Protein AF-0000000077102002 (afdb_homodimer)

Foldseek 3Di:
DQDQQWKAKLDFQDGGIDRDPVVVCVGAPPGPPTDMDTHSDPVVSCVVNCVSCVVVVVVVVVLAAWEKEKWKAFDVVLQQKIKMKMWIHHNNDTDIDMDIDGGNQLSVVPGVSHRLVRVLVVVVVCVVVQHAEHEYEYADCLLVCLQVVVDDQDGPSSVVSNVSSVVCCVRHPYHYDHDDDPVVVVVVVVVVVVVVVVVVD/DQDQQWKAKLDFQDGGIDRDPVVVCVGAPPGPPTDMDTHSDPVVNCVVNCVSCVVVVVVVVVLAAWEKEKWKAFDVVLQQKIKMKMWIHHNNDTDIDMDIDGGNQLSVVPGVSHRLVRVLVVVVVCVVVQHAEHEYEYADCLLVCLQVVVDDQDGPSSVVSNVSSVVCCVRHPYHYDHDDDPVVVVVVVVVVVVVVVVVVD

Structure (mmCIF, N/CA/C/O backbone):
data_AF-0000000077102002-model_v1
#
loop_
_entity.id
_entity.type
_entity.pdbx_description
1 polymer 'Ribonuclease H'
#
loop_
_atom_site.group_PDB
_atom_site.id
_atom_site.type_symbol
_atom_site.label_atom_id
_atom_site.label_alt_id
_atom_site.label_comp_id
_atom_site.label_asym_id
_atom_site.label_entity_id
_atom_site.label_seq_id
_atom_site.pdbx_PDB_ins_code
_atom_site.Cartn_x
_atom_site.Cartn_y
_atom_site.Cartn_z
_atom_site.occupancy
_atom_site.B_iso_or_equiv
_atom_site.auth_seq_id
_atom_site.auth_comp_id
_atom_site.auth_asym_id
_atom_site.auth_atom_id
_atom_site.pdbx_PDB_model_num
ATOM 1 N N . MET A 1 1 ? -35.094 23.109 -11.414 1 37.03 1 MET A N 1
ATOM 2 C CA . MET A 1 1 ? -34.406 22.703 -10.195 1 37.03 1 MET A CA 1
ATOM 3 C C . MET A 1 1 ? -33.812 21.312 -10.352 1 37.03 1 MET A C 1
ATOM 5 O O . MET A 1 1 ? -34.531 20.359 -10.688 1 37.03 1 MET A O 1
ATOM 9 N N . LYS A 1 2 ? -32.5 21.141 -10.609 1 50.09 2 LYS A N 1
ATOM 10 C CA . LYS A 1 2 ? -31.953 19.859 -11.047 1 50.09 2 LYS A CA 1
ATOM 11 C C . LYS A 1 2 ? -32.219 18.766 -10.008 1 50.09 2 LYS A C 1
ATOM 13 O O . LYS A 1 2 ? -31.875 18.922 -8.836 1 50.09 2 LYS A O 1
ATOM 18 N N . LYS A 1 3 ? -33.125 17.906 -10.242 1 60 3 LYS A N 1
ATOM 19 C CA . LYS A 1 3 ? -33.656 16.859 -9.367 1 60 3 LYS A CA 1
ATOM 20 C C . LYS A 1 3 ? -32.625 15.727 -9.211 1 60 3 LYS A C 1
ATOM 22 O O . LYS A 1 3 ? -31.969 15.352 -10.172 1 60 3 LYS A O 1
ATOM 27 N N . LYS A 1 4 ? -32.344 15.281 -7.926 1 69.56 4 LYS A N 1
ATOM 28 C CA . LYS A 1 4 ? -31.5 14.117 -7.676 1 69.56 4 LYS A CA 1
ATOM 29 C C . LYS A 1 4 ? -32.125 12.844 -8.234 1 69.56 4 LYS A C 1
ATOM 31 O O . LYS A 1 4 ? -33.312 12.578 -7.996 1 69.56 4 LYS A O 1
ATOM 36 N N . LEU A 1 5 ? -31.312 12.133 -9.078 1 73.75 5 LEU A N 1
ATOM 37 C CA . LEU A 1 5 ? -31.891 10.992 -9.797 1 73.75 5 LEU A CA 1
ATOM 38 C C . LEU A 1 5 ? -31.359 9.68 -9.227 1 73.75 5 LEU A C 1
ATOM 40 O O . LEU A 1 5 ? -31.891 8.609 -9.539 1 73.75 5 LEU A O 1
ATOM 44 N N . TRP A 1 6 ? -30.312 9.812 -8.484 1 81.75 6 TRP A N 1
ATOM 45 C CA . TRP A 1 6 ? -29.719 8.586 -7.961 1 81.75 6 TRP A CA 1
ATOM 46 C C . TRP A 1 6 ? -29.609 8.633 -6.438 1 81.75 6 TRP A C 1
ATOM 48 O O . TRP A 1 6 ? -29.219 9.656 -5.867 1 81.75 6 TRP A O 1
ATOM 58 N N . TYR A 1 7 ? -30.125 7.594 -5.852 1 85.44 7 TYR A N 1
ATOM 59 C CA . TYR A 1 7 ? -30.062 7.496 -4.398 1 85.44 7 TYR A CA 1
ATOM 60 C C . TYR A 1 7 ? -29.281 6.266 -3.963 1 85.44 7 TYR A C 1
ATOM 62 O O . TYR A 1 7 ? -29.484 5.172 -4.492 1 85.44 7 TYR A O 1
ATOM 70 N N . ALA A 1 8 ? -28.312 6.52 -3.104 1 81.31 8 ALA A N 1
ATOM 71 C CA . ALA A 1 8 ? -27.5 5.43 -2.57 1 81.31 8 ALA A CA 1
ATOM 72 C C . ALA A 1 8 ? -27.844 5.16 -1.106 1 81.31 8 ALA A C 1
ATOM 74 O O . ALA A 1 8 ? -27.875 6.082 -0.288 1 81.31 8 ALA A O 1
ATOM 75 N N . VAL A 1 9 ? -28.25 3.92 -0.851 1 80.81 9 VAL A N 1
ATOM 76 C CA . VAL A 1 9 ? -28.531 3.5 0.518 1 80.81 9 VAL A CA 1
ATOM 77 C C . VAL A 1 9 ? -27.391 2.633 1.039 1 80.81 9 VAL A C 1
ATOM 79 O O . VAL A 1 9 ? -27.156 1.525 0.544 1 80.81 9 VAL A O 1
ATOM 82 N N . LYS A 1 10 ? -26.594 3.191 2 1 74.62 10 LYS A N 1
ATOM 83 C CA . LYS A 1 10 ? -25.484 2.486 2.611 1 74.62 10 LYS A CA 1
ATOM 84 C C . LYS A 1 10 ? -25.953 1.593 3.756 1 74.62 10 LYS A C 1
ATOM 86 O O . LYS A 1 10 ? -25.391 0.515 3.977 1 74.62 10 LYS A O 1
ATOM 91 N N . SER A 1 11 ? -26.859 1.977 4.473 1 76.69 11 SER A N 1
ATOM 92 C CA . SER A 1 11 ? -27.5 1.226 5.543 1 76.69 11 SER A CA 1
ATOM 93 C C . SER A 1 11 ? -29.016 1.4 5.5 1 76.69 11 SER A C 1
ATOM 95 O O . SER A 1 11 ? -29.516 2.527 5.508 1 76.69 11 SER A O 1
ATOM 97 N N . GLY A 1 12 ? -29.703 0.34 5.258 1 79.69 12 GLY A N 1
ATOM 98 C CA . GLY A 1 12 ? -31.156 0.3 5.18 1 79.69 12 GLY A CA 1
ATOM 99 C C . GLY A 1 12 ? -31.703 -1.104 5 1 79.69 12 GLY A C 1
ATOM 100 O O . GLY A 1 12 ? -30.984 -2.086 5.203 1 79.69 12 GLY A O 1
ATOM 101 N N . ARG A 1 13 ? -32.906 -1.238 4.766 1 81.31 13 ARG A N 1
ATOM 102 C CA . ARG A 1 13 ? -33.531 -2.545 4.523 1 81.31 13 ARG A CA 1
ATOM 103 C C . ARG A 1 13 ? -32.844 -3.254 3.357 1 81.31 13 ARG A C 1
ATOM 105 O O . ARG A 1 13 ? -32.531 -4.445 3.441 1 81.31 13 ARG A O 1
ATOM 112 N N . LYS A 1 14 ? -32.594 -2.492 2.33 1 79.88 14 LYS A N 1
ATOM 113 C CA . LYS A 1 14 ? -31.797 -2.906 1.179 1 79.88 14 LYS A CA 1
ATOM 114 C C . LYS A 1 14 ? -30.781 -1.837 0.805 1 79.88 14 LYS A C 1
ATOM 116 O O . LYS A 1 14 ? -31.125 -0.668 0.635 1 79.88 14 LYS A O 1
ATOM 121 N N . THR A 1 15 ? -29.516 -2.25 0.832 1 78.25 15 THR A N 1
ATOM 122 C CA . THR A 1 15 ? -28.469 -1.328 0.446 1 78.25 15 THR A CA 1
ATOM 123 C C . THR A 1 15 ? -28.266 -1.323 -1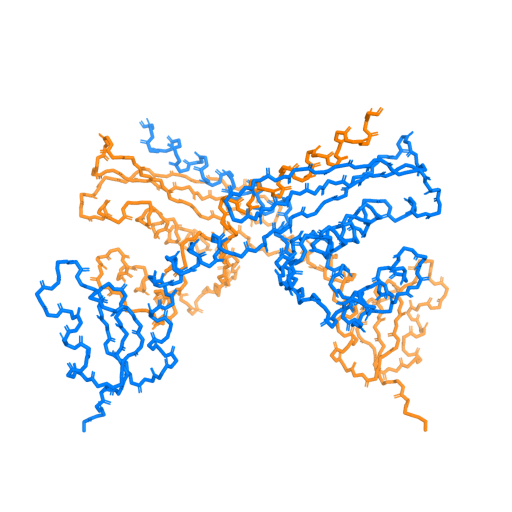.068 1 78.25 15 THR A C 1
ATOM 125 O O . THR A 1 15 ? -28.656 -2.275 -1.75 1 78.25 15 THR A O 1
ATOM 128 N N . GLY A 1 16 ? -27.812 -0.233 -1.659 1 78.69 16 GLY A N 1
ATOM 129 C CA . GLY A 1 16 ? -27.547 -0.131 -3.086 1 78.69 16 GLY A CA 1
ATOM 130 C C . GLY A 1 16 ? -27.969 1.203 -3.676 1 78.69 16 GLY A C 1
ATOM 131 O O . GLY A 1 16 ? -28.109 2.189 -2.951 1 78.69 16 GLY A O 1
ATOM 132 N N . LEU A 1 17 ? -27.938 1.097 -4.973 1 80.62 17 LEU A N 1
ATOM 133 C CA . LEU A 1 17 ? -28.281 2.281 -5.746 1 80.62 17 LEU A CA 1
ATOM 134 C C . LEU A 1 17 ? -29.766 2.266 -6.113 1 80.62 17 LEU A C 1
ATOM 136 O O . LEU A 1 17 ? -30.281 1.243 -6.566 1 80.62 17 LEU A O 1
ATOM 140 N N . PHE A 1 18 ? -30.453 3.295 -5.82 1 84.44 18 PHE A N 1
ATOM 141 C CA . PHE A 1 18 ? -31.859 3.457 -6.164 1 84.44 18 PHE A CA 1
ATOM 142 C C . PHE A 1 18 ? -32.062 4.672 -7.062 1 84.44 18 PHE A C 1
ATOM 144 O O . PHE A 1 18 ? -31.375 5.68 -6.914 1 84.44 18 PHE A O 1
ATOM 151 N N . THR A 1 19 ? -32.906 4.586 -8.039 1 80.44 19 THR A N 1
ATOM 152 C CA . THR A 1 19 ? -33.094 5.641 -9.023 1 80.44 19 THR A CA 1
ATOM 153 C C . THR A 1 19 ? -34.344 6.457 -8.703 1 80.44 19 THR A C 1
ATOM 155 O O . THR A 1 19 ? -34.781 7.297 -9.5 1 80.44 19 THR A O 1
ATOM 158 N N . SER A 1 20 ? -35.031 6.148 -7.652 1 81.81 20 SER A N 1
ATOM 159 C CA . SER A 1 20 ? -36.188 6.934 -7.23 1 81.81 20 SER A CA 1
ATOM 160 C C . SER A 1 20 ? -36.188 7.145 -5.719 1 81.81 20 SER A C 1
ATOM 162 O O . SER A 1 20 ? -35.812 6.246 -4.961 1 81.81 20 SER A O 1
ATOM 164 N N . TRP A 1 21 ? -36.531 8.336 -5.383 1 81.94 21 TRP A N 1
ATOM 165 C CA . TRP A 1 21 ? -36.625 8.656 -3.961 1 81.94 21 TRP A CA 1
ATOM 166 C C . TRP A 1 21 ? -37.625 7.719 -3.258 1 81.94 21 TRP A C 1
ATOM 168 O O . TRP A 1 21 ? -37.344 7.277 -2.135 1 81.94 21 TRP A O 1
ATOM 178 N N . ASP A 1 22 ? -38.625 7.461 -3.881 1 84.75 22 ASP A N 1
ATOM 179 C CA . ASP A 1 22 ? -39.656 6.605 -3.275 1 84.75 22 ASP A CA 1
ATOM 180 C C . ASP A 1 22 ? -39.094 5.227 -2.945 1 84.75 22 ASP A C 1
ATOM 182 O O . ASP A 1 22 ? -39.344 4.688 -1.867 1 84.75 22 ASP A O 1
ATOM 186 N N . ASP A 1 23 ? -38.312 4.719 -3.891 1 85.44 23 ASP A N 1
ATOM 187 C CA . ASP A 1 23 ? -37.688 3.416 -3.67 1 85.44 23 ASP A CA 1
ATOM 188 C C . ASP A 1 23 ? -36.625 3.488 -2.561 1 85.44 23 ASP A C 1
ATOM 190 O O . ASP A 1 23 ? -36.531 2.57 -1.744 1 85.44 23 ASP A O 1
ATOM 194 N N . CYS A 1 24 ? -35.938 4.582 -2.572 1 85.81 24 CYS A N 1
ATOM 195 C CA . CYS A 1 24 ? -34.938 4.785 -1.527 1 85.81 24 CYS A CA 1
ATOM 196 C C . CYS A 1 24 ? -35.594 4.945 -0.165 1 85.81 24 CYS A C 1
ATOM 198 O O . CYS A 1 24 ? -35.188 4.312 0.81 1 85.81 24 CYS A O 1
ATOM 200 N N . LYS A 1 25 ? -36.562 5.672 -0.193 1 84.88 25 LYS A N 1
ATOM 201 C CA . LYS A 1 25 ? -37.312 5.973 1.023 1 84.88 25 LYS A CA 1
ATOM 202 C C . LYS A 1 25 ? -37.844 4.699 1.681 1 84.88 25 LYS A C 1
ATOM 204 O O . LYS A 1 25 ? -37.781 4.562 2.904 1 84.88 25 LYS A O 1
ATOM 209 N N . LEU A 1 26 ? -38.25 3.789 0.891 1 85.38 26 LEU A N 1
ATOM 210 C CA . LEU A 1 26 ? -38.781 2.518 1.378 1 85.38 26 LEU A CA 1
ATOM 211 C C . LEU A 1 26 ? -37.719 1.744 2.139 1 85.38 26 LEU A C 1
ATOM 213 O O . LEU A 1 26 ? -38.031 0.97 3.045 1 85.38 26 LEU A O 1
ATOM 217 N N . GLN A 1 27 ? -36.5 1.992 1.762 1 83.88 27 GLN A N 1
ATOM 218 C CA . GLN A 1 27 ? -35.406 1.195 2.34 1 83.88 27 GLN A CA 1
ATOM 219 C C . GLN A 1 27 ? -34.906 1.822 3.633 1 83.88 27 GLN A C 1
ATOM 221 O O . GLN A 1 27 ? -34.281 1.139 4.465 1 83.88 27 GLN A O 1
ATOM 226 N N . VAL A 1 28 ? -35.25 3.062 3.805 1 82.81 28 VAL A N 1
ATOM 227 C CA . VAL A 1 28 ? -34.531 3.738 4.887 1 82.81 28 VAL A CA 1
ATOM 228 C C . VAL A 1 28 ? -35.531 4.238 5.926 1 82.81 28 VAL A C 1
ATOM 230 O O . VAL A 1 28 ? -35.188 4.52 7.066 1 82.81 28 VAL A O 1
ATOM 233 N N . ILE A 1 29 ? -36.688 4.43 5.52 1 80.5 29 ILE A N 1
ATOM 234 C CA . ILE A 1 29 ? -37.688 4.969 6.453 1 80.5 29 ILE A CA 1
ATOM 235 C C . ILE A 1 29 ? -37.938 3.961 7.574 1 80.5 29 ILE A C 1
ATOM 237 O O . ILE A 1 29 ? -38.25 2.799 7.309 1 80.5 29 ILE A O 1
ATOM 241 N N . GLY A 1 30 ? -37.75 4.336 8.852 1 78.12 30 GLY A N 1
ATOM 242 C CA . GLY A 1 30 ? -38 3.508 10.023 1 78.12 30 GLY A CA 1
ATOM 243 C C . GLY A 1 30 ? -36.844 2.549 10.32 1 78.12 30 GLY A C 1
ATOM 244 O O . GLY A 1 30 ? -36.969 1.693 11.203 1 78.12 30 GLY A O 1
ATOM 245 N N . TYR A 1 31 ? -35.875 2.402 9.477 1 78.69 31 TYR A N 1
ATOM 246 C CA . TYR A 1 31 ? -34.719 1.533 9.695 1 78.69 31 TYR A CA 1
ATOM 247 C C . TYR A 1 31 ? -33.719 2.189 10.625 1 78.69 31 TYR A C 1
ATOM 249 O O . TYR A 1 31 ? -33.219 3.277 10.336 1 78.69 31 TYR A O 1
ATOM 257 N N . PRO A 1 32 ? -33.5 1.604 11.766 1 74.06 32 PRO A N 1
ATOM 258 C CA . PRO A 1 32 ? -32.531 2.201 12.68 1 74.06 32 PRO A CA 1
ATOM 259 C C . PRO A 1 32 ? -31.125 2.236 12.102 1 74.06 32 PRO A C 1
ATOM 261 O O . PRO A 1 32 ? -30.641 1.224 11.586 1 74.06 32 PRO A O 1
ATOM 264 N N . GLY A 1 33 ? -30.469 3.348 12.023 1 72.75 33 GLY A N 1
ATOM 265 C CA . GLY A 1 33 ? -29.109 3.502 11.531 1 72.75 33 GLY A CA 1
ATOM 266 C C . GLY A 1 33 ? -29.031 3.646 10.023 1 72.75 33 GLY A C 1
ATOM 267 O O . GLY A 1 33 ? -28.016 3.311 9.406 1 72.75 33 GLY A O 1
ATOM 268 N N . ALA A 1 34 ? -30.141 4.051 9.438 1 76.31 34 ALA A N 1
ATOM 269 C CA . ALA A 1 34 ? -30.188 4.164 7.977 1 76.31 34 ALA A CA 1
ATOM 270 C C . ALA A 1 34 ? -29.172 5.195 7.477 1 76.31 34 ALA A C 1
ATOM 272 O O . ALA A 1 34 ? -28.984 6.242 8.102 1 76.31 34 ALA A O 1
ATOM 273 N N . SER A 1 35 ? -28.438 4.844 6.434 1 77.44 35 SER A N 1
ATOM 274 C CA . SER A 1 35 ? -27.484 5.73 5.773 1 77.44 35 SER A CA 1
ATOM 275 C C . SER A 1 35 ? -27.75 5.789 4.27 1 77.44 35 SER A C 1
ATOM 277 O O . SER A 1 35 ? -27.641 4.773 3.58 1 77.44 35 SER A O 1
ATOM 279 N N . TYR A 1 36 ? -28.266 6.949 3.799 1 80.5 36 TYR A N 1
ATOM 280 C CA . TYR A 1 36 ? -28.562 7.113 2.381 1 80.5 36 TYR A CA 1
ATOM 281 C C . TYR A 1 36 ? -28.281 8.539 1.926 1 80.5 36 TYR A C 1
ATOM 283 O O . TYR A 1 36 ? -28.188 9.453 2.748 1 80.5 36 TYR A O 1
ATOM 291 N N . LYS A 1 37 ? -27.984 8.672 0.631 1 78.5 37 LYS A N 1
ATOM 292 C CA . LYS A 1 37 ? -27.75 10 0.067 1 78.5 37 LYS A CA 1
ATOM 293 C C . LYS A 1 37 ? -28.219 10.07 -1.384 1 78.5 37 LYS A C 1
ATOM 295 O O . LYS A 1 37 ? -28.141 9.078 -2.117 1 78.5 37 LYS A O 1
ATOM 300 N N . GLY A 1 38 ? -28.922 11.133 -1.69 1 77.81 38 GLY A N 1
ATOM 301 C CA . GLY A 1 38 ? -29.312 11.398 -3.066 1 77.81 38 GLY A CA 1
ATOM 302 C C . GLY A 1 38 ? -28.219 12.07 -3.873 1 77.81 38 GLY A C 1
ATOM 303 O O . GLY A 1 38 ? -27.438 12.867 -3.338 1 77.81 38 GLY A O 1
ATOM 304 N N . PHE A 1 39 ? -28 11.656 -5.125 1 75.75 39 PHE A N 1
ATOM 305 C CA . PHE A 1 39 ? -26.969 12.188 -6 1 75.75 39 PHE A CA 1
ATOM 306 C C . PHE A 1 39 ? -27.547 12.578 -7.355 1 75.75 39 PHE A C 1
ATOM 308 O O . PHE A 1 39 ? -28.578 12.047 -7.77 1 75.75 39 PHE A O 1
ATOM 315 N N . PHE A 1 40 ? -26.906 13.5 -7.945 1 75.69 40 PHE A N 1
ATOM 316 C CA . PHE A 1 40 ? -27.344 13.938 -9.266 1 75.69 40 PHE A CA 1
ATOM 317 C C . PHE A 1 40 ? -26.859 12.977 -10.344 1 75.69 40 PHE A C 1
ATOM 319 O O . PHE A 1 40 ? -27.469 12.852 -11.398 1 75.69 40 PHE A O 1
ATOM 326 N N . THR A 1 41 ? -25.734 12.289 -10.016 1 72.81 41 THR A N 1
ATOM 327 C CA . THR A 1 41 ? -25.188 11.359 -11 1 72.81 41 THR A CA 1
ATOM 328 C C . THR A 1 41 ? -25.016 9.969 -10.391 1 72.81 41 THR A C 1
ATOM 330 O O . THR A 1 41 ? -24.891 9.828 -9.172 1 72.81 41 THR A O 1
ATOM 333 N N . LYS A 1 42 ? -25.062 9 -11.273 1 72.69 42 LYS A N 1
ATOM 334 C CA . LYS A 1 42 ? -24.875 7.613 -10.859 1 72.69 42 LYS A CA 1
ATOM 335 C C . LYS A 1 42 ? -23.484 7.395 -10.266 1 72.69 42 LYS A C 1
ATOM 337 O O . LYS A 1 42 ? -23.344 6.676 -9.273 1 72.69 42 LYS A O 1
ATOM 342 N N . GLU A 1 43 ? -22.625 8.047 -10.789 1 64.62 43 GLU A N 1
ATOM 343 C CA . GLU A 1 43 ? -21.234 7.875 -10.383 1 64.62 43 GLU A CA 1
ATOM 344 C C . GLU A 1 43 ? -21.016 8.32 -8.938 1 64.62 43 GLU A C 1
ATOM 346 O O . GLU A 1 43 ? -20.359 7.637 -8.164 1 64.62 43 GLU A O 1
ATOM 351 N N . GLU A 1 44 ? -21.641 9.398 -8.703 1 66.38 44 GLU A N 1
ATOM 352 C CA . GLU A 1 44 ? -21.531 9.922 -7.344 1 66.38 44 GLU A CA 1
ATOM 353 C C . GLU A 1 44 ? -22.25 9.008 -6.348 1 66.38 44 GLU A C 1
ATOM 355 O O . GLU A 1 44 ? -21.766 8.805 -5.23 1 66.38 44 GLU A O 1
ATOM 360 N N . ALA A 1 45 ? -23.359 8.523 -6.68 1 71.81 45 ALA A N 1
ATOM 361 C CA . ALA A 1 45 ? -24.125 7.613 -5.832 1 71.81 45 ALA A CA 1
ATOM 362 C C . ALA A 1 45 ? -23.359 6.312 -5.594 1 71.81 45 ALA A C 1
ATOM 364 O O . ALA A 1 45 ? -23.312 5.812 -4.469 1 71.81 45 ALA A O 1
ATOM 365 N N . MET A 1 46 ? -22.734 5.949 -6.57 1 67.69 46 MET A N 1
ATOM 366 C CA . MET A 1 46 ? -21.938 4.73 -6.469 1 67.69 46 MET A CA 1
ATOM 367 C C . MET A 1 46 ? -20.719 4.953 -5.582 1 67.69 46 MET A C 1
ATOM 369 O O . MET A 1 46 ? -20.312 4.062 -4.828 1 67.69 46 MET A O 1
ATOM 373 N N . GLU A 1 47 ? -20.203 6.09 -5.695 1 62.5 47 GLU A N 1
ATOM 374 C CA . GLU A 1 47 ? -19.078 6.426 -4.844 1 62.5 47 GLU A CA 1
ATOM 375 C C . GLU A 1 47 ? -19.469 6.43 -3.369 1 62.5 47 GLU A C 1
ATOM 377 O O . GLU A 1 47 ? -18.719 5.973 -2.514 1 62.5 47 GLU A O 1
ATOM 382 N N . PHE A 1 48 ? -20.609 7.016 -3.15 1 63.56 48 PHE A N 1
ATOM 383 C CA . PHE A 1 48 ? -21.172 7.043 -1.804 1 63.56 48 PHE A CA 1
ATOM 384 C C . PHE A 1 48 ? -21.422 5.629 -1.295 1 63.56 48 PHE A C 1
ATOM 386 O O . PHE A 1 48 ? -21.172 5.328 -0.129 1 63.56 48 PHE A O 1
ATOM 393 N N . LEU A 1 49 ? -22.156 4.914 -2.092 1 62.22 49 LEU A N 1
ATOM 394 C CA . LEU A 1 49 ? -22.391 3.512 -1.765 1 62.22 49 LEU A CA 1
ATOM 395 C C . LEU A 1 49 ? -21.078 2.75 -1.655 1 62.22 49 LEU A C 1
ATOM 397 O O . LEU A 1 49 ? -20.969 1.803 -0.873 1 62.22 49 LEU A O 1
ATOM 401 N N . GLY A 1 50 ? -20.328 3.057 -2.367 1 52.75 50 GLY A N 1
ATOM 402 C CA . GLY A 1 50 ? -19 2.439 -2.439 1 52.75 50 GLY A CA 1
ATOM 403 C C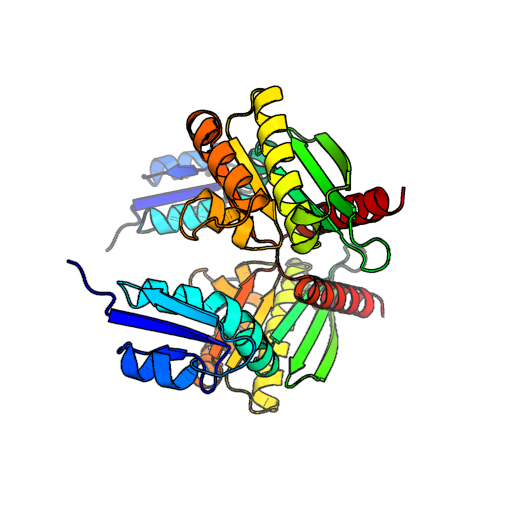 . GLY A 1 50 ? -18.203 2.609 -1.168 1 52.75 50 GLY A C 1
ATOM 404 O O . GLY A 1 50 ? -17.422 1.726 -0.798 1 52.75 50 GLY A O 1
ATOM 405 N N . ASP A 1 51 ? -18.312 3.701 -0.448 1 45.59 51 ASP A N 1
ATOM 406 C CA . ASP A 1 51 ? -17.625 3.887 0.832 1 45.59 51 ASP A CA 1
ATOM 407 C C . ASP A 1 51 ? -18.172 2.922 1.885 1 45.59 51 ASP A C 1
ATOM 409 O O . ASP A 1 51 ? -17.406 2.352 2.662 1 45.59 51 ASP A O 1
ATOM 413 N N . VAL A 1 52 ? -19.469 2.895 2.309 1 39.53 52 VAL A N 1
ATOM 414 C CA . VAL A 1 52 ? -20.125 2.002 3.264 1 39.53 52 VAL A CA 1
ATOM 415 C C . VAL A 1 52 ? -20.25 0.604 2.66 1 39.53 52 VAL A C 1
ATOM 417 O O . VAL A 1 52 ? -19.969 -0.395 3.328 1 39.53 52 VAL A O 1
ATOM 420 N N . ALA A 1 53 ? -20.953 0.401 1.6 1 40.88 53 ALA A N 1
ATOM 421 C CA . ALA A 1 53 ? -21.078 -0.845 0.847 1 40.88 53 ALA A CA 1
ATOM 422 C C . ALA A 1 53 ? -19.703 -1.385 0.44 1 40.88 53 ALA A C 1
ATOM 424 O O . ALA A 1 53 ? -19.5 -2.6 0.416 1 40.88 53 ALA A O 1
ATOM 425 N N . ASP A 1 54 ? -18.766 -0.62 0.106 1 40.81 54 ASP A N 1
ATOM 426 C CA . ASP A 1 54 ? -17.406 -1.014 -0.23 1 40.81 54 ASP A CA 1
ATOM 427 C C . ASP A 1 54 ? -16.672 -1.573 0.992 1 40.81 54 ASP A C 1
ATOM 429 O O . ASP A 1 54 ? -15.922 -2.543 0.882 1 40.81 54 ASP A O 1
ATOM 433 N N . LYS A 1 55 ? -16.844 -0.924 2.094 1 42.34 55 LYS A N 1
ATOM 434 C CA . LYS A 1 55 ? -16.266 -1.629 3.234 1 42.34 55 LYS A CA 1
ATOM 435 C C . LYS A 1 55 ? -17 -2.938 3.502 1 42.34 55 LYS A C 1
ATOM 437 O O . LYS A 1 55 ? -16.391 -3.949 3.832 1 42.34 55 LYS A O 1
ATOM 442 N N . LYS A 1 56 ? -18.266 -2.916 3.711 1 41.22 56 LYS A N 1
ATOM 443 C CA . LYS A 1 56 ? -18.984 -4.16 3.957 1 41.22 56 LYS A CA 1
ATOM 444 C C . LYS A 1 56 ? -18.969 -5.062 2.727 1 41.22 56 LYS A C 1
ATOM 446 O O . LYS A 1 56 ? -18.797 -6.277 2.846 1 41.22 56 LYS A O 1
ATOM 451 N N . VAL A 1 57 ? -19.344 -4.648 1.569 1 40.25 57 VAL A N 1
ATOM 452 C CA . VAL A 1 57 ? -19.25 -5.453 0.356 1 40.25 57 VAL A CA 1
ATOM 453 C C . VAL A 1 57 ? -17.781 -5.781 0.066 1 40.25 57 VAL A C 1
ATOM 455 O O . VAL A 1 57 ? -17.469 -6.836 -0.494 1 40.25 57 VAL A O 1
ATOM 458 N N . LYS A 1 58 ? -16.859 -4.832 0.254 1 41.88 58 LYS A N 1
ATOM 459 C CA . LYS A 1 58 ? -15.453 -5.191 0.217 1 41.88 58 LYS A CA 1
ATOM 460 C C . LYS A 1 58 ? -15.117 -6.211 1.301 1 41.88 58 LYS A C 1
ATOM 462 O O . LYS A 1 58 ? -14.367 -7.164 1.056 1 41.88 58 LYS A O 1
ATOM 467 N N . ALA A 1 59 ? -15.539 -5.949 2.502 1 41.75 59 ALA A N 1
ATOM 468 C CA . ALA A 1 59 ? -15.375 -6.988 3.516 1 41.75 59 ALA A CA 1
ATOM 469 C C . ALA A 1 59 ? -16.031 -8.297 3.078 1 41.75 59 ALA A C 1
ATOM 471 O O . ALA A 1 59 ? -15.438 -9.367 3.217 1 41.75 59 ALA A O 1
ATOM 472 N N . LEU A 1 60 ? -17.25 -8.242 2.736 1 42.03 60 LEU A N 1
ATOM 473 C CA . LEU A 1 60 ? -17.922 -9.438 2.238 1 42.03 60 LEU A CA 1
ATOM 474 C C . LEU A 1 60 ? -17.312 -9.891 0.917 1 42.03 60 LEU A C 1
ATOM 476 O O . LEU A 1 60 ? -17.125 -11.086 0.692 1 42.03 60 LEU A O 1
ATOM 480 N N . LYS A 1 61 ? -17.125 -9.031 -0.044 1 47.06 61 LYS A N 1
ATOM 481 C CA . LYS A 1 61 ? -16.453 -9.398 -1.288 1 47.06 61 LYS A CA 1
ATOM 482 C C . LYS A 1 61 ? -14.977 -9.688 -1.053 1 47.06 61 LYS A C 1
ATOM 484 O O . LYS A 1 61 ? -14.398 -10.57 -1.685 1 47.06 61 LYS A O 1
ATOM 489 N N . ASP A 1 62 ? -14.32 -8.914 -0.271 1 49.22 62 ASP A N 1
ATOM 490 C CA . ASP A 1 62 ? -12.984 -9.266 0.204 1 49.22 62 ASP A CA 1
ATOM 491 C C . ASP A 1 62 ? -13.008 -10.586 0.968 1 49.22 62 ASP A C 1
ATOM 493 O O . ASP A 1 62 ? -12.055 -11.367 0.893 1 49.22 62 ASP A O 1
ATOM 497 N N . GLU A 1 63 ? -14.102 -10.672 1.838 1 48.84 63 GLU A N 1
ATOM 498 C CA . GLU A 1 63 ? -14.258 -12.008 2.396 1 48.84 63 GLU A CA 1
ATOM 499 C C . GLU A 1 63 ? -14.367 -13.055 1.292 1 48.84 63 GLU A C 1
ATOM 501 O O . GLU A 1 63 ? -13.914 -14.195 1.456 1 48.84 63 GLU A O 1
ATOM 506 N N . LEU A 1 64 ? -15.047 -12.664 0.2 1 55.25 64 LEU A N 1
ATOM 507 C CA . LEU A 1 64 ? -15.258 -13.641 -0.862 1 55.25 64 LEU A CA 1
ATOM 508 C C . LEU A 1 64 ? -14.141 -13.57 -1.896 1 55.25 64 LEU A C 1
ATOM 510 O O . LEU A 1 64 ? -13.984 -14.484 -2.713 1 55.25 64 LEU A O 1
ATOM 514 N N . ARG A 1 65 ? -13.375 -12.547 -1.818 1 72.69 65 ARG A N 1
ATOM 515 C CA . ARG A 1 65 ? -12.352 -12.422 -2.848 1 72.69 65 ARG A CA 1
ATOM 516 C C . ARG A 1 65 ? -11.055 -13.109 -2.416 1 72.69 65 ARG A C 1
ATOM 518 O O . ARG A 1 65 ? -10.703 -13.086 -1.235 1 72.69 65 ARG A O 1
ATOM 525 N N . VAL A 1 66 ? -10.672 -14.031 -3.342 1 89.31 66 VAL A N 1
ATOM 526 C CA . VAL A 1 66 ? -9.406 -14.742 -3.141 1 89.31 66 VAL A CA 1
ATOM 527 C C . VAL A 1 66 ? -8.242 -13.758 -3.264 1 89.31 66 VAL A C 1
ATOM 529 O O . VAL A 1 66 ? -8.133 -13.039 -4.258 1 89.31 66 VAL A O 1
ATOM 532 N N . ALA A 1 67 ? -7.574 -13.578 -2.105 1 93.19 67 ALA A N 1
ATOM 533 C CA . ALA A 1 67 ? -6.359 -12.766 -2.107 1 93.19 67 ALA A CA 1
ATOM 534 C C . ALA A 1 67 ? -5.117 -13.633 -1.919 1 93.19 67 ALA A C 1
ATOM 536 O O . ALA A 1 67 ? -5.09 -14.508 -1.049 1 93.19 67 ALA A O 1
ATOM 537 N N . VAL A 1 68 ? -4.199 -13.336 -2.803 1 96.38 68 VAL A N 1
ATOM 538 C CA . VAL A 1 68 ? -2.947 -14.086 -2.705 1 96.38 68 VAL A CA 1
ATOM 539 C C . VAL A 1 68 ? -1.769 -13.109 -2.672 1 96.38 68 VAL A C 1
ATOM 541 O O . VAL A 1 68 ? -1.651 -12.242 -3.535 1 96.38 68 VAL A O 1
ATOM 544 N N . TYR A 1 69 ? -0.928 -13.219 -1.631 1 95.56 69 TYR A N 1
ATOM 545 C CA . TYR A 1 69 ? 0.292 -12.43 -1.502 1 95.56 69 TYR A CA 1
ATOM 546 C C . TYR A 1 69 ? 1.522 -13.281 -1.812 1 95.56 69 TYR A C 1
ATOM 548 O O . TYR A 1 69 ? 1.678 -14.375 -1.279 1 95.56 69 TYR A O 1
ATOM 556 N N . VAL A 1 70 ? 2.389 -12.75 -2.664 1 97.38 70 VAL A N 1
ATOM 557 C CA . VAL A 1 70 ? 3.602 -13.477 -3.016 1 97.38 70 VAL A CA 1
ATOM 558 C C . VAL A 1 70 ? 4.824 -12.602 -2.744 1 97.38 70 VAL A C 1
ATOM 560 O O . VAL A 1 70 ? 4.773 -11.383 -2.912 1 97.38 70 VAL A O 1
ATOM 563 N N . ASP A 1 71 ? 5.863 -13.234 -2.322 1 96.44 71 ASP A N 1
ATOM 564 C CA . ASP A 1 71 ? 7.148 -12.578 -2.119 1 96.44 71 ASP A CA 1
ATOM 565 C C . ASP A 1 71 ? 8.305 -13.531 -2.404 1 96.44 71 ASP A C 1
ATOM 567 O O . ASP A 1 71 ? 8.125 -14.75 -2.408 1 96.44 71 ASP A O 1
ATOM 571 N N . GLY A 1 72 ? 9.477 -12.906 -2.762 1 96.56 72 GLY A N 1
ATOM 572 C CA . GLY A 1 72 ? 10.68 -13.688 -3.025 1 96.56 72 GLY A CA 1
ATOM 573 C C . GLY A 1 72 ? 11.852 -13.297 -2.145 1 96.56 72 GLY A C 1
ATOM 574 O O . GLY A 1 72 ? 11.898 -12.172 -1.635 1 96.56 72 GLY A O 1
ATOM 575 N N . SER A 1 73 ? 12.719 -14.258 -1.979 1 95.19 73 SER A N 1
ATOM 576 C CA . SER A 1 73 ? 13.914 -14 -1.176 1 95.19 73 SER A CA 1
ATOM 577 C C . SER A 1 73 ? 15.156 -14.578 -1.836 1 95.19 73 SER A C 1
ATOM 579 O O . SER A 1 73 ? 15.07 -15.562 -2.578 1 95.19 73 SER A O 1
ATOM 581 N N . TYR A 1 74 ? 16.25 -13.883 -1.563 1 94.62 74 TYR A N 1
ATOM 582 C CA . TYR A 1 74 ? 17.562 -14.25 -2.078 1 94.62 74 TYR A CA 1
ATOM 583 C C . TYR A 1 74 ? 18.672 -13.742 -1.163 1 94.62 74 TYR A C 1
ATOM 585 O O . TYR A 1 74 ? 18.562 -12.656 -0.594 1 94.62 74 TYR A O 1
ATOM 593 N N . ILE A 1 75 ? 19.672 -14.57 -1.016 1 89.31 75 ILE A N 1
ATOM 594 C CA . ILE A 1 75 ? 20.844 -14.109 -0.276 1 89.31 75 ILE A CA 1
ATOM 595 C C . ILE A 1 75 ? 22.109 -14.438 -1.062 1 89.31 75 ILE A C 1
ATOM 597 O O . ILE A 1 75 ? 22.266 -15.547 -1.575 1 89.31 75 ILE A O 1
ATOM 601 N N . PRO A 1 76 ? 23.016 -13.461 -1.102 1 91.12 76 PRO A N 1
ATOM 602 C CA . PRO A 1 76 ? 24.234 -13.633 -1.91 1 91.12 76 PRO A CA 1
ATOM 603 C C . PRO A 1 76 ? 25.125 -14.766 -1.406 1 91.12 76 PRO A C 1
ATOM 605 O O . PRO A 1 76 ? 25.906 -15.328 -2.178 1 91.12 76 PRO A O 1
ATOM 608 N N . THR A 1 77 ? 24.969 -15.156 -0.206 1 91.5 77 THR A N 1
ATOM 609 C CA . THR A 1 77 ? 25.844 -16.172 0.377 1 91.5 77 THR A CA 1
ATOM 610 C C . THR A 1 77 ? 25.5 -17.562 -0.155 1 91.5 77 THR A C 1
ATOM 612 O O . THR A 1 77 ? 26.281 -18.5 -0.037 1 91.5 77 THR A O 1
ATOM 615 N N . ILE A 1 78 ? 24.312 -17.781 -0.671 1 92.38 78 ILE A N 1
ATOM 616 C CA . ILE A 1 78 ? 23.875 -18.984 -1.358 1 92.38 78 ILE A CA 1
ATOM 617 C C . ILE A 1 78 ? 23.391 -18.641 -2.762 1 92.38 78 ILE A C 1
ATOM 619 O O . ILE A 1 78 ? 22.188 -18.719 -3.047 1 92.38 78 ILE A O 1
ATOM 623 N N . PRO A 1 79 ? 24.219 -18.328 -3.615 1 93.94 79 PRO A N 1
ATOM 624 C CA . PRO A 1 79 ? 23.938 -17.578 -4.836 1 93.94 79 PRO A CA 1
ATOM 625 C C . PRO A 1 79 ? 23.094 -18.359 -5.832 1 93.94 79 PRO A C 1
ATOM 627 O O . PRO A 1 79 ? 22.5 -17.781 -6.742 1 93.94 79 PRO A O 1
ATOM 630 N N . ASP A 1 80 ? 23 -19.672 -5.773 1 96.69 80 ASP A N 1
ATOM 631 C CA . ASP A 1 80 ? 22.234 -20.453 -6.75 1 96.69 80 ASP A CA 1
ATOM 632 C C . ASP A 1 80 ? 20.828 -20.75 -6.234 1 96.69 80 ASP A C 1
ATOM 634 O O . ASP A 1 80 ? 20.094 -21.516 -6.848 1 96.69 80 ASP A O 1
ATOM 638 N N . THR A 1 81 ? 20.578 -20.078 -5.082 1 97 81 THR A N 1
ATOM 639 C CA . THR A 1 81 ? 19.344 -20.453 -4.383 1 97 81 THR A CA 1
ATOM 640 C C . THR A 1 81 ? 18.453 -19.219 -4.191 1 97 81 THR A C 1
ATOM 642 O O . THR A 1 81 ? 18.938 -18.125 -3.92 1 97 81 THR A O 1
ATOM 645 N N . PHE A 1 82 ? 17.172 -19.375 -4.402 1 97.38 82 PHE A N 1
ATOM 646 C CA . PHE A 1 82 ? 16.141 -18.406 -4.09 1 97.38 82 PHE A CA 1
ATOM 647 C C . PHE A 1 82 ? 14.875 -19.094 -3.588 1 97.38 82 PHE A C 1
ATOM 649 O O . PHE A 1 82 ? 14.789 -20.328 -3.594 1 97.38 82 PHE A O 1
ATOM 656 N N . SER A 1 83 ? 13.984 -18.344 -3.004 1 98.25 83 SER A N 1
ATOM 657 C CA . SER A 1 83 ? 12.773 -18.922 -2.443 1 98.25 83 SER A CA 1
ATOM 658 C C . SER A 1 83 ? 11.578 -17.984 -2.633 1 98.25 83 SER A C 1
ATOM 660 O O . SER A 1 83 ? 11.742 -16.844 -3.043 1 98.25 83 SER A O 1
ATOM 662 N N . PHE A 1 84 ? 10.453 -18.547 -2.514 1 98 84 PHE A N 1
ATOM 663 C CA . PHE A 1 84 ? 9.25 -17.719 -2.488 1 98 84 PHE A CA 1
ATOM 664 C C . PHE A 1 84 ? 8.391 -18.062 -1.278 1 98 84 PHE A C 1
ATOM 666 O O . PHE A 1 84 ? 8.531 -19.141 -0.688 1 98 84 PHE A O 1
ATOM 673 N N . GLY A 1 85 ? 7.641 -17.141 -0.845 1 97.88 85 GLY A N 1
ATOM 674 C CA . GLY A 1 85 ? 6.555 -17.281 0.11 1 97.88 85 GLY A CA 1
ATOM 675 C C . GLY A 1 85 ? 5.215 -16.828 -0.442 1 97.88 85 GLY A C 1
ATOM 676 O O . GLY A 1 85 ? 5.141 -15.852 -1.18 1 97.88 85 GLY A O 1
ATOM 677 N N . VAL A 1 86 ? 4.184 -17.609 -0.103 1 97.19 86 VAL A N 1
ATOM 678 C CA . VAL A 1 86 ? 2.838 -17.312 -0.584 1 97.19 86 VAL A CA 1
ATOM 679 C C . VAL A 1 86 ? 1.848 -17.391 0.576 1 97.19 86 VAL A C 1
ATOM 681 O O . VAL A 1 86 ? 1.881 -18.328 1.375 1 97.19 86 VAL A O 1
ATOM 684 N N . VAL A 1 87 ? 1.027 -16.391 0.704 1 95.69 87 VAL A N 1
ATOM 685 C CA . VAL A 1 87 ? -0.115 -16.391 1.611 1 95.69 87 VAL A CA 1
ATOM 686 C C . VAL A 1 87 ? -1.413 -16.391 0.808 1 95.69 87 VAL A C 1
ATOM 688 O O . VAL A 1 87 ? -1.665 -15.461 0.028 1 95.69 87 VAL A O 1
ATOM 691 N N . PHE A 1 88 ? -2.129 -17.391 1.006 1 93.69 88 PHE A N 1
ATOM 692 C CA . PHE A 1 88 ? -3.373 -17.609 0.283 1 93.69 88 PHE A CA 1
ATOM 693 C C . PHE A 1 88 ? -4.574 -17.422 1.2 1 93.69 88 PHE A C 1
ATOM 695 O O . PHE A 1 88 ? -4.754 -18.172 2.162 1 93.69 88 PHE A O 1
ATOM 702 N N . ILE A 1 89 ? -5.395 -16.391 0.899 1 90.81 89 ILE A N 1
ATOM 703 C CA . ILE A 1 89 ? -6.59 -16.109 1.681 1 90.81 89 ILE A CA 1
ATOM 704 C C . ILE A 1 89 ? -7.836 -16.391 0.848 1 90.81 89 ILE A C 1
ATOM 706 O O . ILE A 1 89 ? -8.047 -15.781 -0.2 1 90.81 89 ILE A O 1
ATOM 710 N N . HIS A 1 90 ? -8.602 -17.344 1.312 1 86.69 90 HIS A N 1
ATOM 711 C CA . HIS A 1 90 ? -9.812 -17.75 0.605 1 86.69 90 HIS A CA 1
ATOM 712 C C . HIS A 1 90 ? -10.922 -18.109 1.582 1 86.69 90 HIS A C 1
ATOM 714 O O . HIS A 1 90 ? -10.758 -19 2.416 1 86.69 90 HIS A O 1
ATOM 720 N N . HIS A 1 91 ? -12.062 -17.406 1.438 1 79 91 HIS A N 1
ATOM 721 C CA . HIS A 1 91 ? -13.242 -17.688 2.252 1 79 91 HIS A CA 1
ATOM 722 C C . HIS A 1 91 ? -12.898 -17.703 3.736 1 79 91 HIS A C 1
ATOM 724 O O . HIS A 1 91 ? -13.266 -18.625 4.457 1 79 91 HIS A O 1
ATOM 730 N N . GLY A 1 92 ? -12.125 -16.75 4.105 1 76.5 92 GLY A N 1
ATOM 731 C CA . GLY A 1 92 ? -11.82 -16.578 5.52 1 76.5 92 GLY A CA 1
ATOM 732 C C . GLY A 1 92 ? -10.688 -17.469 5.992 1 76.5 92 GLY A C 1
ATOM 733 O O . GLY A 1 92 ? -10.258 -17.375 7.145 1 76.5 92 GLY A O 1
ATOM 734 N N . THR A 1 93 ? -10.227 -18.328 5.137 1 85 93 THR A N 1
ATOM 735 C CA . THR A 1 93 ? -9.125 -19.219 5.496 1 85 93 THR A CA 1
ATOM 736 C C . THR A 1 93 ? -7.805 -18.672 4.965 1 85 93 THR A C 1
ATOM 738 O O . THR A 1 93 ? -7.75 -18.125 3.865 1 85 93 THR A O 1
ATOM 741 N N . VAL A 1 94 ? -6.793 -18.859 5.848 1 90.81 94 VAL A N 1
ATOM 742 C CA . VAL A 1 94 ? -5.449 -18.453 5.461 1 90.81 94 VAL A CA 1
ATOM 743 C C . VAL A 1 94 ? -4.555 -19.672 5.32 1 90.81 94 VAL A C 1
ATOM 745 O O . VAL A 1 94 ? -4.402 -20.453 6.262 1 90.81 94 VAL A O 1
ATOM 748 N N . GLU A 1 95 ? -4.078 -19.906 4.078 1 93.75 95 GLU A N 1
ATOM 749 C CA . GLU A 1 95 ? -3.098 -20.953 3.809 1 93.75 95 GLU A CA 1
ATOM 750 C C . GLU A 1 95 ? -1.746 -20.359 3.426 1 93.75 95 GLU A C 1
ATOM 752 O O . GLU A 1 95 ? -1.686 -19.344 2.73 1 93.75 95 GLU A O 1
ATOM 757 N N . THR A 1 96 ? -0.707 -21.031 3.912 1 96.06 96 THR A N 1
ATOM 758 C CA . THR A 1 96 ? 0.633 -20.531 3.619 1 96.06 96 THR A CA 1
ATOM 759 C C . THR A 1 96 ? 1.457 -21.594 2.895 1 96.06 96 THR A C 1
ATOM 761 O O . THR A 1 96 ? 1.326 -22.781 3.174 1 96.06 96 THR A O 1
ATOM 764 N N . TYR A 1 97 ? 2.256 -21.125 1.942 1 96.25 97 TYR A N 1
ATOM 765 C CA . TYR A 1 97 ? 3.166 -21.984 1.192 1 96.25 97 TYR A CA 1
ATOM 766 C C . TYR A 1 97 ? 4.535 -21.328 1.046 1 96.25 97 TYR A C 1
ATOM 768 O O . TYR A 1 97 ? 4.645 -20.109 1.016 1 96.25 97 TYR A O 1
ATOM 776 N N . ALA A 1 98 ? 5.539 -22.109 1.006 1 97.75 98 ALA A N 1
ATOM 777 C CA . ALA A 1 98 ? 6.898 -21.641 0.76 1 97.75 98 ALA A CA 1
ATOM 778 C C . ALA A 1 98 ? 7.754 -22.734 0.133 1 97.75 98 ALA A C 1
ATOM 780 O O . ALA A 1 98 ? 7.555 -23.922 0.406 1 97.75 98 ALA A O 1
ATOM 781 N N . GLU A 1 99 ? 8.625 -22.328 -0.715 1 97.44 99 GLU A N 1
ATOM 782 C CA . GLU A 1 99 ? 9.484 -23.328 -1.355 1 97.44 99 GLU A CA 1
ATOM 783 C C . GLU A 1 99 ? 10.859 -22.734 -1.674 1 97.44 99 GLU A C 1
ATOM 785 O O . GLU A 1 99 ? 10.961 -21.578 -2.1 1 97.44 99 GLU A O 1
ATOM 790 N N . LYS A 1 100 ? 11.852 -23.453 -1.388 1 97.56 100 LYS A N 1
ATOM 791 C CA . LYS A 1 100 ? 13.219 -23.156 -1.802 1 97.56 100 LYS A CA 1
ATOM 792 C C . LYS A 1 100 ? 13.531 -23.75 -3.166 1 97.56 100 LYS A C 1
ATOM 794 O O . LYS A 1 100 ? 13.188 -24.906 -3.43 1 97.56 100 LYS A O 1
ATOM 799 N N . ILE A 1 101 ? 14.156 -22.969 -4.039 1 97.56 101 ILE A N 1
ATOM 800 C CA . ILE A 1 101 ? 14.461 -23.438 -5.387 1 97.56 101 ILE A CA 1
ATOM 801 C C . ILE A 1 101 ? 15.953 -23.266 -5.668 1 97.56 101 ILE A C 1
ATOM 803 O O . ILE A 1 101 ? 16.531 -22.203 -5.371 1 97.56 101 ILE A O 1
ATOM 807 N N . ILE A 1 102 ? 16.547 -24.266 -6.152 1 97.25 102 ILE A N 1
ATOM 808 C CA . ILE A 1 102 ? 17.969 -24.219 -6.527 1 97.25 102 ILE A CA 1
ATOM 809 C C . ILE A 1 102 ? 18.094 -24.219 -8.047 1 97.25 102 ILE A C 1
ATOM 811 O O . ILE A 1 102 ? 17.828 -25.234 -8.703 1 97.25 102 ILE A O 1
ATOM 815 N N . ASP A 1 103 ? 18.438 -23.094 -8.578 1 97.25 103 ASP A N 1
ATOM 816 C CA . ASP A 1 103 ? 18.641 -22.891 -10.016 1 97.25 103 ASP A CA 1
ATOM 817 C C . ASP A 1 103 ? 19.578 -21.719 -10.281 1 97.25 103 ASP A C 1
ATOM 819 O O . ASP A 1 103 ? 19.172 -20.562 -10.141 1 97.25 103 ASP A O 1
ATOM 823 N N . ALA A 1 104 ? 20.75 -22 -10.727 1 96.44 104 ALA A N 1
ATOM 824 C CA . ALA A 1 104 ? 21.797 -20.984 -10.867 1 96.44 104 ALA A CA 1
ATOM 825 C C . ALA A 1 104 ? 21.391 -19.922 -11.898 1 96.44 104 ALA A C 1
ATOM 827 O O . ALA A 1 104 ? 21.688 -18.75 -11.719 1 96.44 104 ALA A O 1
ATOM 828 N N . GLU A 1 105 ? 20.797 -20.297 -12.891 1 96.25 105 GLU A N 1
ATOM 829 C CA . GLU A 1 105 ? 20.422 -19.375 -13.945 1 96.25 105 GLU A CA 1
ATOM 830 C C . GLU A 1 105 ? 19.344 -18.406 -13.477 1 96.25 105 GLU A C 1
ATOM 832 O O . GLU A 1 105 ? 19.469 -17.188 -13.609 1 96.25 105 GLU A O 1
ATOM 837 N N . GLU A 1 106 ? 18.312 -18.922 -12.891 1 96.38 106 GLU A N 1
ATOM 838 C CA . GLU A 1 106 ? 17.203 -18.094 -12.461 1 96.38 106 GLU A CA 1
ATOM 839 C C . GLU A 1 106 ? 17.578 -17.234 -11.258 1 96.38 106 GLU A C 1
ATOM 841 O O . GLU A 1 106 ? 17.062 -16.141 -11.086 1 96.38 106 GLU A O 1
ATOM 846 N N . ALA A 1 107 ? 18.484 -17.781 -10.453 1 96 107 ALA A N 1
ATOM 847 C CA . ALA A 1 107 ? 18.922 -17.062 -9.258 1 96 107 ALA A CA 1
ATOM 848 C C . ALA A 1 107 ? 19.578 -15.734 -9.625 1 96 107 ALA A C 1
ATOM 850 O O . ALA A 1 107 ? 19.719 -14.852 -8.773 1 96 107 ALA A O 1
ATOM 851 N N . GLN A 1 108 ? 19.938 -15.594 -10.867 1 93.56 108 GLN A N 1
ATOM 852 C CA . GLN A 1 108 ? 20.531 -14.336 -11.312 1 93.56 108 GLN A CA 1
ATOM 853 C C . GLN A 1 108 ? 19.531 -13.188 -11.164 1 93.56 108 GLN A C 1
ATOM 855 O O . GLN A 1 108 ? 19.938 -12.023 -11.086 1 93.56 108 GLN A O 1
ATOM 860 N N . MET A 1 109 ? 18.281 -13.539 -11.094 1 93.44 109 MET A N 1
ATOM 861 C CA . MET A 1 109 ? 17.266 -12.508 -10.922 1 93.44 109 MET A CA 1
ATOM 862 C C . MET A 1 109 ? 16.984 -12.266 -9.445 1 93.44 109 MET A C 1
ATOM 864 O O . MET A 1 109 ? 16.062 -11.508 -9.094 1 93.44 109 MET A O 1
ATOM 868 N N . ARG A 1 110 ? 17.672 -12.984 -8.602 1 94.31 110 ARG A N 1
ATOM 869 C CA . ARG A 1 110 ? 17.625 -12.789 -7.16 1 94.31 110 ARG A CA 1
ATOM 870 C C . ARG A 1 110 ? 16.219 -12.969 -6.617 1 94.31 110 ARG A C 1
ATOM 872 O O . ARG A 1 110 ? 15.602 -14.023 -6.812 1 94.31 110 ARG A O 1
ATOM 879 N N . ASN A 1 111 ? 15.781 -12 -5.832 1 93.62 111 ASN A N 1
ATOM 880 C CA . ASN A 1 111 ? 14.469 -12.148 -5.207 1 93.62 111 ASN A CA 1
ATOM 881 C C . ASN A 1 111 ? 13.344 -12.141 -6.238 1 93.62 111 ASN A C 1
ATOM 883 O O . ASN A 1 111 ? 12.273 -12.695 -6 1 93.62 111 ASN A O 1
ATOM 887 N N . VAL A 1 112 ? 13.547 -11.555 -7.395 1 94.12 112 VAL A N 1
ATOM 888 C CA . VAL A 1 112 ? 12.539 -11.492 -8.453 1 94.12 112 VAL A CA 1
ATOM 889 C C . VAL A 1 112 ? 12.234 -12.898 -8.953 1 94.12 112 VAL A C 1
ATOM 891 O O . VAL A 1 112 ? 11.086 -13.203 -9.289 1 94.12 112 VAL A O 1
ATOM 894 N N . ALA A 1 113 ? 13.273 -13.758 -8.961 1 96.88 113 ALA A N 1
ATOM 895 C CA . ALA A 1 113 ? 13.062 -15.156 -9.328 1 96.88 113 ALA A CA 1
ATOM 896 C C . ALA A 1 113 ? 12.039 -15.812 -8.406 1 96.88 113 ALA A C 1
ATOM 898 O O . ALA A 1 113 ? 11.172 -16.562 -8.859 1 96.88 113 ALA A O 1
ATOM 899 N N . GLY A 1 114 ? 12.211 -15.523 -7.137 1 97.19 114 GLY A N 1
ATOM 900 C CA . GLY A 1 114 ? 11.258 -16.047 -6.164 1 97.19 114 GLY A CA 1
ATOM 901 C C . GLY A 1 114 ? 9.844 -15.539 -6.395 1 97.19 114 GLY A C 1
ATOM 902 O O . GLY A 1 114 ? 8.883 -16.312 -6.309 1 97.19 114 GLY A O 1
ATOM 903 N N . GLU A 1 115 ? 9.695 -14.234 -6.652 1 96.5 115 GLU A N 1
ATOM 904 C CA . GLU A 1 115 ? 8.383 -13.656 -6.914 1 96.5 115 GLU A CA 1
ATOM 905 C C . GLU A 1 115 ? 7.738 -14.281 -8.148 1 96.5 115 GLU A C 1
ATOM 907 O O . GLU A 1 115 ? 6.531 -14.531 -8.172 1 96.5 115 GLU A O 1
ATOM 912 N N . ILE A 1 116 ? 8.523 -14.531 -9.156 1 97.81 116 ILE A N 1
ATOM 913 C CA . ILE A 1 116 ? 8.039 -15.148 -10.383 1 97.81 116 ILE A CA 1
ATOM 914 C C . ILE A 1 116 ? 7.473 -16.531 -10.07 1 97.81 116 ILE A C 1
ATOM 916 O O . ILE A 1 116 ? 6.328 -16.844 -10.414 1 97.81 116 ILE A O 1
ATOM 920 N N . HIS A 1 117 ? 8.234 -17.344 -9.398 1 98.12 117 HIS A N 1
ATOM 921 C CA . HIS A 1 117 ? 7.809 -18.703 -9.055 1 98.12 117 HIS A CA 1
ATOM 922 C C . HIS A 1 117 ? 6.613 -18.672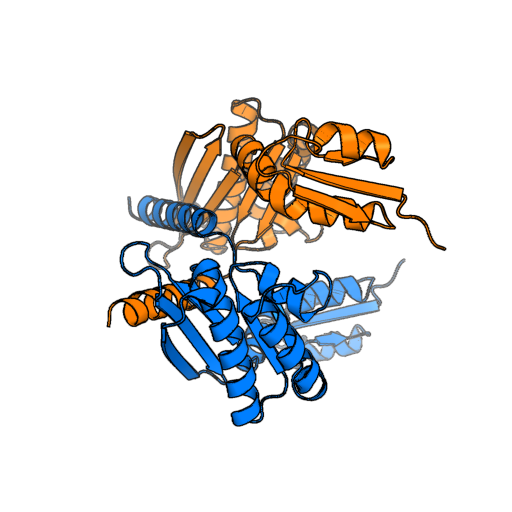 -8.109 1 98.12 117 HIS A C 1
ATOM 924 O O . HIS A 1 117 ? 5.707 -19.5 -8.227 1 98.12 117 HIS A O 1
ATOM 930 N N . GLY A 1 118 ? 6.68 -17.734 -7.18 1 98.25 118 GLY A N 1
ATOM 931 C CA . GLY A 1 118 ? 5.539 -17.562 -6.297 1 98.25 118 GLY A CA 1
ATOM 932 C C . GLY A 1 118 ? 4.25 -17.25 -7.039 1 98.25 118 GLY A C 1
ATOM 933 O O . GLY A 1 118 ? 3.191 -17.781 -6.707 1 98.25 118 GLY A O 1
ATOM 934 N N . ALA A 1 119 ? 4.336 -16.375 -7.988 1 98.31 119 ALA A N 1
ATOM 935 C CA . ALA A 1 119 ? 3.172 -16.016 -8.789 1 98.31 119 ALA A CA 1
ATOM 936 C C . ALA A 1 119 ? 2.645 -17.219 -9.562 1 98.31 119 ALA A C 1
ATOM 938 O O . ALA A 1 119 ? 1.438 -17.469 -9.594 1 98.31 119 ALA A O 1
ATOM 939 N N . VAL A 1 120 ? 3.555 -17.984 -10.195 1 98.19 120 VAL A N 1
ATOM 940 C CA . VAL A 1 120 ? 3.178 -19.188 -10.938 1 98.19 120 VAL A CA 1
ATOM 941 C C . VAL A 1 120 ? 2.5 -20.188 -10 1 98.19 120 VAL A C 1
ATOM 943 O O . VAL A 1 120 ? 1.438 -20.719 -10.32 1 98.19 120 VAL A O 1
ATOM 946 N N . PHE A 1 121 ? 3.107 -20.391 -8.883 1 97.81 121 PHE A N 1
ATOM 947 C CA . PHE A 1 121 ? 2.557 -21.312 -7.891 1 97.81 121 PHE A CA 1
ATOM 948 C C . PHE A 1 121 ? 1.155 -20.875 -7.477 1 97.81 121 PHE A C 1
ATOM 950 O O . PHE A 1 121 ? 0.234 -21.688 -7.438 1 97.81 121 PHE A O 1
ATOM 957 N N . ALA A 1 122 ? 1.018 -19.594 -7.137 1 97.75 122 ALA A N 1
ATOM 958 C CA . ALA A 1 122 ? -0.255 -19.047 -6.68 1 97.75 122 ALA A CA 1
ATOM 959 C C . ALA A 1 122 ? -1.354 -19.266 -7.715 1 97.75 122 ALA A C 1
ATOM 961 O O . ALA A 1 122 ? -2.449 -19.719 -7.379 1 97.75 122 ALA A O 1
ATOM 962 N N . MET A 1 123 ? -1.039 -18.938 -8.922 1 97.69 123 MET A N 1
ATOM 963 C CA . MET A 1 123 ? -2.023 -19.109 -9.992 1 97.69 123 MET A CA 1
ATOM 964 C C . MET A 1 123 ? -2.377 -20.578 -10.172 1 97.69 123 MET A C 1
ATOM 966 O O . MET A 1 123 ? -3.549 -20.922 -10.328 1 97.69 123 MET A O 1
ATOM 970 N N . GLY A 1 124 ? -1.396 -21.422 -10.172 1 97.44 124 GLY A N 1
ATOM 971 C CA . GLY A 1 124 ? -1.644 -22.844 -10.273 1 97.44 124 GLY A CA 1
ATOM 972 C C . GLY A 1 124 ? -2.52 -23.375 -9.156 1 97.44 124 GLY A C 1
ATOM 973 O O . GLY A 1 124 ? -3.426 -24.188 -9.398 1 97.44 124 GLY A O 1
ATOM 974 N N . LYS A 1 125 ? -2.223 -22.953 -7.965 1 96.81 125 LYS A N 1
ATOM 975 C CA . LYS A 1 125 ? -2.994 -23.391 -6.801 1 96.81 125 LYS A CA 1
ATOM 976 C C . LYS A 1 125 ? -4.457 -22.984 -6.934 1 96.81 125 LYS A C 1
ATOM 978 O O . LYS A 1 125 ? -5.352 -23.719 -6.523 1 96.81 125 LYS A O 1
ATOM 983 N N . CYS A 1 126 ? -4.684 -21.812 -7.449 1 95.44 126 CYS A N 1
ATOM 984 C CA . CYS A 1 126 ? -6.043 -21.344 -7.68 1 95.44 126 CYS A CA 1
ATOM 985 C C . CYS A 1 126 ? -6.785 -22.266 -8.641 1 95.44 126 CYS A C 1
ATOM 987 O O . CYS A 1 126 ? -7.938 -22.625 -8.398 1 95.44 126 CYS A O 1
ATOM 989 N N . LEU A 1 127 ? -6.129 -22.672 -9.695 1 95.81 127 LEU A N 1
ATOM 990 C CA . LEU A 1 127 ? -6.738 -23.578 -10.656 1 95.81 127 LEU A CA 1
ATOM 991 C C . LEU A 1 127 ? -7.043 -24.938 -10.016 1 95.81 127 LEU A C 1
ATOM 993 O O . LEU A 1 127 ? -8.117 -25.5 -10.234 1 95.81 127 LEU A O 1
ATOM 997 N N . GLU A 1 128 ? -6.121 -25.375 -9.227 1 95.94 128 GLU A N 1
ATOM 998 C CA . GLU A 1 128 ? -6.316 -26.641 -8.516 1 95.94 128 GLU A CA 1
ATOM 999 C C . GLU A 1 128 ? -7.559 -26.578 -7.629 1 95.94 128 GLU A C 1
ATOM 1001 O O . GLU A 1 128 ? -8.266 -27.578 -7.488 1 95.94 128 GLU A O 1
ATOM 1006 N N . LYS A 1 129 ? -7.875 -25.438 -7.125 1 94 129 LYS A N 1
ATOM 1007 C CA . LYS A 1 129 ? -8.969 -25.281 -6.172 1 94 129 LYS A CA 1
ATOM 1008 C C . LYS A 1 129 ? -10.266 -24.891 -6.883 1 94 129 LYS A C 1
ATOM 1010 O O . LYS A 1 129 ? -11.297 -24.703 -6.238 1 94 129 LYS A O 1
ATOM 1015 N N . GLY A 1 130 ? -10.172 -24.672 -8.156 1 94.12 130 GLY A N 1
ATOM 1016 C CA . GLY A 1 130 ? -11.352 -24.312 -8.93 1 94.12 130 GLY A CA 1
ATOM 1017 C C . GLY A 1 130 ? -11.727 -22.844 -8.82 1 94.12 130 GLY A C 1
ATOM 1018 O O . GLY A 1 130 ? -12.891 -22.484 -9 1 94.12 130 GLY A O 1
ATOM 1019 N N . ILE A 1 131 ? -10.773 -22.125 -8.477 1 93.12 131 ILE A N 1
ATOM 1020 C CA . ILE A 1 131 ? -10.984 -20.688 -8.352 1 93.12 131 ILE A CA 1
ATOM 1021 C C . ILE A 1 131 ? -10.82 -20.016 -9.719 1 93.12 131 ILE A C 1
ATOM 1023 O O . ILE A 1 131 ? -9.875 -20.312 -10.453 1 93.12 131 ILE A O 1
ATOM 1027 N N . SER A 1 132 ? -11.703 -19.078 -9.984 1 93.31 132 SER A N 1
ATOM 1028 C CA . SER A 1 132 ? -11.688 -18.5 -11.32 1 93.31 132 SER A CA 1
ATOM 1029 C C . SER A 1 132 ? -11.266 -17.047 -11.289 1 93.31 132 SER A C 1
ATOM 1031 O O . SER A 1 132 ? -11.07 -16.422 -12.336 1 93.31 132 SER A O 1
ATOM 1033 N N . GLU A 1 133 ? -11.156 -16.5 -10.109 1 93.75 133 GLU A N 1
ATOM 1034 C CA . GLU A 1 133 ? -10.805 -15.094 -9.984 1 93.75 133 GLU A CA 1
ATOM 1035 C C . GLU A 1 133 ? -9.992 -14.836 -8.719 1 93.75 133 GLU A C 1
ATOM 1037 O O . GLU A 1 133 ? -10.359 -15.289 -7.637 1 93.75 133 GLU A O 1
ATOM 1042 N N . ILE A 1 134 ? -8.805 -14.062 -8.922 1 94.12 134 ILE A N 1
ATOM 1043 C CA . ILE A 1 134 ? -7.977 -13.828 -7.738 1 94.12 134 ILE A CA 1
ATOM 1044 C C . ILE A 1 134 ? -7.418 -12.406 -7.773 1 94.12 134 ILE A C 1
ATOM 1046 O O . ILE A 1 134 ? -7.293 -11.812 -8.844 1 94.12 134 ILE A O 1
ATOM 1050 N N . ASN A 1 135 ? -7.156 -11.875 -6.551 1 93.75 135 ASN A N 1
ATOM 1051 C CA . ASN A 1 135 ? -6.305 -10.703 -6.367 1 93.75 135 ASN A CA 1
ATOM 1052 C C . ASN A 1 135 ? -4.879 -11.102 -5.996 1 93.75 135 ASN A C 1
ATOM 1054 O O . ASN A 1 135 ? -4.648 -11.68 -4.93 1 93.75 135 ASN A O 1
ATOM 1058 N N . LEU A 1 136 ? -3.977 -10.797 -6.906 1 96 136 LEU A N 1
ATOM 1059 C CA . LEU A 1 136 ? -2.58 -11.164 -6.695 1 96 136 LEU A CA 1
ATOM 1060 C C . LEU A 1 136 ? -1.763 -9.953 -6.254 1 96 136 LEU A C 1
ATOM 1062 O O . LEU A 1 136 ? -1.671 -8.961 -6.98 1 96 136 LEU A O 1
ATOM 1066 N N . TYR A 1 137 ? -1.158 -10.094 -5.094 1 93.94 137 TYR A N 1
ATOM 1067 C CA . TYR A 1 137 ? -0.348 -9.016 -4.527 1 93.94 137 TYR A CA 1
ATOM 1068 C C . TYR A 1 137 ? 1.136 -9.359 -4.598 1 93.94 137 TYR A C 1
ATOM 1070 O O . TYR A 1 137 ? 1.554 -10.43 -4.156 1 93.94 137 TYR A O 1
ATOM 1078 N N . TYR A 1 138 ? 1.898 -8.391 -5.109 1 94.5 138 TYR A N 1
ATOM 1079 C CA . TYR A 1 138 ? 3.311 -8.625 -5.383 1 94.5 138 TYR A CA 1
ATOM 1080 C C . TYR A 1 138 ? 4.125 -7.352 -5.191 1 94.5 138 TYR A C 1
ATOM 1082 O O . TYR A 1 138 ? 3.568 -6.25 -5.172 1 94.5 138 TYR A O 1
ATOM 1090 N N . ASP A 1 139 ? 5.418 -7.531 -5.078 1 89 139 ASP A N 1
ATOM 1091 C CA . ASP A 1 139 ? 6.297 -6.387 -4.844 1 89 139 ASP A CA 1
ATOM 1092 C C . ASP A 1 139 ? 6.855 -5.844 -6.156 1 89 139 ASP A C 1
ATOM 1094 O O . ASP A 1 139 ? 6.816 -4.637 -6.402 1 89 139 ASP A O 1
ATOM 1098 N N . TYR A 1 140 ? 7.316 -6.664 -6.969 1 87.81 140 TYR A N 1
ATOM 1099 C CA . TYR A 1 140 ? 8.008 -6.25 -8.18 1 87.81 140 TYR A CA 1
ATOM 1100 C C . TYR A 1 140 ? 7.035 -6.117 -9.344 1 87.81 140 TYR A C 1
ATOM 1102 O O . TYR A 1 140 ? 6.398 -7.094 -9.75 1 87.81 140 TYR A O 1
ATOM 1110 N N . VAL A 1 141 ? 6.98 -4.914 -9.977 1 88.69 141 VAL A N 1
ATOM 1111 C CA . VAL A 1 141 ? 5.988 -4.551 -10.984 1 88.69 141 VAL A CA 1
ATOM 1112 C C . VAL A 1 141 ? 6.129 -5.461 -12.203 1 88.69 141 VAL A C 1
ATOM 1114 O O . VAL A 1 141 ? 5.172 -5.656 -12.953 1 88.69 141 VAL A O 1
ATOM 1117 N N . GLY A 1 142 ? 7.219 -6.062 -12.398 1 91.62 142 GLY A N 1
ATOM 1118 C CA . GLY A 1 142 ? 7.457 -6.957 -13.523 1 91.62 142 GLY A CA 1
ATOM 1119 C C . GLY A 1 142 ? 6.5 -8.133 -13.57 1 91.62 142 GLY A C 1
ATOM 1120 O O . GLY A 1 142 ? 6.164 -8.625 -14.641 1 91.62 142 GLY A O 1
ATOM 1121 N N . ILE A 1 143 ? 6.043 -8.531 -12.484 1 96.06 143 ILE A N 1
ATOM 1122 C CA . ILE A 1 143 ? 5.117 -9.656 -12.414 1 96.06 143 ILE A CA 1
ATOM 1123 C C . ILE A 1 143 ? 3.885 -9.359 -13.273 1 96.06 143 ILE A C 1
ATOM 1125 O O . ILE A 1 143 ? 3.486 -10.18 -14.102 1 96.06 143 ILE A O 1
ATOM 1129 N N . GLU A 1 144 ? 3.322 -8.258 -13.102 1 95.12 144 GLU A N 1
ATOM 1130 C CA . GLU A 1 144 ? 2.162 -7.836 -13.883 1 95.12 144 GLU A CA 1
ATOM 1131 C C . GLU A 1 144 ? 2.537 -7.582 -15.336 1 95.12 144 GLU A C 1
ATOM 1133 O O . GLU A 1 144 ? 1.855 -8.055 -16.25 1 95.12 144 GLU A O 1
ATOM 1138 N N . LYS A 1 145 ? 3.611 -6.875 -15.492 1 91.94 145 LYS A N 1
ATOM 1139 C CA . LYS A 1 145 ? 3.945 -6.375 -16.828 1 91.94 145 LYS A CA 1
ATOM 1140 C C . LYS A 1 145 ? 4.34 -7.52 -17.75 1 91.94 145 LYS A C 1
ATOM 1142 O O . LYS A 1 145 ? 4.074 -7.469 -18.953 1 91.94 145 LYS A O 1
ATOM 1147 N N . TRP A 1 146 ? 5.035 -8.469 -17.234 1 94.88 146 TRP A N 1
ATOM 1148 C CA . TRP A 1 146 ? 5.359 -9.633 -18.062 1 94.88 146 TRP A CA 1
ATOM 1149 C C . TRP A 1 146 ? 4.102 -10.43 -18.391 1 94.88 146 TRP A C 1
ATOM 1151 O O . TRP A 1 146 ? 3.916 -10.852 -19.547 1 94.88 146 TRP A O 1
ATOM 1161 N N . CYS A 1 147 ? 3.203 -10.617 -17.484 1 95.88 147 CYS A N 1
ATOM 1162 C CA . CYS A 1 147 ? 1.965 -11.359 -17.703 1 95.88 147 CYS A CA 1
ATOM 1163 C C . CYS A 1 147 ? 1.087 -10.672 -18.734 1 95.88 147 CYS A C 1
ATOM 1165 O O . CYS A 1 147 ? 0.569 -11.312 -19.656 1 95.88 147 CYS A O 1
ATOM 1167 N N . THR A 1 148 ? 0.944 -9.414 -18.672 1 92.88 148 THR A N 1
ATOM 1168 C CA . THR A 1 148 ? 0.012 -8.664 -19.516 1 92.88 148 THR A CA 1
ATOM 1169 C C . THR A 1 148 ? 0.624 -8.383 -20.875 1 92.88 148 THR A C 1
ATOM 1171 O O . THR A 1 148 ? -0.071 -7.934 -21.797 1 92.88 148 THR A O 1
ATOM 1174 N N . GLY A 1 149 ? 1.895 -8.547 -20.969 1 89.69 149 GLY A N 1
ATOM 1175 C CA . GLY A 1 149 ? 2.57 -8.367 -22.234 1 89.69 149 GLY A CA 1
ATOM 1176 C C . GLY A 1 149 ? 3.068 -6.953 -22.453 1 89.69 149 GLY A C 1
ATOM 1177 O O . GLY A 1 149 ? 3.525 -6.609 -23.547 1 89.69 149 GLY A O 1
ATOM 1178 N N . GLU A 1 150 ? 2.994 -6.172 -21.453 1 86.06 150 GLU A N 1
ATOM 1179 C CA . GLU A 1 150 ? 3.514 -4.809 -21.562 1 86.06 150 GLU A CA 1
ATOM 1180 C C . GLU A 1 150 ? 5.035 -4.805 -21.672 1 86.06 150 GLU A C 1
ATOM 1182 O O . GLU A 1 150 ? 5.613 -3.943 -22.328 1 86.06 150 GLU A O 1
ATOM 1187 N N . TRP A 1 151 ? 5.68 -5.703 -20.969 1 84.06 151 TRP A N 1
ATOM 1188 C CA . TRP A 1 151 ? 7.125 -5.895 -21.047 1 84.06 151 TRP A CA 1
ATOM 1189 C C . TRP A 1 151 ? 7.457 -7.184 -21.797 1 84.06 151 TRP A C 1
ATOM 1191 O O . TRP A 1 151 ? 6.723 -8.172 -21.688 1 84.06 151 TRP A O 1
ATOM 1201 N N . LYS A 1 152 ? 8.508 -7.098 -22.469 1 87.5 152 LYS A N 1
ATOM 1202 C CA . LYS A 1 152 ? 9.016 -8.32 -23.094 1 87.5 152 LYS A CA 1
ATOM 1203 C C . LYS A 1 152 ? 9.648 -9.242 -22.062 1 87.5 152 LYS A C 1
ATOM 1205 O O . LYS A 1 152 ? 10.359 -8.781 -21.172 1 87.5 152 LYS A O 1
ATOM 1210 N N . ALA A 1 153 ? 9.328 -10.438 -22.266 1 91.19 153 ALA A N 1
ATOM 1211 C CA . ALA A 1 153 ? 9.922 -11.461 -21.406 1 91.19 153 ALA A CA 1
ATOM 1212 C C . ALA A 1 153 ? 11.109 -12.125 -22.109 1 91.19 153 ALA A C 1
ATOM 1214 O O . ALA A 1 153 ? 10.922 -12.922 -23.031 1 91.19 153 ALA A O 1
ATOM 1215 N N . ASN A 1 154 ? 12.305 -11.867 -21.531 1 90.56 154 ASN A N 1
ATOM 1216 C CA . ASN A 1 154 ? 13.492 -12.328 -22.25 1 90.56 154 ASN A CA 1
ATOM 1217 C C . ASN A 1 154 ? 14.234 -13.406 -21.469 1 90.56 154 ASN A C 1
ATOM 1219 O O . ASN A 1 154 ? 15.055 -14.133 -22.031 1 90.56 154 ASN A O 1
ATOM 1223 N N . LYS A 1 155 ? 14.062 -13.531 -20.297 1 92.62 155 LYS A N 1
ATOM 1224 C CA . LYS A 1 155 ? 14.727 -14.523 -19.453 1 92.62 155 LYS A CA 1
ATOM 1225 C C . LYS A 1 155 ? 13.859 -15.766 -19.281 1 92.62 155 LYS A C 1
ATOM 1227 O O . LYS A 1 155 ? 12.648 -15.719 -19.484 1 92.62 155 LYS A O 1
ATOM 1232 N N . ARG A 1 156 ? 14.508 -16.891 -18.953 1 95.25 156 ARG A N 1
ATOM 1233 C CA . ARG A 1 156 ? 13.805 -18.156 -18.828 1 95.25 156 ARG A CA 1
ATOM 1234 C C . ARG A 1 156 ? 12.625 -18.047 -17.859 1 95.25 156 ARG A C 1
ATOM 1236 O O . ARG A 1 156 ? 11.508 -18.438 -18.203 1 95.25 156 ARG A O 1
ATOM 1243 N N . GLY A 1 157 ? 12.844 -17.484 -16.688 1 94.62 157 GLY A N 1
ATOM 1244 C CA . GLY A 1 157 ? 11.805 -17.312 -15.695 1 94.62 157 GLY A CA 1
ATOM 1245 C C . GLY A 1 157 ? 10.672 -16.406 -16.156 1 94.62 157 GLY A C 1
ATOM 1246 O O . GLY A 1 157 ? 9.5 -16.719 -15.938 1 94.62 157 GLY A O 1
ATOM 1247 N N . THR A 1 158 ? 11 -15.359 -16.812 1 96.5 158 THR A N 1
ATOM 1248 C CA . THR A 1 158 ? 9.992 -14.406 -17.25 1 96.5 158 THR A CA 1
ATOM 1249 C C . THR A 1 158 ? 9.188 -14.977 -18.422 1 96.5 158 THR A C 1
ATOM 1251 O O . THR A 1 158 ? 7.98 -14.75 -18.516 1 96.5 158 THR A O 1
ATOM 1254 N N . LYS A 1 159 ? 9.828 -15.695 -19.219 1 96.81 159 LYS A N 1
ATOM 1255 C CA . LYS A 1 159 ? 9.133 -16.359 -20.312 1 96.81 159 LYS A CA 1
ATOM 1256 C C . LYS A 1 159 ? 8.148 -17.406 -19.797 1 96.81 159 LYS A C 1
ATOM 1258 O O . LYS A 1 159 ? 7.004 -17.469 -20.25 1 96.81 159 LYS A O 1
ATOM 1263 N N . ALA A 1 160 ? 8.664 -18.156 -18.906 1 96.12 160 ALA A N 1
ATOM 1264 C CA . ALA A 1 160 ? 7.816 -19.188 -18.312 1 96.12 160 ALA A CA 1
ATOM 1265 C C . ALA A 1 160 ? 6.578 -18.562 -17.672 1 96.12 160 ALA A C 1
ATOM 1267 O O . ALA A 1 160 ? 5.473 -19.094 -17.797 1 96.12 160 ALA A O 1
ATOM 1268 N N . LEU A 1 161 ? 6.742 -17.469 -16.969 1 97.69 161 LEU A N 1
ATOM 1269 C CA . LEU A 1 161 ? 5.625 -16.781 -16.328 1 97.69 161 LEU A CA 1
ATOM 1270 C C . LEU A 1 161 ? 4.617 -16.312 -17.375 1 97.69 161 LEU A C 1
ATOM 1272 O O . LEU A 1 161 ? 3.414 -16.547 -17.219 1 97.69 161 LEU A O 1
ATOM 1276 N N . ARG A 1 162 ? 5.055 -15.656 -18.297 1 97.69 162 ARG A N 1
ATOM 1277 C CA . ARG A 1 162 ? 4.18 -15.156 -19.359 1 97.69 162 ARG A CA 1
ATOM 1278 C C . ARG A 1 162 ? 3.426 -16.297 -20.031 1 97.69 162 ARG A C 1
ATOM 1280 O O . ARG A 1 162 ? 2.211 -16.219 -20.234 1 97.69 162 ARG A O 1
ATOM 1287 N N . GLU A 1 163 ? 4.145 -17.344 -20.453 1 97.38 163 GLU A N 1
ATOM 1288 C CA . GLU A 1 163 ? 3.539 -18.484 -21.125 1 97.38 163 GLU A CA 1
ATOM 1289 C C . GLU A 1 163 ? 2.471 -19.125 -20.234 1 97.38 163 GLU A C 1
ATOM 1291 O O . GLU A 1 163 ? 1.39 -19.484 -20.719 1 97.38 163 GLU A O 1
ATOM 1296 N N . TYR A 1 164 ? 2.863 -19.266 -19.047 1 97.5 164 TYR A N 1
ATOM 1297 C CA . TYR A 1 164 ? 1.897 -19.875 -18.125 1 97.5 164 TYR A CA 1
ATOM 1298 C C . TYR A 1 164 ? 0.648 -19 -18.016 1 97.5 164 TYR A C 1
ATOM 1300 O O . TYR A 1 164 ? -0.474 -19.516 -18.094 1 97.5 164 TYR A O 1
ATOM 1308 N N . TYR A 1 165 ? 0.823 -17.75 -17.781 1 98.19 165 TYR A N 1
ATOM 1309 C CA . TYR A 1 165 ? -0.302 -16.828 -17.688 1 98.19 165 TYR A CA 1
ATOM 1310 C C . TYR A 1 165 ? -1.186 -16.891 -18.922 1 98.19 165 TYR A C 1
ATOM 1312 O O . TYR A 1 165 ? -2.412 -16.953 -18.812 1 98.19 165 TYR A O 1
ATOM 1320 N N . GLU A 1 166 ? -0.583 -16.875 -20.062 1 97.25 166 GLU A N 1
ATOM 1321 C CA . GLU A 1 166 ? -1.322 -16.953 -21.312 1 97.25 166 GLU A CA 1
ATOM 1322 C C . GLU A 1 166 ? -2.16 -18.219 -21.391 1 97.25 166 GLU A C 1
ATOM 1324 O O . GLU A 1 166 ? -3.275 -18.219 -21.906 1 97.25 166 GLU A O 1
ATOM 1329 N N . LEU A 1 167 ? -1.555 -19.234 -20.938 1 96.88 167 LEU A N 1
ATOM 1330 C CA . LEU A 1 167 ? -2.219 -20.531 -20.969 1 96.88 167 LEU A CA 1
ATOM 1331 C C . LEU A 1 167 ? -3.461 -20.531 -20.078 1 96.88 167 LEU A C 1
ATOM 1333 O O . LEU A 1 167 ? -4.469 -21.156 -20.422 1 96.88 167 LEU A O 1
ATOM 1337 N N . ILE A 1 168 ? -3.424 -19.766 -19 1 97.12 168 ILE A N 1
ATOM 1338 C CA . ILE A 1 168 ? -4.457 -19.984 -17.984 1 97.12 168 ILE A CA 1
ATOM 1339 C C . ILE A 1 168 ? -5.383 -18.766 -17.938 1 97.12 168 ILE A C 1
ATOM 1341 O O . ILE A 1 168 ? -6.398 -18.781 -17.234 1 97.12 168 ILE A O 1
ATOM 1345 N N . LYS A 1 169 ? -5.148 -17.703 -18.547 1 95.56 169 LYS A N 1
ATOM 1346 C CA . LYS A 1 169 ? -5.867 -16.438 -18.422 1 95.56 169 LYS A CA 1
ATOM 1347 C C . LYS A 1 169 ? -7.336 -16.594 -18.812 1 95.56 169 LYS A C 1
ATOM 1349 O O . LYS A 1 169 ? -8.18 -15.797 -18.391 1 95.56 169 LYS A O 1
ATOM 1354 N N . GLY A 1 170 ? -7.68 -17.578 -19.562 1 94.88 170 GLY A N 1
ATOM 1355 C CA . GLY A 1 170 ? -9.062 -17.859 -19.891 1 94.88 170 GLY A CA 1
ATOM 1356 C C . GLY A 1 170 ? -9.82 -18.547 -18.766 1 94.88 170 GLY A C 1
ATOM 1357 O O . GLY A 1 170 ? -11.047 -18.516 -18.734 1 94.88 170 GLY A O 1
ATOM 1358 N N . GLN A 1 171 ? -9.109 -19.203 -17.906 1 96.44 171 GLN A N 1
ATOM 1359 C CA . GLN A 1 171 ? -9.695 -19.953 -16.812 1 96.44 171 GLN A CA 1
ATOM 1360 C C . GLN A 1 171 ? -9.609 -19.172 -15.5 1 96.44 171 GLN A C 1
ATOM 1362 O O . GLN A 1 171 ? -10.422 -19.375 -14.602 1 96.44 171 GLN A O 1
ATOM 1367 N N . LEU A 1 172 ? -8.68 -18.297 -15.398 1 96.56 172 LEU A N 1
ATOM 1368 C CA . LEU A 1 172 ? -8.422 -17.562 -14.172 1 96.56 172 LEU A CA 1
ATOM 1369 C C . LEU A 1 172 ? -8.25 -16.062 -14.461 1 96.56 172 LEU A C 1
ATOM 1371 O O . LEU A 1 172 ? -7.309 -15.672 -15.148 1 96.56 172 LEU A O 1
ATOM 1375 N N . MET A 1 173 ? -9.156 -15.32 -13.898 1 96.06 173 MET A N 1
ATOM 1376 C CA . MET A 1 173 ? -9 -13.875 -13.961 1 96.06 173 MET A CA 1
ATOM 1377 C C . MET A 1 173 ? -8.094 -13.375 -12.836 1 96.06 173 MET A C 1
ATOM 1379 O O . MET A 1 173 ? -8.406 -13.555 -11.656 1 96.06 173 MET A O 1
ATOM 1383 N N . VAL A 1 174 ? -6.988 -12.75 -13.227 1 96.25 174 VAL A N 1
ATOM 1384 C CA . VAL A 1 174 ? -6.031 -12.273 -12.227 1 96.25 174 VAL A CA 1
ATOM 1385 C C . VAL A 1 174 ? -6.078 -10.75 -12.148 1 96.25 174 VAL A C 1
ATOM 1387 O O . VAL A 1 174 ? -5.875 -10.062 -13.156 1 96.25 174 VAL A O 1
ATOM 1390 N N . HIS A 1 175 ? -6.422 -10.266 -11 1 94.62 175 HIS A N 1
ATOM 1391 C CA . HIS A 1 175 ? -6.254 -8.852 -10.695 1 94.62 175 HIS A CA 1
ATOM 1392 C C . HIS A 1 175 ? -4.914 -8.586 -10.016 1 94.62 175 HIS A C 1
ATOM 1394 O O . HIS A 1 175 ? -4.68 -9.047 -8.898 1 94.62 175 HIS A O 1
ATOM 1400 N N . PHE A 1 176 ? -4.082 -7.789 -10.688 1 94.25 176 PHE A N 1
ATOM 1401 C CA . PHE A 1 176 ? -2.727 -7.547 -10.203 1 94.25 176 PHE A CA 1
ATOM 1402 C C . PHE A 1 176 ? -2.688 -6.328 -9.289 1 94.25 176 PHE A C 1
ATOM 1404 O O . PHE A 1 176 ? -3.213 -5.27 -9.633 1 94.25 176 PHE A O 1
ATOM 1411 N N . HIS A 1 177 ? -2.039 -6.508 -8.141 1 90.5 177 HIS A N 1
ATOM 1412 C CA . HIS A 1 177 ? -1.874 -5.418 -7.184 1 90.5 177 HIS A CA 1
ATOM 1413 C C . HIS A 1 177 ? -0.425 -5.305 -6.723 1 90.5 177 HIS A C 1
ATOM 1415 O O . HIS A 1 177 ? 0.089 -6.203 -6.051 1 90.5 177 HIS A O 1
ATOM 1421 N N . LYS A 1 178 ? 0.171 -4.207 -7.059 1 89.38 178 LYS A N 1
ATOM 1422 C CA . LYS A 1 178 ? 1.511 -3.961 -6.535 1 89.38 178 LYS A CA 1
ATOM 1423 C C . LYS A 1 178 ? 1.451 -3.428 -5.105 1 89.38 178 LYS A C 1
ATOM 1425 O O . LYS A 1 178 ? 0.752 -2.451 -4.832 1 89.38 178 LYS A O 1
ATOM 1430 N N . VAL A 1 179 ? 2.145 -4.145 -4.215 1 87.25 179 VAL A N 1
ATOM 1431 C CA . VAL A 1 179 ? 2.152 -3.701 -2.824 1 87.25 179 VAL A CA 1
ATOM 1432 C C . VAL A 1 179 ? 3.086 -2.502 -2.672 1 87.25 179 VAL A C 1
ATOM 1434 O O . VAL A 1 179 ? 3.982 -2.297 -3.494 1 87.25 179 VAL A O 1
ATOM 1437 N N . ALA A 1 180 ? 2.857 -1.663 -1.588 1 76.88 180 ALA A N 1
ATOM 1438 C CA . ALA A 1 180 ? 3.729 -0.524 -1.306 1 76.88 180 ALA A CA 1
ATOM 1439 C C . ALA A 1 180 ? 5.141 -0.985 -0.967 1 76.88 180 ALA A C 1
ATOM 1441 O O . ALA A 1 180 ? 5.336 -2.096 -0.469 1 76.88 180 ALA A O 1
ATOM 1442 N N . SER A 1 181 ? 6.035 -0.045 -1.213 1 74.94 181 SER A N 1
ATOM 1443 C CA . SER A 1 181 ? 7.426 -0.343 -0.892 1 74.94 181 SER A CA 1
ATOM 1444 C C . SER A 1 181 ? 7.609 -0.577 0.604 1 74.94 181 SER A C 1
ATOM 1446 O O . SER A 1 181 ? 6.859 -0.037 1.419 1 74.94 181 SER A O 1
ATOM 1448 N N . HIS A 1 182 ? 8.633 -1.433 0.977 1 75.81 182 HIS A N 1
ATOM 1449 C CA . HIS A 1 182 ? 8.961 -1.726 2.367 1 75.81 182 HIS A CA 1
ATOM 1450 C C . HIS A 1 182 ? 9.25 -0.448 3.145 1 75.81 182 HIS A C 1
ATOM 1452 O O . HIS A 1 182 ? 8.891 -0.33 4.316 1 75.81 182 HIS A O 1
ATOM 1458 N N . THR A 1 183 ? 9.82 0.448 2.471 1 74.56 183 THR A N 1
ATOM 1459 C CA . THR A 1 183 ? 10.109 1.72 3.123 1 74.56 183 THR A CA 1
ATOM 1460 C C . THR A 1 183 ? 8.82 2.467 3.451 1 74.56 183 THR A C 1
ATOM 1462 O O . THR A 1 183 ? 8.68 3.027 4.539 1 74.56 183 THR A O 1
ATOM 1465 N N . GLY A 1 184 ? 7.949 2.5 2.564 1 78.19 184 GLY A N 1
ATOM 1466 C CA . GLY A 1 184 ? 6.656 3.111 2.809 1 78.19 184 GLY A CA 1
ATOM 1467 C C . GLY A 1 184 ? 5.902 2.473 3.961 1 78.19 184 GLY A C 1
ATOM 1468 O O . GLY A 1 184 ? 5.301 3.17 4.781 1 78.19 184 GLY A O 1
ATOM 1469 N N . VAL A 1 185 ? 5.988 1.2 4.02 1 81.38 185 VAL A N 1
ATOM 1470 C CA . VAL A 1 185 ? 5.332 0.46 5.094 1 81.38 185 VAL A CA 1
ATOM 1471 C C . VAL A 1 185 ? 5.973 0.813 6.434 1 81.38 185 VAL A C 1
ATOM 1473 O O . VAL A 1 185 ? 5.273 1.035 7.426 1 81.38 185 VAL A O 1
ATOM 1476 N N . MET A 1 186 ? 7.246 0.936 6.457 1 83.69 186 MET A N 1
ATOM 1477 C CA . MET A 1 186 ? 7.984 1.269 7.672 1 83.69 186 MET A CA 1
ATOM 1478 C C . MET A 1 186 ? 7.543 2.621 8.219 1 83.69 186 MET A C 1
ATOM 1480 O O . MET A 1 186 ? 7.25 2.744 9.414 1 83.69 186 MET A O 1
ATOM 1484 N N . TYR A 1 187 ? 7.535 3.633 7.387 1 87.19 187 TYR A N 1
ATOM 1485 C CA . TYR A 1 187 ? 7.195 4.977 7.844 1 87.19 187 TYR A CA 1
ATOM 1486 C C . TYR A 1 187 ? 5.734 5.051 8.273 1 87.19 187 TYR A C 1
ATOM 1488 O O . TYR A 1 187 ? 5.395 5.793 9.203 1 87.19 187 TYR A O 1
ATOM 1496 N N . ASN A 1 188 ? 4.848 4.266 7.625 1 89.62 188 ASN A N 1
ATOM 1497 C CA . ASN A 1 188 ? 3.455 4.199 8.062 1 89.62 188 ASN A CA 1
ATOM 1498 C C . ASN A 1 188 ? 3.326 3.572 9.445 1 89.62 188 ASN A C 1
ATOM 1500 O O . ASN A 1 188 ? 2.572 4.062 10.289 1 89.62 188 ASN A O 1
ATOM 1504 N N . GLU A 1 189 ? 4.055 2.504 9.609 1 89 189 GLU A N 1
ATOM 1505 C CA . GLU A 1 189 ? 4.062 1.855 10.922 1 89 189 GLU A CA 1
ATOM 1506 C C . GLU A 1 189 ? 4.621 2.785 11.992 1 89 189 GLU A C 1
ATOM 1508 O O . GLU A 1 189 ? 4.137 2.793 13.125 1 89 189 GLU A O 1
ATOM 1513 N N . MET A 1 190 ? 5.656 3.51 11.625 1 91.19 190 MET A N 1
ATOM 1514 C CA . MET A 1 190 ? 6.219 4.488 12.547 1 91.19 190 MET A CA 1
ATOM 1515 C C . MET A 1 190 ? 5.176 5.527 12.945 1 91.19 190 MET A C 1
ATOM 1517 O O . MET A 1 190 ? 5.031 5.855 14.125 1 91.19 190 MET A O 1
ATOM 1521 N N . ALA A 1 191 ? 4.477 6.094 12.047 1 93.94 191 ALA A N 1
ATOM 1522 C CA . ALA A 1 191 ? 3.42 7.062 12.328 1 93.94 191 ALA A CA 1
ATOM 1523 C C . ALA A 1 191 ? 2.355 6.461 13.242 1 93.94 191 ALA A C 1
ATOM 1525 O O . ALA A 1 191 ? 1.862 7.129 14.156 1 93.94 191 ALA A O 1
ATOM 1526 N N . ASP A 1 192 ? 1.972 5.219 12.992 1 93.12 192 ASP A N 1
ATOM 1527 C CA . ASP A 1 192 ? 1.001 4.5 13.812 1 93.12 192 ASP A CA 1
ATOM 1528 C C . ASP A 1 192 ? 1.473 4.398 15.258 1 93.12 192 ASP A C 1
ATOM 1530 O O . ASP A 1 192 ? 0.718 4.703 16.188 1 93.12 192 ASP A O 1
ATOM 1534 N N . GLN A 1 193 ? 2.705 3.979 15.383 1 92.12 193 GLN A N 1
ATOM 1535 C CA . GLN A 1 193 ? 3.275 3.844 16.719 1 92.12 193 GLN A CA 1
ATOM 1536 C C . GLN A 1 193 ? 3.326 5.191 17.438 1 92.12 193 GLN A C 1
ATOM 1538 O O . GLN A 1 193 ? 3.027 5.277 18.625 1 92.12 193 GLN A O 1
ATOM 1543 N N . LEU A 1 194 ? 3.781 6.238 16.703 1 93.81 194 LEU A N 1
ATOM 1544 C CA . LEU A 1 194 ? 3.828 7.582 17.266 1 93.81 194 LEU A CA 1
ATOM 1545 C C . LEU A 1 194 ? 2.455 8.008 17.781 1 93.81 194 LEU A C 1
ATOM 1547 O O . LEU A 1 194 ? 2.336 8.547 18.875 1 93.81 194 LEU A O 1
ATOM 1551 N N . ALA A 1 195 ? 1.441 7.793 17 1 95.56 195 ALA A N 1
ATOM 1552 C CA . ALA A 1 195 ? 0.079 8.156 17.375 1 95.56 195 ALA A CA 1
ATOM 1553 C C . ALA A 1 195 ? -0.35 7.406 18.641 1 95.56 195 ALA A C 1
ATOM 1555 O O . ALA A 1 195 ? -0.885 8.008 19.578 1 95.56 195 ALA A O 1
ATOM 1556 N N . LYS A 1 196 ? -0.106 6.109 18.703 1 93.44 196 LYS A N 1
ATOM 1557 C CA . LYS A 1 196 ? -0.489 5.289 19.844 1 93.44 196 LYS A CA 1
ATOM 1558 C C . LYS A 1 196 ? 0.235 5.734 21.109 1 93.44 196 LYS A C 1
ATOM 1560 O O . LYS A 1 196 ? -0.377 5.848 22.172 1 93.44 196 LYS A O 1
ATOM 1565 N N . ASN A 1 197 ? 1.531 5.957 20.953 1 92.25 197 ASN A N 1
ATOM 1566 C CA . ASN A 1 197 ? 2.332 6.383 22.094 1 92.25 197 ASN A CA 1
ATOM 1567 C C . ASN A 1 197 ? 1.87 7.734 22.625 1 92.25 197 ASN A C 1
ATOM 1569 O O . ASN A 1 197 ? 1.844 7.949 23.844 1 92.25 197 ASN A O 1
ATOM 1573 N N . ALA A 1 198 ? 1.558 8.609 21.703 1 93 198 ALA A N 1
ATOM 1574 C CA . ALA A 1 198 ? 1.119 9.953 22.109 1 93 198 ALA A CA 1
ATOM 1575 C C . ALA A 1 198 ? -0.187 9.891 22.891 1 93 198 ALA A C 1
ATOM 1577 O O . ALA A 1 198 ? -0.407 10.688 23.812 1 93 198 ALA A O 1
ATOM 1578 N N . LEU A 1 199 ? -0.972 8.945 22.516 1 90.81 199 LEU A N 1
ATOM 1579 C CA . LEU A 1 199 ? -2.26 8.797 23.188 1 90.81 199 LEU A CA 1
ATOM 1580 C C . LEU A 1 199 ? -2.072 8.367 24.641 1 90.81 199 LEU A C 1
ATOM 1582 O O . LEU A 1 199 ? -2.814 8.812 25.516 1 90.81 199 LEU A O 1
ATOM 1586 N N . LEU A 1 200 ? -1.09 7.586 24.938 1 88.25 200 LEU A N 1
ATOM 1587 C CA . LEU A 1 200 ? -0.875 6.996 26.266 1 88.25 200 LEU A CA 1
ATOM 1588 C C . LEU A 1 200 ? -0.01 7.902 27.125 1 88.25 200 LEU A C 1
ATOM 1590 O O . LEU A 1 200 ? 0.105 7.688 28.344 1 88.25 200 LEU A O 1
ATOM 1594 N N . GLU A 1 201 ? 0.677 8.742 26.594 1 82 201 GLU A N 1
ATOM 1595 C CA . GLU A 1 201 ? 1.499 9.672 27.359 1 82 201 GLU A CA 1
ATOM 1596 C C . GLU A 1 201 ? 0.647 10.773 27.984 1 82 201 GLU A C 1
ATOM 1598 O O . GLU A 1 201 ? 0.875 11.156 29.141 1 82 201 GLU A O 1
ATOM 1603 N N . MET B 1 1 ? 7.512 0.096 -43.281 1 37.44 1 MET B N 1
ATOM 1604 C CA . MET B 1 1 ? 8.094 -0.523 -42.094 1 37.44 1 MET B CA 1
ATOM 1605 C C . MET B 1 1 ? 8.039 0.427 -40.906 1 37.44 1 MET B C 1
ATOM 1607 O O . MET B 1 1 ? 8.547 1.55 -40.969 1 37.44 1 MET B O 1
ATOM 1611 N N . LYS B 1 2 ? 7.078 0.341 -39.969 1 50.25 2 LYS B N 1
ATOM 1612 C CA . LYS B 1 2 ? 6.824 1.385 -39 1 50.25 2 LYS B CA 1
ATOM 1613 C C . LYS B 1 2 ? 8.062 1.646 -38.125 1 50.25 2 LYS B C 1
ATOM 1615 O O . LYS B 1 2 ? 8.617 0.722 -37.531 1 50.25 2 LYS B O 1
ATOM 1620 N N . LYS B 1 3 ? 8.758 2.686 -38.375 1 59.94 3 LYS B N 1
ATOM 1621 C CA . LYS B 1 3 ? 10.031 3.096 -37.781 1 59.94 3 LYS B CA 1
ATOM 1622 C C . LYS B 1 3 ? 9.859 3.531 -36.344 1 59.94 3 LYS B C 1
ATOM 1624 O O . LYS B 1 3 ? 8.875 4.191 -36 1 59.94 3 LYS B O 1
ATOM 1629 N N . LYS B 1 4 ? 10.727 3.012 -35.406 1 69.25 4 LYS B N 1
ATOM 1630 C CA . LYS B 1 4 ? 10.742 3.461 -34 1 69.25 4 LYS B CA 1
ATOM 1631 C C . LYS B 1 4 ? 11.156 4.926 -33.906 1 69.25 4 LYS B C 1
ATOM 1633 O O . LYS B 1 4 ? 12.148 5.34 -34.5 1 69.25 4 LYS B O 1
ATOM 1638 N N . LEU B 1 5 ? 10.258 5.719 -33.219 1 73.62 5 LEU B N 1
ATOM 1639 C CA . LEU B 1 5 ? 10.477 7.16 -33.219 1 73.62 5 LEU B CA 1
ATOM 1640 C C . LEU B 1 5 ? 10.969 7.641 -31.844 1 73.62 5 LEU B C 1
ATOM 1642 O O . LEU B 1 5 ? 11.422 8.773 -31.719 1 73.62 5 LEU B O 1
ATOM 1646 N N . TRP B 1 6 ? 10.797 6.762 -30.891 1 81.62 6 TRP B N 1
ATOM 1647 C CA . TRP B 1 6 ? 11.172 7.176 -29.531 1 81.62 6 TRP B CA 1
ATOM 1648 C C . TRP B 1 6 ? 12.172 6.199 -28.922 1 81.62 6 TRP B C 1
ATOM 1650 O O . TRP B 1 6 ? 12 4.98 -29.031 1 81.62 6 TRP B O 1
ATOM 1660 N N . TYR B 1 7 ? 13.234 6.777 -28.453 1 85.06 7 TYR B N 1
ATOM 1661 C CA . TYR B 1 7 ? 14.258 5.961 -27.812 1 85.06 7 TYR B CA 1
ATOM 1662 C C . TYR B 1 7 ? 14.461 6.375 -26.359 1 85.06 7 TYR B C 1
ATOM 1664 O O . TYR B 1 7 ? 14.57 7.562 -26.062 1 85.06 7 TYR B O 1
ATOM 1672 N N . ALA B 1 8 ? 14.359 5.379 -25.5 1 81.31 8 ALA B N 1
ATOM 1673 C CA . ALA B 1 8 ? 14.57 5.625 -24.078 1 81.31 8 ALA B CA 1
ATOM 1674 C C . ALA B 1 8 ? 15.898 5.047 -23.609 1 81.31 8 ALA B C 1
ATOM 1676 O O . ALA B 1 8 ? 16.203 3.879 -23.875 1 81.31 8 ALA B O 1
ATOM 1677 N N . VAL B 1 9 ? 16.734 5.938 -23.062 1 80.81 9 VAL B N 1
ATOM 1678 C CA . VAL B 1 9 ? 18.016 5.508 -22.5 1 80.81 9 VAL B CA 1
ATOM 1679 C C . VAL B 1 9 ? 17.922 5.492 -20.969 1 80.81 9 VAL B C 1
ATOM 1681 O O . VAL B 1 9 ? 17.781 6.543 -20.344 1 80.81 9 VAL B O 1
ATOM 1684 N N . LYS B 1 10 ? 17.922 4.273 -20.391 1 74.75 10 LYS B N 1
ATOM 1685 C CA . LYS B 1 10 ? 17.859 4.09 -18.953 1 74.75 10 LYS B CA 1
ATOM 1686 C C . LYS B 1 10 ? 19.25 4.199 -18.328 1 74.75 10 LYS B C 1
ATOM 1688 O O . LYS B 1 10 ? 19.391 4.691 -17.203 1 74.75 10 LYS B O 1
ATOM 1693 N N . SER B 1 11 ? 20.203 3.75 -18.922 1 76.5 11 SER B N 1
ATOM 1694 C CA . SER B 1 11 ? 21.609 3.85 -18.547 1 76.5 11 SER B CA 1
ATOM 1695 C C . SER B 1 11 ? 22.484 4.203 -19.734 1 76.5 11 SER B C 1
ATOM 1697 O O . SER B 1 11 ? 22.453 3.521 -20.766 1 76.5 11 SER B O 1
ATOM 1699 N N . GLY B 1 12 ? 23.094 5.336 -19.672 1 79.69 12 GLY B N 1
ATOM 1700 C CA . GLY B 1 12 ? 23.969 5.852 -20.719 1 79.69 12 GLY B CA 1
ATOM 1701 C C . GLY B 1 12 ? 24.641 7.156 -20.344 1 79.69 12 GLY B C 1
ATOM 1702 O O . GLY B 1 12 ? 24.641 7.543 -19.172 1 79.69 12 GLY B O 1
ATOM 1703 N N . ARG B 1 13 ? 25.281 7.75 -21.219 1 81.38 13 ARG B N 1
ATOM 1704 C CA . ARG B 1 13 ? 25.922 9.039 -20.953 1 81.38 13 ARG B CA 1
ATOM 1705 C C . ARG B 1 13 ? 24.891 10.07 -20.484 1 81.38 13 ARG B C 1
ATOM 1707 O O . ARG B 1 13 ? 25.141 10.805 -19.531 1 81.38 13 ARG B O 1
ATOM 1714 N N . LYS B 1 14 ? 23.781 10.062 -21.172 1 80.06 14 LYS B N 1
ATOM 1715 C CA . LYS B 1 14 ? 22.594 10.82 -20.797 1 80.06 14 LYS B CA 1
ATOM 1716 C C . LYS B 1 14 ? 21.344 9.953 -20.828 1 80.06 14 LYS B C 1
ATOM 1718 O O . LYS B 1 14 ? 21.078 9.297 -21.844 1 80.06 14 LYS B O 1
ATOM 1723 N N . THR B 1 15 ? 20.688 9.875 -19.703 1 78.5 15 THR B N 1
ATOM 1724 C CA . THR B 1 15 ? 19.453 9.109 -19.641 1 78.5 15 THR B CA 1
ATOM 1725 C C . THR B 1 15 ? 18.266 9.961 -20.078 1 78.5 15 THR B C 1
ATOM 1727 O O . THR B 1 15 ? 18.344 11.195 -20.047 1 78.5 15 THR B O 1
ATOM 1730 N N . GLY B 1 16 ? 17.203 9.367 -20.609 1 78.75 16 GLY B N 1
ATOM 1731 C CA . GLY B 1 16 ? 16 10.07 -21.016 1 78.75 16 GLY B CA 1
ATOM 1732 C C . GLY B 1 16 ? 15.422 9.562 -22.328 1 78.75 16 GLY B C 1
ATOM 1733 O O . GLY B 1 16 ? 15.711 8.438 -22.75 1 78.75 16 GLY B O 1
ATOM 1734 N N . LEU B 1 17 ? 14.523 10.406 -22.734 1 80.62 17 LEU B N 1
ATOM 1735 C CA . LEU B 1 17 ? 13.828 10.102 -23.969 1 80.62 17 LEU B CA 1
ATOM 1736 C C . LEU B 1 17 ? 14.516 10.773 -25.156 1 80.62 17 LEU B C 1
ATOM 1738 O O . LEU B 1 17 ? 14.852 11.961 -25.094 1 80.62 17 LEU B O 1
ATOM 1742 N N . PHE B 1 18 ? 14.828 10.031 -26.156 1 84.44 18 PHE B N 1
ATOM 1743 C CA . PHE B 1 18 ? 15.422 10.539 -27.375 1 84.44 18 PHE B CA 1
ATOM 1744 C C . PHE B 1 18 ? 14.531 10.242 -28.578 1 84.44 18 PHE B C 1
ATOM 1746 O O . PHE B 1 18 ? 13.875 9.195 -28.625 1 84.44 18 PHE B O 1
ATOM 1753 N N . THR B 1 19 ? 14.406 11.133 -29.5 1 80.56 19 THR B N 1
ATOM 1754 C CA . THR B 1 19 ? 13.5 11.008 -30.641 1 80.56 19 THR B CA 1
ATOM 1755 C C . THR B 1 19 ? 14.266 10.578 -31.891 1 80.56 19 THR B C 1
ATOM 1757 O O . THR B 1 19 ? 13.711 10.57 -33 1 80.56 19 THR B O 1
ATOM 1760 N N . SER B 1 20 ? 15.547 10.383 -31.781 1 81.81 20 SER B N 1
ATOM 1761 C CA . SER B 1 20 ? 16.328 9.891 -32.906 1 81.81 20 SER B CA 1
ATOM 1762 C C . SER B 1 20 ? 17.328 8.828 -32.469 1 81.81 20 SER B C 1
ATOM 1764 O O . SER B 1 20 ? 17.922 8.93 -31.391 1 81.81 20 SER B O 1
ATOM 1766 N N . TRP B 1 21 ? 17.406 7.855 -33.312 1 82.12 21 TRP B N 1
ATOM 1767 C CA . TRP B 1 21 ? 18.359 6.793 -33.031 1 82.12 21 TRP B CA 1
ATOM 1768 C C . TRP B 1 21 ? 19.766 7.355 -32.906 1 82.12 21 TRP B C 1
ATOM 1770 O O . TRP B 1 21 ? 20.547 6.934 -32.031 1 82.12 21 TRP B O 1
ATOM 1780 N N . ASP B 1 22 ? 20.062 8.227 -33.719 1 84.88 22 ASP B N 1
ATOM 1781 C CA . ASP B 1 22 ? 21.406 8.805 -33.719 1 84.88 22 ASP B CA 1
ATOM 1782 C C . ASP B 1 22 ? 21.719 9.453 -32.375 1 84.88 22 ASP B C 1
ATOM 1784 O O . ASP B 1 22 ? 22.812 9.289 -31.828 1 84.88 22 ASP B O 1
ATOM 1788 N N . ASP B 1 23 ? 20.703 10.148 -31.859 1 85.44 23 ASP B N 1
ATOM 1789 C CA . ASP B 1 23 ? 20.875 10.797 -30.562 1 85.44 23 ASP B CA 1
ATOM 1790 C C . ASP B 1 23 ? 20.984 9.766 -29.438 1 85.44 23 ASP B C 1
ATOM 1792 O O . ASP B 1 23 ? 21.766 9.93 -28.5 1 85.44 23 ASP B O 1
ATOM 1796 N N . CYS B 1 24 ? 20.188 8.75 -29.594 1 85.94 24 CYS B N 1
ATOM 1797 C CA . CYS B 1 24 ? 20.219 7.676 -28.609 1 85.94 24 CYS B CA 1
ATOM 1798 C C . CYS B 1 24 ? 21.547 6.938 -28.672 1 85.94 24 CYS B C 1
ATOM 1800 O O . CYS B 1 24 ? 22.172 6.695 -27.641 1 85.94 24 CYS B O 1
ATOM 1802 N N . LYS B 1 25 ? 21.906 6.715 -29.781 1 84.94 25 LYS B N 1
ATOM 1803 C CA . LYS B 1 25 ? 23.156 5.98 -30.047 1 84.94 25 LYS B CA 1
ATOM 1804 C C . LYS B 1 25 ? 24.344 6.68 -29.406 1 84.94 25 LYS B C 1
ATOM 1806 O O . LYS B 1 25 ? 25.219 6.031 -28.828 1 84.94 25 LYS B O 1
ATOM 1811 N N . LEU B 1 26 ? 24.344 7.941 -29.469 1 85.44 26 LEU B N 1
ATOM 1812 C CA . LEU B 1 26 ? 25.422 8.742 -28.906 1 85.44 26 LEU B CA 1
ATOM 1813 C C . LEU B 1 26 ? 25.531 8.547 -27.406 1 85.44 26 LEU B C 1
ATOM 1815 O O . LEU B 1 26 ? 26.609 8.664 -26.828 1 85.44 26 LEU B O 1
ATOM 1819 N N . GLN B 1 27 ? 24.406 8.211 -26.828 1 84.06 27 GLN B N 1
ATOM 1820 C CA . GLN B 1 27 ? 24.391 8.133 -25.359 1 84.06 27 GLN B CA 1
ATOM 1821 C C . GLN B 1 27 ? 24.766 6.734 -24.891 1 84.06 27 GLN B C 1
ATOM 1823 O O . GLN B 1 27 ? 25.203 6.562 -23.734 1 84.06 27 GLN B O 1
ATOM 1828 N N . VAL B 1 28 ? 24.719 5.836 -25.812 1 82.94 28 VAL B N 1
ATOM 1829 C CA . VAL B 1 28 ? 24.828 4.473 -25.297 1 82.94 28 VAL B CA 1
ATOM 1830 C C . VAL B 1 28 ? 26.031 3.781 -25.922 1 82.94 28 VAL B C 1
ATOM 1832 O O . VAL B 1 28 ? 26.516 2.77 -25.406 1 82.94 28 VAL B O 1
ATOM 1835 N N . ILE B 1 29 ? 26.422 4.227 -26.984 1 80.56 29 ILE B N 1
ATOM 1836 C CA . ILE B 1 29 ? 27.531 3.559 -27.656 1 80.56 29 ILE B CA 1
ATOM 1837 C C . ILE B 1 29 ? 28.797 3.717 -26.812 1 80.56 29 ILE B C 1
ATOM 1839 O O . ILE B 1 29 ? 29.172 4.836 -26.453 1 80.56 29 ILE B O 1
ATOM 1843 N N . GLY B 1 30 ? 29.469 2.623 -26.422 1 78.25 30 GLY B N 1
ATOM 1844 C CA . GLY B 1 30 ? 30.719 2.613 -25.656 1 78.25 30 GLY B CA 1
ATOM 1845 C C . GLY B 1 30 ? 30.5 2.799 -24.172 1 78.25 30 GLY B C 1
ATOM 1846 O O . GLY B 1 30 ? 31.469 2.936 -23.422 1 78.25 30 GLY B O 1
ATOM 1847 N N . TYR B 1 31 ? 29.328 3.123 -23.719 1 78.56 31 TYR B N 1
ATOM 1848 C CA . TYR B 1 31 ? 29.031 3.291 -22.297 1 78.56 31 TYR B CA 1
ATOM 1849 C C . TYR B 1 31 ? 28.844 1.94 -21.625 1 78.56 31 TYR B C 1
ATOM 1851 O O . TYR B 1 31 ?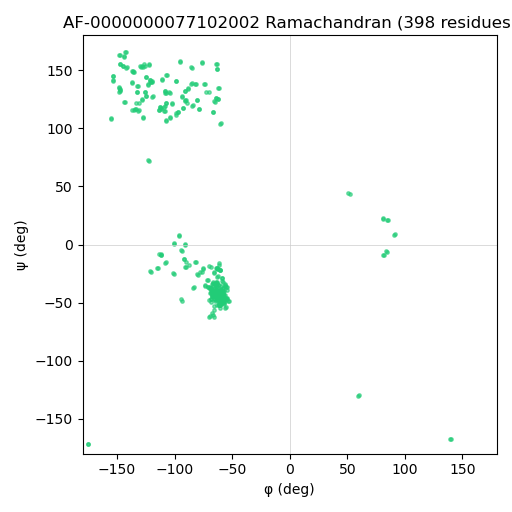 27.984 1.152 -22.016 1 78.56 31 TYR B O 1
ATOM 1859 N N . PRO B 1 32 ? 29.672 1.615 -20.703 1 74.12 32 PRO B N 1
ATOM 1860 C CA . PRO B 1 32 ? 29.516 0.329 -20.016 1 74.12 32 PRO B CA 1
ATOM 1861 C C . PRO B 1 32 ? 28.203 0.226 -19.25 1 74.12 32 PRO B C 1
ATOM 1863 O O . PRO B 1 32 ? 27.844 1.136 -18.5 1 74.12 32 PRO B O 1
ATOM 1866 N N . GLY B 1 33 ? 27.391 -0.761 -19.469 1 72.69 33 GLY B N 1
ATOM 1867 C CA . GLY B 1 33 ? 26.125 -0.985 -18.781 1 72.69 33 GLY B CA 1
ATOM 1868 C C . GLY B 1 33 ? 24.969 -0.2 -19.391 1 72.69 33 GLY B C 1
ATOM 1869 O O . GLY B 1 33 ? 24 0.115 -18.688 1 72.69 33 GLY B O 1
ATOM 1870 N N . ALA B 1 34 ? 25.141 0.187 -20.641 1 76.06 34 ALA B N 1
ATOM 1871 C CA . ALA B 1 34 ? 24.109 0.994 -21.281 1 76.06 34 ALA B CA 1
ATOM 1872 C C . ALA B 1 34 ? 22.781 0.232 -21.359 1 76.06 34 ALA B C 1
ATOM 1874 O O . ALA B 1 34 ? 22.766 -0.979 -21.594 1 76.06 34 ALA B O 1
ATOM 1875 N N . SER B 1 35 ? 21.703 0.899 -21.016 1 77.62 35 SER B N 1
ATOM 1876 C CA . SER B 1 35 ? 20.344 0.36 -21.109 1 77.62 35 SER B CA 1
ATOM 1877 C C . SER B 1 35 ? 19.438 1.298 -21.891 1 77.62 35 SER B C 1
ATOM 1879 O O . SER B 1 35 ? 19.219 2.441 -21.484 1 77.62 35 SER B O 1
ATOM 1881 N N . TYR B 1 36 ? 19.047 0.865 -23.141 1 80.25 36 TYR B N 1
ATOM 1882 C CA . TYR B 1 36 ? 18.188 1.688 -23.984 1 80.25 36 TYR B CA 1
ATOM 1883 C C . TYR B 1 36 ? 17.234 0.824 -24.797 1 80.25 36 TYR B C 1
ATOM 1885 O O . TYR B 1 36 ? 17.453 -0.379 -24.953 1 80.25 36 TYR B O 1
ATOM 1893 N N . LYS B 1 37 ? 16.094 1.424 -25.156 1 78.38 37 LYS B N 1
ATOM 1894 C CA . LYS B 1 37 ? 15.117 0.712 -25.969 1 78.38 37 LYS B CA 1
ATOM 1895 C C . LYS B 1 37 ? 14.367 1.671 -26.906 1 78.38 37 LYS B C 1
ATOM 1897 O O . LYS B 1 37 ? 14.117 2.822 -26.531 1 78.38 37 LYS B O 1
ATOM 1902 N N . GLY B 1 38 ? 14.258 1.275 -28.156 1 77.75 38 GLY B N 1
ATOM 1903 C CA . GLY B 1 38 ? 13.445 2.021 -29.109 1 77.75 38 GLY B CA 1
ATOM 1904 C C . GLY B 1 38 ? 11.969 1.69 -29.016 1 77.75 38 GLY B C 1
ATOM 1905 O O . GLY B 1 38 ? 11.602 0.549 -28.734 1 77.75 38 GLY B O 1
ATOM 1906 N N . PHE B 1 39 ? 11.102 2.688 -29.094 1 75.88 39 PHE B N 1
ATOM 1907 C CA . PHE B 1 39 ? 9.656 2.518 -29 1 75.88 39 PHE B CA 1
ATOM 1908 C C . PHE B 1 39 ? 8.945 3.219 -30.141 1 75.88 39 PHE B C 1
ATOM 1910 O O . PHE B 1 39 ? 9.477 4.164 -30.734 1 75.88 39 PHE B O 1
ATOM 1917 N N . PHE B 1 40 ? 7.816 2.721 -30.453 1 75.38 40 PHE B N 1
ATOM 1918 C CA . PHE B 1 40 ? 7.023 3.324 -31.531 1 75.38 40 PHE B CA 1
ATOM 1919 C C . PHE B 1 40 ? 6.266 4.543 -31.016 1 75.38 40 PHE B C 1
ATOM 1921 O O . PHE B 1 40 ? 5.953 5.453 -31.781 1 75.38 40 PHE B O 1
ATOM 1928 N N . THR B 1 41 ? 6.016 4.512 -29.672 1 72.69 41 THR B N 1
ATOM 1929 C CA . THR B 1 41 ? 5.273 5.629 -29.109 1 72.69 41 THR B CA 1
ATOM 1930 C C . THR B 1 41 ? 6.039 6.246 -27.938 1 72.69 41 THR B C 1
ATOM 1932 O O . THR B 1 41 ? 6.859 5.578 -27.297 1 72.69 41 THR B O 1
ATOM 1935 N N . LYS B 1 42 ? 5.738 7.496 -27.719 1 72.19 42 LYS B N 1
ATOM 1936 C CA . LYS B 1 42 ? 6.363 8.219 -26.625 1 72.19 42 LYS B CA 1
ATOM 1937 C C . LYS B 1 42 ? 5.969 7.613 -25.281 1 72.19 42 LYS B C 1
ATOM 1939 O O . LYS B 1 42 ? 6.797 7.504 -24.375 1 72.19 42 LYS B O 1
ATOM 1944 N N . GLU B 1 43 ? 4.852 7.176 -25.234 1 64.44 43 GLU B N 1
ATOM 1945 C CA . GLU B 1 43 ? 4.309 6.648 -23.984 1 64.44 43 GLU B CA 1
ATOM 1946 C C . GLU B 1 43 ? 5.051 5.387 -23.562 1 64.44 43 GLU B C 1
ATOM 1948 O O . GLU B 1 43 ? 5.395 5.234 -22.375 1 64.44 43 GLU B O 1
ATOM 1953 N N . GLU B 1 44 ? 5.258 4.621 -24.531 1 66.88 44 GLU B N 1
ATOM 1954 C CA . GLU B 1 44 ? 5.984 3.385 -24.266 1 66.88 44 GLU B CA 1
ATOM 1955 C C . GLU B 1 44 ? 7.426 3.67 -23.859 1 66.88 44 GLU B C 1
ATOM 1957 O O . GLU B 1 44 ? 7.973 3.002 -22.969 1 66.88 44 GLU B O 1
ATOM 1962 N N . ALA B 1 45 ? 8.031 4.578 -24.469 1 71.81 45 ALA B N 1
ATOM 1963 C CA . ALA B 1 45 ? 9.406 4.969 -24.156 1 71.81 45 ALA B CA 1
ATOM 1964 C C . ALA B 1 45 ? 9.5 5.559 -22.75 1 71.81 45 ALA B C 1
ATOM 1966 O O . ALA B 1 45 ? 10.422 5.234 -22 1 71.81 45 ALA B O 1
ATOM 1967 N N . MET B 1 46 ? 8.555 6.223 -22.453 1 67.5 46 MET B N 1
ATOM 1968 C CA . MET B 1 46 ? 8.516 6.828 -21.125 1 67.5 46 MET B CA 1
ATOM 1969 C C . MET B 1 46 ? 8.289 5.77 -20.062 1 67.5 46 MET B C 1
ATOM 1971 O O . MET B 1 46 ? 8.852 5.855 -18.969 1 67.5 46 MET B O 1
ATOM 1975 N N . GLU B 1 47 ? 7.527 4.852 -20.406 1 62.62 47 GLU B N 1
ATOM 1976 C CA . GLU B 1 47 ? 7.297 3.748 -19.484 1 62.62 47 GLU B CA 1
ATOM 1977 C C . GLU B 1 47 ? 8.586 2.977 -19.219 1 62.62 47 GLU B C 1
ATOM 1979 O O . GLU B 1 47 ? 8.844 2.57 -18.078 1 62.62 47 GLU B O 1
ATOM 1984 N N . PHE B 1 48 ? 9.266 2.736 -20.281 1 63.5 48 PHE B N 1
ATOM 1985 C CA . PHE B 1 48 ? 10.555 2.062 -20.188 1 63.5 48 PHE B CA 1
ATOM 1986 C C . PHE B 1 48 ? 11.531 2.873 -19.344 1 63.5 48 PHE B C 1
ATOM 1988 O O . PHE B 1 48 ? 12.273 2.312 -18.531 1 63.5 48 PHE B O 1
ATOM 1995 N N . LEU B 1 49 ? 11.656 4.117 -19.719 1 61.78 49 LEU B N 1
ATOM 1996 C CA . LEU B 1 49 ? 12.492 5.023 -18.938 1 61.78 49 LEU B CA 1
ATOM 1997 C C . LEU B 1 49 ? 11.984 5.125 -17.5 1 61.78 49 LEU B C 1
ATOM 1999 O O . LEU B 1 49 ? 12.766 5.305 -16.562 1 61.78 49 LEU B O 1
ATOM 2003 N N . GLY B 1 50 ? 10.867 5.09 -17.391 1 52.69 50 GLY B N 1
ATOM 2004 C CA . GLY B 1 50 ? 10.188 5.188 -16.109 1 52.69 50 GLY B CA 1
ATOM 2005 C C . GLY B 1 50 ? 10.516 4.039 -15.172 1 52.69 50 GLY B C 1
ATOM 2006 O O . GLY B 1 50 ? 10.57 4.219 -13.953 1 52.69 50 GLY B O 1
ATOM 2007 N N . ASP B 1 51 ? 10.75 2.857 -15.656 1 45.88 51 ASP B N 1
ATOM 2008 C CA . ASP B 1 51 ? 11.156 1.73 -14.82 1 45.88 51 ASP B CA 1
ATOM 2009 C C . ASP B 1 51 ? 12.531 1.969 -14.211 1 45.88 51 ASP B C 1
ATOM 2011 O O . ASP B 1 51 ? 12.766 1.659 -13.047 1 45.88 51 ASP B O 1
ATOM 2015 N N . VAL B 1 52 ? 13.648 2.117 -14.93 1 40.25 52 VAL B N 1
ATOM 2016 C CA . VAL B 1 52 ? 15.008 2.408 -14.477 1 40.25 52 VAL B CA 1
ATOM 2017 C C . VAL B 1 52 ? 15.07 3.838 -13.938 1 40.25 52 VAL B C 1
ATOM 2019 O O . VAL B 1 52 ? 15.672 4.086 -12.891 1 40.25 52 VAL B O 1
ATOM 2022 N N . ALA B 1 53 ? 14.805 4.816 -14.727 1 41.5 53 ALA B N 1
ATOM 2023 C CA . ALA B 1 53 ? 14.75 6.227 -14.344 1 41.5 53 ALA B CA 1
ATOM 2024 C C . ALA B 1 53 ? 13.789 6.445 -13.18 1 41.5 53 ALA B C 1
ATOM 2026 O O . ALA B 1 53 ? 14.039 7.285 -12.312 1 41.5 53 ALA B O 1
ATOM 2027 N N . ASP B 1 54 ? 12.695 5.773 -13.164 1 40.88 54 ASP B N 1
ATOM 2028 C CA . ASP B 1 54 ? 11.758 5.91 -12.047 1 40.88 54 ASP B CA 1
ATOM 2029 C C . ASP B 1 54 ? 12.375 5.387 -10.75 1 40.88 54 ASP B C 1
ATOM 2031 O O . ASP B 1 54 ? 12.156 5.957 -9.68 1 40.88 54 ASP B O 1
ATOM 2035 N N . LYS B 1 55 ? 13.148 4.297 -10.867 1 42.25 55 LYS B N 1
ATOM 2036 C CA . LYS B 1 55 ? 13.812 3.945 -9.609 1 42.25 55 LYS B CA 1
ATOM 2037 C C . LYS B 1 55 ? 14.852 4.992 -9.227 1 42.25 55 LYS B C 1
ATOM 2039 O O . LYS B 1 55 ? 14.984 5.34 -8.047 1 42.25 55 LYS B O 1
ATOM 2044 N N . LYS B 1 56 ? 15.773 5.227 -10 1 41.19 56 LYS B N 1
ATOM 2045 C CA . LYS B 1 56 ? 16.766 6.246 -9.656 1 41.19 56 LYS B CA 1
ATOM 2046 C C . LYS B 1 56 ? 16.125 7.625 -9.555 1 41.19 56 LYS B C 1
ATOM 2048 O O . LYS B 1 56 ? 16.438 8.398 -8.648 1 41.19 56 LYS B O 1
ATOM 2053 N N . VAL B 1 57 ? 15.383 8.109 -10.516 1 40.38 57 VAL B N 1
ATOM 2054 C CA . VAL B 1 57 ? 14.695 9.398 -10.445 1 40.38 57 VAL B CA 1
ATOM 2055 C C . VAL B 1 57 ? 13.656 9.367 -9.328 1 40.38 57 VAL B C 1
ATOM 2057 O O . VAL B 1 57 ? 13.383 10.391 -8.703 1 40.38 57 VAL B O 1
ATOM 2060 N N . LYS B 1 58 ? 12.945 8.273 -9.164 1 41.22 58 LYS B N 1
ATOM 2061 C CA . LYS B 1 58 ? 12.133 8.148 -7.957 1 41.22 58 LYS B CA 1
ATOM 2062 C C . LYS B 1 58 ? 13.008 8.164 -6.703 1 41.22 58 LYS B C 1
ATOM 2064 O O . LYS B 1 58 ? 12.656 8.797 -5.703 1 41.22 58 LYS B O 1
ATOM 2069 N N . ALA B 1 59 ? 14.055 7.383 -6.711 1 41.53 59 ALA B N 1
ATOM 2070 C CA . ALA B 1 59 ? 14.977 7.523 -5.59 1 41.53 59 ALA B CA 1
ATOM 2071 C C . ALA B 1 59 ? 15.461 8.969 -5.461 1 41.53 59 ALA B C 1
ATOM 2073 O O . ALA B 1 59 ? 15.508 9.516 -4.355 1 41.53 59 ALA B O 1
ATOM 2074 N N . LEU B 1 60 ? 15.977 9.484 -6.48 1 42.25 60 LEU B N 1
ATOM 2075 C CA . LEU B 1 60 ? 16.406 10.875 -6.438 1 42.25 60 LEU B CA 1
ATOM 2076 C C . LEU B 1 60 ? 15.227 11.812 -6.242 1 42.25 60 LEU B C 1
ATOM 2078 O O . LEU B 1 60 ? 15.305 12.773 -5.477 1 42.25 60 LEU B O 1
ATOM 2082 N N . LYS B 1 61 ? 14.156 11.672 -6.98 1 46.94 61 LYS B N 1
ATOM 2083 C CA . LYS B 1 61 ? 12.961 12.477 -6.766 1 46.94 61 LYS B CA 1
ATOM 2084 C C . LYS B 1 61 ? 12.273 12.109 -5.453 1 46.94 61 LYS B C 1
ATOM 2086 O O . LYS B 1 61 ? 11.734 12.977 -4.762 1 46.94 61 LYS B O 1
ATOM 2091 N N . ASP B 1 62 ? 12.18 10.875 -5.141 1 49.31 62 ASP B N 1
ATOM 2092 C CA . ASP B 1 62 ? 11.773 10.469 -3.801 1 49.31 62 ASP B CA 1
ATOM 2093 C C . ASP B 1 62 ? 12.719 11.031 -2.742 1 49.31 62 ASP B C 1
ATOM 2095 O O . ASP B 1 62 ? 12.289 11.383 -1.644 1 49.31 62 ASP B O 1
ATOM 2099 N N . GLU B 1 63 ? 14.062 10.914 -3.135 1 48.72 63 GLU B N 1
ATOM 2100 C CA . GLU B 1 63 ? 14.961 11.641 -2.24 1 48.72 63 GLU B CA 1
ATOM 2101 C C . GLU B 1 63 ? 14.562 13.117 -2.137 1 48.72 63 GLU B C 1
ATOM 2103 O O . GLU B 1 63 ? 14.734 13.734 -1.085 1 48.72 63 GLU B O 1
ATOM 2108 N N . LEU B 1 64 ? 14.094 13.648 -3.283 1 55.5 64 LEU B N 1
ATOM 2109 C CA . LEU B 1 64 ? 13.766 15.07 -3.275 1 55.5 64 LEU B CA 1
ATOM 2110 C C . LEU B 1 64 ? 12.305 15.289 -2.926 1 55.5 64 LEU B C 1
ATOM 2112 O O . LEU B 1 64 ? 11.898 16.406 -2.613 1 55.5 64 LEU B O 1
ATOM 2116 N N . ARG B 1 65 ? 11.57 14.242 -2.949 1 72.75 65 ARG B N 1
ATOM 2117 C CA . ARG B 1 65 ? 10.148 14.453 -2.695 1 72.75 65 ARG B CA 1
ATOM 2118 C C . ARG B 1 65 ? 9.828 14.312 -1.211 1 72.75 65 ARG B C 1
ATOM 2120 O O . ARG B 1 65 ? 10.406 13.469 -0.524 1 72.75 65 ARG B O 1
ATOM 2127 N N . VAL B 1 66 ? 9.211 15.445 -0.725 1 89.06 66 VAL B N 1
ATOM 2128 C CA . VAL B 1 66 ? 8.758 15.469 0.661 1 89.06 66 VAL B CA 1
ATOM 2129 C C . VAL B 1 66 ? 7.625 14.461 0.848 1 89.06 66 VAL B C 1
ATOM 2131 O O . VAL B 1 66 ? 6.633 14.484 0.11 1 89.06 66 VAL B O 1
ATOM 2134 N N . ALA B 1 67 ? 7.953 13.438 1.659 1 93.12 67 ALA B N 1
ATOM 2135 C CA . ALA B 1 67 ? 6.922 12.461 2.023 1 93.12 67 ALA B CA 1
ATOM 2136 C C . ALA B 1 67 ? 6.512 12.625 3.484 1 93.12 67 ALA B C 1
ATOM 2138 O O . ALA B 1 67 ? 7.367 12.75 4.367 1 93.12 67 ALA B O 1
ATOM 2139 N N . VAL B 1 68 ? 5.203 12.648 3.617 1 96.38 68 VAL B N 1
ATOM 2140 C CA . VAL B 1 68 ? 4.688 12.766 4.977 1 96.38 68 VAL B CA 1
ATOM 2141 C C . VAL B 1 68 ? 3.658 11.672 5.234 1 96.38 68 VAL B C 1
ATOM 2143 O O . VAL B 1 68 ? 2.715 11.5 4.457 1 96.38 68 VAL B O 1
ATOM 2146 N N . TYR B 1 69 ? 3.879 10.875 6.297 1 95.5 69 TYR B N 1
ATOM 2147 C CA . TYR B 1 69 ? 2.945 9.844 6.734 1 95.5 69 TYR B CA 1
ATOM 2148 C C . TYR B 1 69 ? 2.182 10.289 7.977 1 95.5 69 TYR B C 1
ATOM 2150 O O . TYR B 1 69 ? 2.783 10.742 8.953 1 95.5 69 TYR B O 1
ATOM 2158 N N . VAL B 1 70 ? 0.877 10.148 7.93 1 97.38 70 VAL B N 1
ATOM 2159 C CA . VAL B 1 70 ? 0.063 10.539 9.078 1 97.38 70 VAL B CA 1
ATOM 2160 C C . VAL B 1 70 ? -0.799 9.359 9.523 1 97.38 70 VAL B C 1
ATOM 2162 O O . VAL B 1 70 ? -1.251 8.562 8.688 1 97.38 70 VAL B O 1
ATOM 2165 N N . ASP B 1 71 ? -0.979 9.258 10.797 1 96.44 71 ASP B N 1
ATOM 2166 C CA . ASP B 1 71 ? -1.864 8.266 11.383 1 96.44 71 ASP B CA 1
ATOM 2167 C C . ASP B 1 71 ? -2.525 8.797 12.656 1 96.44 71 ASP B C 1
ATOM 2169 O O . ASP B 1 71 ? -2.051 9.766 13.25 1 96.44 71 ASP B O 1
ATOM 2173 N N . GLY B 1 72 ? -3.717 8.203 12.961 1 96.5 72 GLY B N 1
ATOM 2174 C CA . GLY B 1 72 ? -4.445 8.57 14.164 1 96.5 72 GLY B CA 1
ATOM 2175 C C . GLY B 1 72 ? -4.703 7.402 15.094 1 96.5 72 G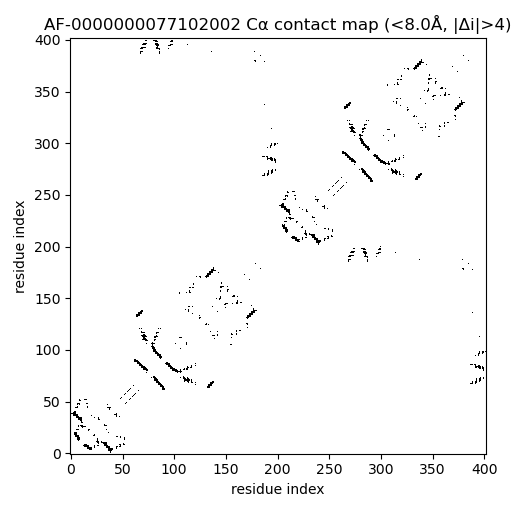LY B C 1
ATOM 2176 O O . GLY B 1 72 ? -4.719 6.25 14.656 1 96.5 72 GLY B O 1
ATOM 2177 N N . SER B 1 73 ? -4.871 7.738 16.344 1 95.06 73 SER B N 1
ATOM 2178 C CA . SER B 1 73 ? -5.156 6.707 17.344 1 95.06 73 SER B CA 1
ATOM 2179 C C . SER B 1 73 ? -6.25 7.152 18.297 1 95.06 73 SER B C 1
ATOM 2181 O O . SER B 1 73 ? -6.422 8.352 18.547 1 95.06 73 SER B O 1
ATOM 2183 N N . TYR B 1 74 ? -6.973 6.148 18.75 1 94.56 74 TYR B N 1
ATOM 2184 C CA . TYR B 1 74 ? -8.07 6.332 19.688 1 94.56 74 TYR B CA 1
ATOM 2185 C C . TYR B 1 74 ? -8.297 5.074 20.516 1 94.56 74 TYR B C 1
ATOM 2187 O O . TYR B 1 74 ? -8.156 3.957 20.016 1 94.56 74 TYR B O 1
ATOM 2195 N N . ILE B 1 75 ? -8.602 5.281 21.781 1 89.56 75 ILE B N 1
ATOM 2196 C CA . ILE B 1 75 ? -8.969 4.145 22.609 1 89.56 75 ILE B CA 1
ATOM 2197 C C . ILE B 1 75 ? -10.242 4.473 23.391 1 89.56 75 ILE B C 1
ATOM 2199 O O . ILE B 1 75 ? -10.367 5.562 23.953 1 89.56 75 ILE B O 1
ATOM 2203 N N . PRO B 1 76 ? -11.148 3.506 23.422 1 91.25 76 PRO B N 1
ATOM 2204 C CA . PRO B 1 76 ? -12.445 3.748 24.062 1 91.25 76 PRO B CA 1
ATOM 2205 C C . PRO B 1 76 ? -12.328 4.027 25.547 1 91.25 76 PRO B C 1
ATOM 2207 O O . PRO B 1 76 ? -13.203 4.676 26.141 1 91.25 76 PRO B O 1
ATOM 2210 N N . THR B 1 77 ? -11.273 3.652 26.156 1 91.56 77 THR B N 1
ATOM 2211 C CA . THR B 1 77 ? -11.125 3.801 27.594 1 91.56 77 THR B CA 1
ATOM 2212 C C . THR B 1 77 ? -10.852 5.258 27.969 1 91.56 77 THR B C 1
ATOM 2214 O O . THR B 1 77 ? -10.992 5.648 29.125 1 91.56 77 THR B O 1
ATOM 2217 N N . ILE B 1 78 ? -10.398 6.09 27.062 1 92.44 78 ILE B N 1
ATOM 2218 C CA . ILE B 1 78 ? -10.234 7.531 27.203 1 92.44 78 ILE B CA 1
ATOM 2219 C C . ILE B 1 78 ? -11.016 8.258 26.109 1 92.44 78 ILE B C 1
ATOM 2221 O O . ILE B 1 78 ? -10.422 8.852 25.219 1 92.44 78 ILE B O 1
ATOM 2225 N N . PRO B 1 79 ? -12.234 8.289 26.188 1 94.06 79 PRO B N 1
ATOM 2226 C CA . PRO B 1 79 ? -13.133 8.539 25.047 1 94.06 79 PRO B CA 1
ATOM 2227 C C . PRO B 1 79 ? -13.055 9.977 24.547 1 94.06 79 PRO B C 1
ATOM 2229 O O . PRO B 1 79 ? -13.484 10.266 23.422 1 94.06 79 PRO B O 1
ATOM 2232 N N . ASP B 1 80 ? -12.562 10.938 25.281 1 96.81 80 ASP B N 1
ATOM 2233 C CA . ASP B 1 80 ? -12.523 12.32 24.844 1 96.81 80 ASP B CA 1
ATOM 2234 C C . ASP B 1 80 ? -11.164 12.664 24.234 1 96.81 80 ASP B C 1
ATOM 2236 O O . ASP B 1 80 ? -10.883 13.82 23.922 1 96.81 80 ASP B O 1
ATOM 2240 N N . THR B 1 81 ? -10.383 11.57 24.109 1 97.06 81 THR B N 1
ATOM 2241 C CA . THR B 1 81 ? -8.992 11.797 23.75 1 97.06 81 THR B CA 1
ATOM 2242 C C . THR B 1 81 ? -8.648 11.039 22.469 1 97.06 81 THR B C 1
ATOM 2244 O O . THR B 1 81 ? -9.094 9.914 22.266 1 97.06 81 THR B O 1
ATOM 2247 N N . PHE B 1 82 ? -7.918 11.664 21.562 1 97.44 82 PHE B N 1
ATOM 2248 C CA . PHE B 1 82 ? -7.32 11.062 20.391 1 97.44 82 PHE B CA 1
ATOM 2249 C C . PHE B 1 82 ? -5.945 11.656 20.109 1 97.44 82 PHE B C 1
ATOM 2251 O O . PHE B 1 82 ? -5.527 12.602 20.781 1 97.44 82 PHE B O 1
ATOM 2258 N N . SER B 1 83 ? -5.184 11.023 19.266 1 98.25 83 SER B N 1
ATOM 2259 C CA . SER B 1 83 ? -3.832 11.492 18.984 1 98.25 83 SER B CA 1
ATOM 2260 C C . SER B 1 83 ? -3.471 11.273 17.516 1 98.25 83 SER B C 1
ATOM 2262 O O . SER B 1 83 ? -4.207 10.609 16.781 1 98.25 83 SER B O 1
ATOM 2264 N N . PHE B 1 84 ? -2.502 11.945 17.094 1 98 84 PHE B N 1
ATOM 2265 C CA . PHE B 1 84 ? -1.95 11.688 15.773 1 98 84 PHE B CA 1
ATOM 2266 C C . PHE B 1 84 ? -0.443 11.477 15.852 1 98 84 PHE B C 1
ATOM 2268 O O . PHE B 1 84 ? 0.2 11.883 16.812 1 98 84 PHE B O 1
ATOM 2275 N N . GLY B 1 85 ? 0.069 10.758 14.961 1 97.88 85 GLY B N 1
ATOM 2276 C CA . GLY B 1 85 ? 1.483 10.625 14.656 1 97.88 85 GLY B CA 1
ATOM 2277 C C . GLY B 1 85 ? 1.828 11.023 13.227 1 97.88 85 GLY B C 1
ATOM 2278 O O . GLY B 1 85 ? 1.062 10.75 12.305 1 97.88 85 GLY B O 1
ATOM 2279 N N . VAL B 1 86 ? 2.967 11.703 13.094 1 97.12 86 VAL B N 1
ATOM 2280 C CA . VAL B 1 86 ? 3.414 12.18 11.789 1 97.12 86 VAL B CA 1
ATOM 2281 C C . VAL B 1 86 ? 4.887 11.836 11.586 1 97.12 86 VAL B C 1
ATOM 2283 O O . VAL B 1 86 ? 5.707 12.047 12.484 1 97.12 86 VAL B O 1
ATOM 2286 N N . VAL B 1 87 ? 5.211 11.266 10.469 1 95.75 87 VAL B N 1
ATOM 2287 C CA . VAL B 1 87 ? 6.586 11.07 10.023 1 95.75 87 VAL B CA 1
ATOM 2288 C C . VAL B 1 87 ? 6.859 11.938 8.797 1 95.75 87 VAL B C 1
ATOM 2290 O O . VAL B 1 87 ? 6.199 11.789 7.762 1 95.75 87 VAL B O 1
ATOM 2293 N N . PHE B 1 88 ? 7.754 12.781 8.969 1 93.62 88 PHE B N 1
ATOM 2294 C CA . PHE B 1 88 ? 8.117 13.758 7.949 1 93.62 88 PHE B CA 1
ATOM 2295 C C . PHE B 1 88 ? 9.484 13.422 7.352 1 93.62 88 PHE B C 1
ATOM 2297 O O . PHE B 1 88 ? 10.5 13.461 8.047 1 93.62 88 PHE B O 1
ATOM 2304 N N . ILE B 1 89 ? 9.492 13.086 6.051 1 90.88 89 ILE B N 1
ATOM 2305 C CA . ILE B 1 89 ? 10.727 12.766 5.34 1 90.88 89 ILE B CA 1
ATOM 2306 C C . ILE B 1 89 ? 11.031 13.852 4.312 1 90.88 89 ILE B C 1
ATOM 2308 O O . ILE B 1 89 ? 10.25 14.078 3.391 1 90.88 89 ILE B O 1
ATOM 2312 N N . HIS B 1 90 ? 12.141 14.5 4.512 1 86.62 90 HIS B N 1
ATOM 2313 C CA . HIS B 1 90 ? 12.547 15.594 3.635 1 86.62 90 HIS B CA 1
ATOM 2314 C C . HIS B 1 90 ? 14.062 15.617 3.443 1 86.62 90 HIS B C 1
ATOM 2316 O O . HIS B 1 90 ? 14.812 15.734 4.414 1 86.62 90 HIS B O 1
ATOM 2322 N N . HIS B 1 91 ? 14.477 15.531 2.174 1 78.94 91 HIS B N 1
ATOM 2323 C CA . HIS B 1 91 ? 15.891 15.602 1.819 1 78.94 91 HIS B CA 1
ATOM 2324 C C . HIS B 1 91 ? 16.719 14.633 2.656 1 78.94 91 HIS B C 1
ATOM 2326 O O . HIS B 1 91 ? 17.734 15.008 3.227 1 78.94 91 HIS B O 1
ATOM 2332 N N . GLY B 1 92 ? 16.188 13.461 2.779 1 76.5 92 GLY B N 1
ATOM 2333 C CA . GLY B 1 92 ? 16.938 12.414 3.451 1 76.5 92 GLY B CA 1
ATOM 2334 C C . GLY B 1 92 ? 16.797 12.453 4.961 1 76.5 92 GLY B C 1
ATOM 2335 O O . GLY B 1 92 ? 17.312 11.57 5.66 1 76.5 92 GLY B O 1
ATOM 2336 N N . THR B 1 93 ? 16.156 13.469 5.465 1 84.94 93 THR B N 1
ATOM 2337 C CA . THR B 1 93 ? 15.961 13.586 6.902 1 84.94 93 THR B CA 1
ATOM 2338 C C . THR B 1 93 ? 14.57 13.094 7.297 1 84.94 93 THR B C 1
ATOM 2340 O O . THR B 1 93 ? 13.594 13.32 6.574 1 84.94 93 THR B O 1
ATOM 2343 N N . VAL B 1 94 ? 14.594 12.406 8.461 1 90.81 94 VAL B N 1
ATOM 2344 C CA . VAL B 1 94 ? 13.336 11.922 9.008 1 90.81 94 VAL B CA 1
ATOM 2345 C C . VAL B 1 94 ? 13.023 12.648 10.312 1 90.81 94 VAL B C 1
ATOM 2347 O O . VAL B 1 94 ? 13.828 12.625 11.25 1 90.81 94 VAL B O 1
ATOM 2350 N N . GLU B 1 95 ? 11.93 13.406 10.305 1 93.75 95 GLU B N 1
ATOM 2351 C CA . GLU B 1 95 ? 11.414 14.055 11.508 1 93.75 95 GLU B CA 1
ATOM 2352 C C . GLU B 1 95 ? 10.094 13.43 11.953 1 93.75 95 GLU B C 1
ATOM 2354 O O . GLU B 1 95 ? 9.266 13.07 11.117 1 93.75 95 GLU B O 1
ATOM 2359 N N . THR B 1 96 ? 9.977 13.32 13.273 1 96.12 96 THR B N 1
AT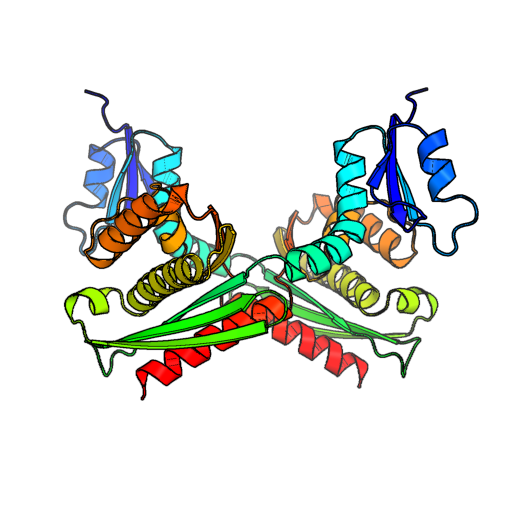OM 2360 C CA . THR B 1 96 ? 8.758 12.727 13.797 1 96.12 96 THR B CA 1
ATOM 2361 C C . THR B 1 96 ? 8.031 13.695 14.727 1 96.12 96 THR B C 1
ATOM 2363 O O . THR B 1 96 ? 8.664 14.461 15.453 1 96.12 96 THR B O 1
ATOM 2366 N N . TYR B 1 97 ? 6.707 13.695 14.641 1 96.31 97 TYR B N 1
ATOM 2367 C CA . TYR B 1 97 ? 5.848 14.5 15.5 1 96.31 97 TYR B CA 1
ATOM 2368 C C . TYR B 1 97 ? 4.664 13.688 16.016 1 96.31 97 TYR B C 1
ATOM 2370 O O . TYR B 1 97 ? 4.211 12.75 15.344 1 96.31 97 TYR B O 1
ATOM 2378 N N . ALA B 1 98 ? 4.219 13.977 17.156 1 97.75 98 ALA B N 1
ATOM 2379 C CA . ALA B 1 98 ? 3.027 13.367 17.734 1 97.75 98 ALA B CA 1
ATOM 2380 C C .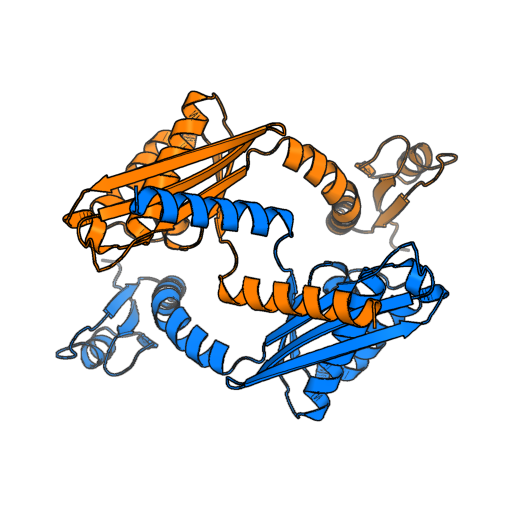 ALA B 1 98 ? 2.361 14.297 18.75 1 97.75 98 ALA B C 1
ATOM 2382 O O . ALA B 1 98 ? 3.037 15.086 19.406 1 97.75 98 ALA B O 1
ATOM 2383 N N . GLU B 1 99 ? 1.087 14.234 18.781 1 97.5 99 GLU B N 1
ATOM 2384 C CA . GLU B 1 99 ? 0.373 15.094 19.719 1 97.5 99 GLU B CA 1
ATOM 2385 C C . GLU B 1 99 ? -0.914 14.43 20.203 1 97.5 99 GLU B C 1
ATOM 2387 O O . GLU B 1 99 ? -1.624 13.797 19.422 1 97.5 99 GLU B O 1
ATOM 2392 N N . LYS B 1 100 ? -1.145 14.492 21.438 1 97.56 100 LYS B N 1
ATOM 2393 C CA . LYS B 1 100 ? -2.408 14.109 22.062 1 97.56 100 LYS B CA 1
ATOM 2394 C C . LYS B 1 100 ? -3.383 15.281 22.109 1 97.56 100 LYS B C 1
ATOM 2396 O O . LYS B 1 100 ? -3.002 16.391 22.453 1 97.56 100 LYS B O 1
ATOM 2401 N N . ILE B 1 101 ? -4.625 15.023 21.734 1 97.56 101 ILE B N 1
ATOM 2402 C CA . ILE B 1 101 ? -5.629 16.078 21.703 1 97.56 101 ILE B CA 1
ATOM 2403 C C . ILE B 1 101 ? -6.844 15.672 22.531 1 97.56 101 ILE B C 1
ATOM 2405 O O . ILE B 1 101 ? -7.32 14.539 22.422 1 97.56 101 ILE B O 1
ATOM 2409 N N . ILE B 1 102 ? -7.277 16.531 23.375 1 97.25 102 ILE B N 1
ATOM 2410 C CA . ILE B 1 102 ? -8.469 16.297 24.188 1 97.25 102 ILE B CA 1
ATOM 2411 C C . ILE B 1 102 ? -9.617 17.156 23.688 1 97.25 102 ILE B C 1
ATOM 2413 O O . ILE B 1 102 ? -9.602 18.391 23.844 1 97.25 102 ILE B O 1
ATOM 2417 N N . ASP B 1 103 ? -10.555 16.547 23.047 1 97.25 103 ASP B N 1
ATOM 2418 C CA . ASP B 1 103 ? -11.742 17.188 22.5 1 97.25 103 ASP B CA 1
ATOM 2419 C C . ASP B 1 103 ? -12.891 16.188 22.359 1 97.25 103 ASP B C 1
ATOM 2421 O O . ASP B 1 103 ? -12.891 15.352 21.438 1 97.25 103 ASP B O 1
ATOM 2425 N N . ALA B 1 104 ? -13.875 16.297 23.172 1 96.44 104 ALA B N 1
ATOM 2426 C CA . ALA B 1 104 ? -14.953 15.32 23.234 1 96.44 104 ALA B CA 1
ATOM 2427 C C . ALA B 1 104 ? -15.742 15.266 21.938 1 96.44 104 ALA B C 1
ATOM 2429 O O . ALA B 1 104 ? -16.172 14.195 21.5 1 96.44 104 ALA B O 1
ATOM 2430 N N . GLU B 1 105 ? -15.93 16.312 21.344 1 96.31 105 GLU B N 1
ATOM 2431 C CA . GLU B 1 105 ? -16.719 16.359 20.109 1 96.31 105 GLU B CA 1
ATOM 2432 C C . GLU B 1 105 ? -15.969 15.703 18.969 1 96.31 105 GLU B C 1
ATOM 2434 O O . GLU B 1 105 ? -16.516 14.836 18.266 1 96.31 105 GLU B O 1
ATOM 2439 N N . GLU B 1 106 ? -14.742 16.031 18.781 1 96.5 106 GLU B N 1
ATOM 2440 C CA . GLU B 1 106 ? -13.961 15.492 17.672 1 96.5 106 GLU B CA 1
ATOM 2441 C C . GLU B 1 106 ? -13.625 14.023 17.891 1 96.5 106 GLU B C 1
ATOM 2443 O O . GLU B 1 106 ? -13.5 13.258 16.938 1 96.5 106 GLU B O 1
ATOM 2448 N N . ALA B 1 107 ? -13.5 13.68 19.172 1 96.06 107 ALA B N 1
ATOM 2449 C CA . ALA B 1 107 ? -13.156 12.297 19.531 1 96.06 107 ALA B CA 1
ATOM 2450 C C . ALA B 1 107 ? -14.234 11.328 19.031 1 96.06 107 ALA B C 1
ATOM 2452 O O . ALA B 1 107 ? -14 10.125 18.938 1 96.06 107 ALA B O 1
ATOM 2453 N N . GLN B 1 108 ? -15.375 11.859 18.719 1 93.62 108 GLN B N 1
ATOM 2454 C CA . GLN B 1 108 ? -16.453 11.016 18.203 1 93.62 108 GLN B CA 1
ATOM 2455 C C . GLN B 1 108 ? -16.047 10.367 16.891 1 93.62 108 GLN B C 1
ATOM 2457 O O . GLN B 1 108 ? -16.609 9.336 16.5 1 93.62 108 GLN B O 1
ATOM 2462 N N . MET B 1 109 ? -15.078 10.961 16.25 1 93.56 109 MET B N 1
ATOM 2463 C CA . MET B 1 109 ? -14.609 10.398 14.984 1 93.56 109 MET B CA 1
ATOM 2464 C C . MET B 1 109 ? -13.461 9.422 15.219 1 93.56 109 MET B C 1
ATOM 2466 O O . MET B 1 109 ? -12.859 8.922 14.266 1 93.56 109 MET B O 1
ATOM 2470 N N . ARG B 1 110 ? -13.102 9.266 16.469 1 94.38 110 ARG B N 1
ATOM 2471 C CA . ARG B 1 110 ? -12.117 8.273 16.891 1 94.38 110 ARG B CA 1
ATOM 2472 C C . ARG B 1 110 ? -10.773 8.516 16.219 1 94.38 110 ARG B C 1
ATOM 2474 O O . ARG B 1 110 ? -10.203 9.602 16.328 1 94.38 110 ARG B O 1
ATOM 2481 N N . ASN B 1 111 ? -10.211 7.453 15.625 1 93.56 111 ASN B N 1
ATOM 2482 C CA . ASN B 1 111 ? -8.883 7.586 15.031 1 93.56 111 ASN B CA 1
ATOM 2483 C C . ASN B 1 111 ? -8.891 8.531 13.836 1 93.56 111 ASN B C 1
ATOM 2485 O O . ASN B 1 111 ? -7.867 9.133 13.508 1 93.56 111 ASN B O 1
ATOM 2489 N N . VAL B 1 112 ? -10.016 8.727 13.188 1 94.06 112 VAL B N 1
ATOM 2490 C CA . VAL B 1 112 ? -10.125 9.609 12.031 1 94.06 112 VAL B CA 1
ATOM 2491 C C . VAL B 1 112 ? -9.859 11.047 12.453 1 94.06 112 VAL B C 1
ATOM 2493 O O . VAL B 1 112 ? -9.258 11.82 11.703 1 94.06 112 VAL B O 1
ATOM 2496 N N . ALA B 1 113 ? -10.273 11.383 13.688 1 96.88 113 ALA B N 1
ATOM 2497 C CA . ALA B 1 113 ? -9.977 12.703 14.234 1 96.88 113 ALA B CA 1
ATOM 2498 C C . ALA B 1 113 ? -8.477 12.945 14.281 1 96.88 113 ALA B C 1
ATOM 2500 O O . ALA B 1 113 ? -8.008 14.039 13.945 1 96.88 113 ALA B O 1
ATOM 2501 N N . GLY B 1 114 ? -7.785 11.93 14.727 1 97.19 114 GLY B N 1
ATOM 2502 C CA . GLY B 1 114 ? -6.336 12.016 14.742 1 97.19 114 GLY B CA 1
ATOM 2503 C C . GLY B 1 114 ? -5.73 12.211 13.367 1 97.19 114 GLY B C 1
ATOM 2504 O O . GLY B 1 114 ? -4.82 13.023 13.188 1 97.19 114 GLY B O 1
ATOM 2505 N N . GLU B 1 115 ? -6.199 11.43 12.375 1 96.5 115 GLU B N 1
ATOM 2506 C CA . GLU B 1 115 ? -5.703 11.555 11.008 1 96.5 115 GLU B CA 1
ATOM 2507 C C . GLU B 1 115 ? -5.969 12.945 10.445 1 96.5 115 GLU B C 1
ATOM 2509 O O . GLU B 1 115 ? -5.125 13.508 9.742 1 96.5 115 GLU B O 1
ATOM 2514 N N . ILE B 1 116 ? -7.105 13.5 10.758 1 97.81 116 ILE B N 1
ATOM 2515 C CA . ILE B 1 116 ? -7.465 14.844 10.305 1 97.81 116 ILE B CA 1
ATOM 2516 C C . ILE B 1 116 ? -6.465 15.859 10.859 1 97.81 116 ILE B C 1
ATOM 2518 O O . ILE B 1 116 ? -5.875 16.641 10.102 1 97.81 116 ILE B O 1
ATOM 2522 N N . HIS B 1 117 ? -6.25 15.836 12.133 1 98.12 117 HIS B N 1
ATOM 2523 C CA . HIS B 1 117 ? -5.324 16.766 12.773 1 98.12 117 HIS B CA 1
ATOM 2524 C C . HIS B 1 117 ? -3.896 16.547 12.289 1 98.12 117 HIS B C 1
ATOM 2526 O O . HIS B 1 117 ? -3.143 17.5 12.109 1 98.12 117 HIS B O 1
ATOM 2532 N N . GLY B 1 118 ? -3.566 15.266 12.141 1 98.25 118 GLY B N 1
ATOM 2533 C CA . GLY B 1 118 ? -2.262 14.953 11.586 1 98.25 118 GLY B CA 1
ATOM 2534 C C . GLY B 1 118 ? -2.041 15.555 10.211 1 98.25 118 GLY B C 1
ATOM 2535 O O . GLY B 1 118 ? -0.963 16.078 9.914 1 98.25 118 GLY B O 1
ATOM 2536 N N . ALA B 1 119 ? -3.021 15.438 9.383 1 98.25 119 ALA B N 1
ATOM 2537 C CA . ALA B 1 119 ? -2.941 16 8.031 1 98.25 119 ALA B CA 1
ATOM 2538 C C . ALA B 1 119 ? -2.781 17.516 8.078 1 98.25 119 ALA B C 1
ATOM 2540 O O . ALA B 1 119 ? -1.946 18.078 7.371 1 98.25 119 ALA B O 1
ATOM 2541 N N . VAL B 1 120 ? -3.588 18.188 8.93 1 98.19 120 VAL B N 1
ATOM 2542 C CA . VAL B 1 120 ? -3.506 19.641 9.094 1 98.19 120 VAL B CA 1
ATOM 2543 C C . VAL B 1 120 ? -2.111 20.016 9.578 1 98.19 120 VAL B C 1
ATOM 2545 O O . VAL B 1 120 ? -1.488 20.938 9.031 1 98.19 120 VAL B O 1
ATOM 2548 N N . PHE B 1 121 ? -1.662 19.328 10.562 1 97.75 121 PHE B N 1
ATOM 2549 C CA . PHE B 1 121 ? -0.335 19.594 11.109 1 97.75 121 PHE B CA 1
ATOM 2550 C C . PHE B 1 121 ? 0.732 19.438 10.031 1 97.75 121 PHE B C 1
ATOM 2552 O O . PHE B 1 121 ? 1.604 20.297 9.898 1 97.75 121 PHE B O 1
ATOM 2559 N N . ALA B 1 122 ? 0.682 18.328 9.312 1 97.69 122 ALA B N 1
ATOM 2560 C CA . ALA B 1 122 ? 1.66 18.031 8.266 1 97.69 122 ALA B CA 1
ATOM 2561 C C . ALA B 1 122 ? 1.711 19.141 7.227 1 97.69 122 ALA B C 1
ATOM 2563 O O . ALA B 1 122 ? 2.793 19.609 6.859 1 97.69 122 ALA B O 1
ATOM 2564 N N . MET B 1 123 ? 0.564 19.516 6.773 1 97.62 123 MET B N 1
ATOM 2565 C CA . MET B 1 123 ? 0.503 20.578 5.77 1 97.62 123 MET B CA 1
ATOM 2566 C C . MET B 1 123 ? 1.044 21.891 6.328 1 97.62 123 MET B C 1
ATOM 2568 O O . MET B 1 123 ? 1.793 22.594 5.648 1 97.62 123 MET B O 1
ATOM 2572 N N . GLY B 1 124 ? 0.649 22.219 7.516 1 97.38 124 GLY B N 1
ATOM 2573 C CA . GLY B 1 124 ? 1.167 23.406 8.156 1 97.38 124 GLY B CA 1
ATOM 2574 C C . GLY B 1 124 ? 2.678 23.406 8.297 1 97.38 124 GLY B C 1
ATOM 2575 O O . GLY B 1 124 ? 3.332 24.422 8.047 1 97.38 124 GLY B O 1
ATOM 2576 N N . LYS B 1 125 ? 3.189 22.297 8.727 1 96.75 125 LYS B N 1
ATOM 2577 C CA . LYS B 1 125 ? 4.633 22.156 8.891 1 96.75 125 LYS B CA 1
ATOM 2578 C C . LYS B 1 125 ? 5.363 22.375 7.566 1 96.75 125 LYS B C 1
ATOM 2580 O O . LYS B 1 125 ? 6.453 22.953 7.543 1 96.75 125 LYS B O 1
ATOM 2585 N N . CYS B 1 126 ? 4.801 21.891 6.52 1 95.25 126 CYS B N 1
ATOM 2586 C CA . CYS B 1 126 ? 5.379 22.094 5.195 1 95.25 126 CYS B CA 1
ATOM 2587 C C . CYS B 1 126 ? 5.461 23.578 4.852 1 95.25 126 CYS B C 1
ATOM 2589 O O . CYS B 1 126 ? 6.48 24.047 4.352 1 95.25 126 CYS B O 1
ATOM 2591 N N . LEU B 1 127 ? 4.43 24.297 5.133 1 95.69 127 LEU B N 1
ATOM 2592 C CA . LEU B 1 127 ? 4.414 25.734 4.875 1 95.69 127 LEU B CA 1
ATOM 2593 C C . LEU B 1 127 ? 5.469 26.438 5.715 1 95.69 127 LEU B C 1
ATOM 2595 O O . LEU B 1 127 ? 6.18 27.312 5.215 1 95.69 127 LEU B O 1
ATOM 2599 N N . GLU B 1 128 ? 5.551 26.031 6.93 1 95.88 128 GLU B N 1
ATOM 2600 C CA . GLU B 1 128 ? 6.555 26.594 7.82 1 95.88 128 GLU B CA 1
ATOM 2601 C C . GLU B 1 128 ? 7.961 26.406 7.266 1 95.88 128 GLU B C 1
ATOM 2603 O O . GLU B 1 128 ? 8.82 27.281 7.414 1 95.88 128 GLU B O 1
ATOM 2608 N N . LYS B 1 129 ? 8.172 25.359 6.57 1 93.88 129 LYS B N 1
ATOM 2609 C CA . LYS B 1 129 ? 9.5 24.984 6.078 1 93.88 129 LYS B CA 1
ATOM 2610 C C . LYS B 1 129 ? 9.719 25.516 4.664 1 93.88 129 LYS B C 1
ATOM 2612 O O . LYS B 1 129 ? 10.789 25.312 4.078 1 93.88 129 LYS B O 1
ATOM 2617 N N . GLY B 1 130 ? 8.719 26.078 4.102 1 94 130 GLY B N 1
ATOM 2618 C CA . GLY B 1 130 ? 8.828 26.641 2.764 1 94 130 GLY B CA 1
ATOM 2619 C C . GLY B 1 130 ? 8.711 25.594 1.67 1 94 130 GLY B C 1
ATOM 2620 O O . GLY B 1 130 ? 9.234 25.781 0.568 1 94 130 GLY B O 1
ATOM 2621 N N . ILE B 1 131 ? 8.102 24.547 2.039 1 92.94 131 ILE B N 1
ATOM 2622 C CA . ILE B 1 131 ? 7.902 23.469 1.078 1 92.94 131 ILE B CA 1
ATOM 2623 C C . ILE B 1 131 ? 6.641 23.734 0.263 1 92.94 131 ILE B C 1
ATOM 2625 O O . ILE B 1 131 ? 5.605 24.125 0.815 1 92.94 131 ILE B O 1
ATOM 2629 N N . SER B 1 132 ? 6.75 23.484 -1.017 1 93.19 132 SER B N 1
ATOM 2630 C CA . SER B 1 132 ? 5.629 23.844 -1.876 1 93.19 132 SER B CA 1
ATOM 2631 C C . SER B 1 132 ? 4.941 22.609 -2.443 1 93.19 132 SER B C 1
ATOM 2633 O O . SER B 1 132 ? 3.889 22.703 -3.08 1 93.19 132 SER B O 1
ATOM 2635 N N . GLU B 1 133 ? 5.547 21.469 -2.225 1 93.62 133 GLU B N 1
ATOM 2636 C CA . GLU B 1 133 ? 4.98 20.234 -2.771 1 93.62 133 GLU B CA 1
ATOM 2637 C C . GLU B 1 133 ? 5.258 19.047 -1.855 1 93.62 133 GLU B C 1
ATOM 2639 O O . GLU B 1 133 ? 6.391 18.859 -1.412 1 93.62 133 GLU B O 1
ATOM 2644 N N . ILE B 1 134 ? 4.117 18.234 -1.573 1 94.12 134 ILE B N 1
ATOM 2645 C CA . ILE B 1 134 ? 4.336 17.109 -0.668 1 94.12 134 ILE B CA 1
ATOM 2646 C C . ILE B 1 134 ? 3.525 15.914 -1.137 1 94.12 134 ILE B C 1
ATOM 2648 O O . ILE B 1 134 ? 2.514 16.062 -1.826 1 94.12 134 ILE B O 1
ATOM 2652 N N . ASN B 1 135 ? 4.059 14.703 -0.79 1 93.75 135 ASN B N 1
ATOM 2653 C CA . ASN B 1 135 ? 3.289 13.461 -0.822 1 93.75 135 ASN B CA 1
ATOM 2654 C C . ASN B 1 135 ? 2.742 13.102 0.557 1 93.75 135 ASN B C 1
ATOM 2656 O O . ASN B 1 135 ? 3.51 12.82 1.479 1 93.75 135 ASN B O 1
ATOM 2660 N N . LEU B 1 136 ? 1.43 13.141 0.651 1 96 136 LEU B N 1
ATOM 2661 C CA . LEU B 1 136 ? 0.781 12.867 1.929 1 96 136 LEU B CA 1
ATOM 2662 C C . LEU B 1 136 ? 0.204 11.453 1.951 1 96 136 LEU B C 1
ATOM 2664 O O . LEU B 1 136 ? -0.664 11.117 1.141 1 96 136 LEU B O 1
ATOM 2668 N N . TYR B 1 137 ? 0.673 10.688 2.908 1 93.88 137 TYR B N 1
ATOM 2669 C CA . TYR B 1 137 ? 0.225 9.305 3.059 1 93.88 137 TYR B CA 1
ATOM 2670 C C . TYR B 1 137 ? -0.684 9.156 4.273 1 93.88 137 TYR B C 1
ATOM 2672 O O . TYR B 1 137 ? -0.324 9.562 5.379 1 93.88 137 TYR B O 1
ATOM 2680 N N . TYR B 1 138 ? -1.84 8.516 4.031 1 94.44 138 TYR B N 1
ATOM 2681 C CA . TYR B 1 138 ? -2.879 8.43 5.051 1 94.44 138 TYR B CA 1
ATOM 2682 C C . TYR B 1 138 ? -3.656 7.129 4.938 1 94.44 138 TYR B C 1
ATOM 2684 O O . TYR B 1 138 ? -3.619 6.465 3.898 1 94.44 138 TYR B O 1
ATOM 2692 N N . ASP B 1 139 ? -4.355 6.809 5.992 1 88.75 139 ASP B N 1
ATOM 2693 C CA . ASP B 1 139 ? -5.105 5.555 6.02 1 88.75 139 ASP B CA 1
ATOM 2694 C C . ASP B 1 139 ? -6.547 5.77 5.57 1 88.75 139 ASP B C 1
ATOM 2696 O O . ASP B 1 139 ? -7.059 5.031 4.723 1 88.75 139 ASP B O 1
ATOM 2700 N N . TYR B 1 140 ? -7.199 6.715 6.09 1 88.38 140 TYR B N 1
ATOM 2701 C CA . TYR B 1 140 ? -8.625 6.918 5.852 1 88.38 140 TYR B CA 1
ATOM 2702 C C . TYR B 1 140 ? -8.844 7.805 4.629 1 88.38 140 TYR B C 1
ATOM 2704 O O . TYR B 1 140 ? -8.422 8.961 4.609 1 88.38 140 TYR B O 1
ATOM 2712 N N . VAL B 1 141 ? -9.586 7.285 3.621 1 88.69 141 VAL B N 1
ATOM 2713 C CA . VAL B 1 141 ? -9.766 7.914 2.314 1 88.69 141 VAL B CA 1
ATOM 2714 C C . VAL B 1 141 ? -10.43 9.273 2.48 1 88.69 141 VAL B C 1
ATOM 2716 O O . VAL B 1 141 ? -10.273 10.156 1.633 1 88.69 141 VAL B O 1
ATOM 2719 N N . GLY B 1 142 ? -11.102 9.523 3.518 1 91.62 142 GLY B N 1
ATOM 2720 C CA . GLY B 1 142 ? -11.773 10.781 3.783 1 91.62 142 GLY B CA 1
ATOM 2721 C C . GLY B 1 142 ? -10.828 11.969 3.799 1 91.62 142 GLY B C 1
ATOM 2722 O O . GLY B 1 142 ? -11.219 13.086 3.438 1 91.62 142 GLY B O 1
ATOM 2723 N N . ILE B 1 143 ? -9.648 11.758 4.145 1 96 143 ILE B N 1
ATOM 2724 C CA . ILE B 1 143 ? -8.664 12.836 4.195 1 96 143 ILE B CA 1
ATOM 2725 C C . ILE B 1 143 ? -8.547 13.492 2.824 1 96 143 ILE B C 1
ATOM 2727 O O . ILE B 1 143 ? -8.625 14.719 2.711 1 96 143 ILE B O 1
ATOM 2731 N N . GLU B 1 144 ? -8.398 12.742 1.837 1 95 144 GLU B N 1
ATOM 2732 C CA . GLU B 1 144 ? -8.32 13.242 0.468 1 95 144 GLU B CA 1
ATOM 2733 C C . GLU B 1 144 ? -9.656 13.812 0.008 1 95 144 GLU B C 1
ATOM 2735 O O . GLU B 1 144 ? -9.719 14.914 -0.543 1 95 144 GLU B O 1
ATOM 2740 N N . LYS B 1 145 ? -10.68 13.055 0.273 1 91.75 145 LYS B N 1
ATOM 2741 C CA . LYS B 1 145 ? -11.977 13.383 -0.312 1 91.75 145 LYS B CA 1
ATOM 2742 C C . LYS B 1 145 ? -12.547 14.664 0.283 1 91.75 145 LYS B C 1
ATOM 2744 O O . LYS B 1 145 ? -13.234 15.422 -0.403 1 91.75 145 LYS B O 1
ATOM 2749 N N . TRP B 1 146 ? -12.344 14.844 1.544 1 94.88 146 TRP B N 1
ATOM 2750 C CA . TRP B 1 146 ? -12.781 16.094 2.146 1 94.88 146 TRP B CA 1
ATOM 2751 C C . TRP B 1 146 ? -11.961 17.266 1.605 1 94.88 146 TRP B C 1
ATOM 2753 O O . TRP B 1 146 ? -12.516 18.328 1.283 1 94.88 146 TRP B O 1
ATOM 2763 N N . CYS B 1 147 ? -10.688 17.141 1.442 1 95.88 147 CYS B N 1
ATOM 2764 C CA . CYS B 1 147 ? -9.82 18.203 0.934 1 95.88 147 CYS B CA 1
ATOM 2765 C C . CYS B 1 147 ? -10.188 18.562 -0.499 1 95.88 147 CYS B C 1
ATOM 2767 O O . CYS B 1 147 ? -10.297 19.75 -0.834 1 95.88 147 CYS B O 1
ATOM 2769 N N . THR B 1 148 ? -10.414 17.641 -1.327 1 92.75 148 THR B N 1
ATOM 2770 C CA . THR B 1 148 ? -10.625 17.875 -2.752 1 92.75 148 THR B CA 1
ATOM 2771 C C . THR B 1 148 ? -12.062 18.297 -3.027 1 92.75 148 THR B C 1
ATOM 2773 O O . THR B 1 148 ? -12.391 18.719 -4.137 1 92.75 148 THR B O 1
ATOM 2776 N N . GLY B 1 149 ? -12.891 18.094 -2.072 1 89.62 149 GLY B N 1
ATOM 2777 C CA . GLY B 1 149 ? -14.273 18.516 -2.207 1 89.62 149 GLY B CA 1
ATOM 2778 C C . GLY B 1 149 ? -15.172 17.438 -2.789 1 89.62 149 GLY B C 1
ATOM 2779 O O . GLY B 1 149 ? -16.344 17.703 -3.105 1 89.62 149 GLY B O 1
ATOM 2780 N N . GLU B 1 150 ? -14.648 16.281 -2.918 1 85.75 150 GLU B N 1
ATOM 2781 C CA . GLU B 1 150 ? -15.461 15.18 -3.408 1 85.75 150 GLU B CA 1
ATOM 2782 C C . GLU B 1 150 ? -16.531 14.781 -2.387 1 85.75 150 GLU B C 1
ATOM 2784 O O . GLU B 1 150 ? -17.625 14.367 -2.756 1 85.75 150 GLU B O 1
ATOM 2789 N N . TRP B 1 151 ? -16.188 14.828 -1.126 1 83.75 151 TRP B N 1
ATOM 2790 C CA . TRP B 1 151 ? -17.125 14.586 -0.033 1 83.75 151 TRP B CA 1
ATOM 2791 C C . TRP B 1 151 ? -17.469 15.891 0.686 1 83.75 151 TRP B C 1
ATOM 2793 O O . TRP B 1 151 ? -16.625 16.781 0.809 1 83.75 151 TRP B O 1
ATOM 2803 N N . LYS B 1 152 ? -18.656 15.922 1.101 1 87.12 152 LYS B N 1
ATOM 2804 C CA . LYS B 1 152 ? -19.062 17.047 1.938 1 87.12 152 LYS B CA 1
ATOM 2805 C C . LYS B 1 152 ? -18.469 16.922 3.34 1 87.12 152 LYS B C 1
ATOM 2807 O O . LYS B 1 152 ? -18.438 15.836 3.914 1 87.12 152 LYS B O 1
ATOM 2812 N N . ALA B 1 153 ? -18.047 18.031 3.748 1 91.25 153 ALA B N 1
ATOM 2813 C CA . ALA B 1 153 ? -17.516 18.109 5.109 1 91.25 153 ALA B CA 1
ATOM 2814 C C . ALA B 1 153 ? -18.562 18.656 6.07 1 91.25 153 ALA B C 1
ATOM 2816 O O . ALA B 1 153 ? -18.859 19.859 6.066 1 91.25 153 ALA B O 1
ATOM 2817 N N . ASN B 1 154 ? -19.031 17.766 6.965 1 90.38 154 ASN B N 1
ATOM 2818 C CA . ASN B 1 154 ? -20.172 18.172 7.789 1 90.38 154 ASN B CA 1
ATOM 2819 C C . ASN B 1 154 ? -19.781 18.281 9.258 1 90.38 154 ASN B C 1
ATOM 2821 O O . ASN B 1 154 ? -20.484 18.906 10.047 1 90.38 154 ASN B O 1
ATOM 2825 N N . LYS B 1 155 ? -18.797 17.719 9.68 1 92.62 155 LYS B N 1
ATOM 2826 C CA . LYS B 1 155 ? -18.344 17.766 11.062 1 92.62 155 LYS B CA 1
ATOM 2827 C C . LYS B 1 155 ? -17.297 18.844 11.273 1 92.62 155 LYS B C 1
ATOM 2829 O O . LYS B 1 155 ? -16.656 19.297 10.312 1 92.62 155 LYS B O 1
ATOM 2834 N N . ARG B 1 156 ? -17.141 19.297 12.516 1 95.25 156 ARG B N 1
ATOM 2835 C CA . ARG B 1 156 ? -16.219 20.375 12.844 1 95.25 156 ARG B CA 1
ATOM 2836 C C . ARG B 1 156 ? -14.812 20.078 12.32 1 95.25 156 ARG B C 1
ATOM 2838 O O . ARG B 1 156 ? -14.203 20.906 11.648 1 95.25 156 ARG B O 1
ATOM 2845 N N . GLY B 1 157 ? -14.305 18.891 12.586 1 94.62 157 GLY B N 1
ATOM 2846 C CA . GLY B 1 157 ? -12.977 18.484 12.148 1 94.62 157 GLY B CA 1
ATOM 2847 C C . GLY B 1 157 ? -12.836 18.422 10.641 1 94.62 157 GLY B C 1
ATOM 2848 O O . GLY B 1 157 ? -11.836 18.875 10.086 1 94.62 157 GLY B O 1
ATOM 2849 N N . THR B 1 158 ? -13.828 17.938 9.992 1 96.44 158 THR B N 1
ATOM 2850 C CA . THR B 1 158 ? -13.773 17.797 8.547 1 96.44 158 THR B CA 1
ATOM 2851 C C . THR B 1 158 ? -13.898 19.156 7.863 1 96.44 158 THR B C 1
ATOM 2853 O O . THR B 1 158 ? -13.258 19.406 6.844 1 96.44 158 THR B O 1
ATOM 2856 N N . LYS B 1 159 ? -14.672 19.984 8.438 1 96.75 159 LYS B N 1
ATOM 2857 C CA . LYS B 1 159 ? -14.789 21.344 7.918 1 96.75 159 LYS B CA 1
ATOM 2858 C C . LYS B 1 159 ? -13.469 22.094 8.055 1 96.75 159 LYS B C 1
ATOM 2860 O O . LYS B 1 159 ? -13.031 22.766 7.113 1 96.75 159 LYS B O 1
ATOM 2865 N N . ALA B 1 160 ? -12.953 21.969 9.203 1 96.12 160 ALA B N 1
ATOM 2866 C CA . ALA B 1 160 ? -11.68 22.641 9.461 1 96.12 160 ALA B CA 1
ATOM 2867 C C . ALA B 1 160 ? -10.609 22.156 8.477 1 96.12 160 ALA B C 1
ATOM 2869 O O . ALA B 1 160 ? -9.828 22.969 7.965 1 96.12 160 ALA B O 1
ATOM 2870 N N . LEU B 1 161 ? -10.555 20.891 8.211 1 97.62 161 LEU B N 1
ATOM 2871 C CA . LEU B 1 161 ? -9.602 20.328 7.262 1 97.62 161 LEU B CA 1
ATOM 2872 C C . LEU B 1 161 ? -9.82 20.891 5.867 1 97.62 161 LEU B C 1
ATOM 2874 O O . LEU B 1 161 ? -8.875 21.344 5.219 1 97.62 161 LEU B O 1
ATOM 2878 N N . ARG B 1 162 ? -10.945 20.828 5.414 1 97.62 162 ARG B N 1
ATOM 2879 C CA . ARG B 1 162 ? -11.273 21.359 4.094 1 97.62 162 ARG B CA 1
ATOM 2880 C C . ARG B 1 162 ? -10.914 22.844 3.986 1 97.62 162 ARG B C 1
ATOM 2882 O O . ARG B 1 162 ? -10.289 23.266 3.01 1 97.62 162 ARG B O 1
ATOM 2889 N N . GLU B 1 163 ? -11.375 23.641 4.949 1 97.38 163 GLU B N 1
ATOM 2890 C CA . GLU B 1 163 ? -11.102 25.078 4.953 1 97.38 163 GLU B CA 1
ATOM 2891 C C . GLU B 1 163 ? -9.602 25.344 4.934 1 97.38 163 GLU B C 1
ATOM 2893 O O . GLU B 1 163 ? -9.133 26.219 4.191 1 97.38 163 GLU B O 1
ATOM 2898 N N . TYR B 1 164 ? -8.977 24.625 5.754 1 97.5 164 TYR B N 1
ATOM 2899 C CA . TYR B 1 164 ? -7.531 24.812 5.793 1 97.5 164 TYR B CA 1
ATOM 2900 C C . TYR B 1 164 ? -6.898 24.484 4.449 1 97.5 164 TYR B C 1
ATOM 2902 O O . TYR B 1 164 ? -6.07 25.234 3.936 1 97.5 164 TYR B O 1
ATOM 2910 N N . TYR B 1 165 ? -7.223 23.359 3.91 1 98.19 165 TYR B N 1
ATOM 2911 C CA . TYR B 1 165 ? -6.699 22.938 2.615 1 98.19 165 TYR B CA 1
ATOM 2912 C C . TYR B 1 165 ? -6.973 24 1.553 1 98.19 165 TYR B C 1
ATOM 2914 O O . TYR B 1 165 ? -6.086 24.344 0.764 1 98.19 165 TYR B O 1
ATOM 2922 N N . GLU B 1 166 ? -8.148 24.484 1.51 1 97.19 166 GLU B N 1
ATOM 2923 C CA . GLU B 1 166 ? -8.523 25.516 0.542 1 97.19 166 GLU B CA 1
ATOM 2924 C C . GLU B 1 166 ? -7.652 26.766 0.689 1 97.19 166 GLU B C 1
ATOM 2926 O O . GLU B 1 166 ? -7.301 27.391 -0.305 1 97.19 166 GLU B O 1
ATOM 2931 N N . LEU B 1 167 ? -7.445 27.047 1.892 1 96.81 167 LEU B N 1
ATOM 2932 C CA . LEU B 1 167 ? -6.652 28.234 2.189 1 96.81 167 LEU B CA 1
ATOM 2933 C C . LEU B 1 167 ? -5.227 28.094 1.666 1 96.81 167 LEU B C 1
ATOM 2935 O O . LEU B 1 167 ? -4.625 29.062 1.198 1 96.81 167 LEU B O 1
ATOM 2939 N N . ILE B 1 168 ? -4.715 26.859 1.67 1 97 168 ILE B N 1
ATOM 2940 C CA . ILE B 1 168 ? -3.273 26.734 1.469 1 97 168 ILE B CA 1
ATOM 2941 C C . ILE B 1 168 ? -2.998 26.078 0.117 1 97 168 ILE B C 1
ATOM 2943 O O . ILE B 1 168 ? -1.845 25.984 -0.311 1 97 168 ILE B O 1
ATOM 2947 N N . LYS B 1 169 ? -3.902 25.578 -0.591 1 95.44 169 LYS B N 1
ATOM 2948 C CA . LYS B 1 169 ? -3.721 24.781 -1.799 1 95.44 169 LYS B CA 1
ATOM 2949 C C . LYS B 1 169 ? -3.002 25.578 -2.883 1 95.44 169 LYS B C 1
ATOM 2951 O O . LYS B 1 169 ? -2.404 25 -3.793 1 95.44 169 LYS B O 1
ATOM 2956 N N . GLY B 1 170 ? -3.031 26.859 -2.834 1 94.69 170 GLY B N 1
ATOM 2957 C CA . GLY B 1 170 ? -2.283 27.703 -3.762 1 94.69 170 GLY B CA 1
ATOM 2958 C C . GLY B 1 170 ? -0.802 27.766 -3.443 1 94.69 170 GLY B C 1
ATOM 2959 O O . GLY B 1 170 ? 0.01 28.094 -4.309 1 94.69 170 GLY B O 1
ATOM 2960 N N . GLN B 1 171 ? -0.461 27.516 -2.227 1 96.31 171 GLN B N 1
ATOM 2961 C CA . GLN B 1 171 ? 0.917 27.594 -1.755 1 96.31 171 GLN B CA 1
ATOM 2962 C C . GLN B 1 171 ? 1.551 26.203 -1.652 1 96.31 171 GLN B C 1
ATOM 2964 O O . GLN B 1 171 ? 2.773 26.078 -1.724 1 96.31 171 GLN B O 1
ATOM 2969 N N . LEU B 1 172 ? 0.748 25.203 -1.495 1 96.44 172 LEU B N 1
ATOM 2970 C CA . LEU B 1 172 ? 1.223 23.844 -1.274 1 96.44 172 LEU B CA 1
ATOM 2971 C C . LEU B 1 172 ? 0.463 22.859 -2.152 1 96.44 172 LEU B C 1
ATOM 2973 O O . LEU B 1 172 ? -0.75 22.688 -2.004 1 96.44 172 LEU B O 1
ATOM 2977 N N . MET B 1 173 ? 1.228 22.25 -3.012 1 95.94 173 MET B N 1
ATOM 2978 C CA . MET B 1 173 ? 0.649 21.156 -3.787 1 95.94 173 MET B CA 1
ATOM 2979 C C . MET B 1 173 ? 0.705 19.844 -3.008 1 95.94 173 MET B C 1
ATOM 2981 O O . MET B 1 173 ? 1.787 19.375 -2.65 1 95.94 173 MET B O 1
ATOM 2985 N N . VAL B 1 174 ? -0.474 19.266 -2.762 1 96.19 174 VAL B N 1
ATOM 2986 C CA . VAL B 1 174 ? -0.536 18.047 -1.983 1 96.19 174 VAL B CA 1
ATOM 2987 C C . VAL B 1 174 ? -0.904 16.875 -2.895 1 96.19 174 VAL B C 1
ATOM 2989 O O . VAL B 1 174 ? -1.944 16.891 -3.557 1 96.19 174 VAL B O 1
ATOM 2992 N N . HIS B 1 175 ? -0.02 15.93 -2.98 1 94.5 175 HIS B N 1
ATOM 2993 C CA . HIS B 1 175 ? -0.334 14.641 -3.59 1 94.5 175 HIS B CA 1
ATOM 2994 C C . HIS B 1 175 ? -0.802 13.633 -2.543 1 94.5 175 HIS B C 1
ATOM 2996 O O . HIS B 1 175 ? -0.03 13.242 -1.663 1 94.5 175 HIS B O 1
ATOM 3002 N N . PHE B 1 176 ? -2.055 13.18 -2.695 1 94.12 176 PHE B N 1
ATOM 3003 C CA . PHE B 1 176 ? -2.664 12.305 -1.702 1 94.12 176 PHE B CA 1
ATOM 3004 C C . PHE B 1 176 ? -2.412 10.844 -2.047 1 94.12 176 PHE B C 1
ATOM 3006 O O . PHE B 1 176 ? -2.623 10.422 -3.186 1 94.12 176 PHE B O 1
ATOM 3013 N N . HIS B 1 177 ? -1.972 10.094 -1.033 1 90.44 177 HIS B N 1
ATOM 3014 C CA . HIS B 1 177 ? -1.731 8.664 -1.193 1 90.44 177 HIS B CA 1
ATOM 3015 C C . HIS B 1 177 ? -2.379 7.867 -0.066 1 90.44 177 HIS B C 1
ATOM 3017 O O . HIS B 1 177 ? -1.971 7.98 1.093 1 90.44 177 HIS B O 1
ATOM 3023 N N . LYS B 1 178 ? -3.332 7.082 -0.448 1 89.38 178 LYS B N 1
ATOM 3024 C CA . LYS B 1 178 ? -3.906 6.184 0.549 1 89.38 178 LYS B CA 1
ATOM 3025 C C . LYS B 1 178 ? -3.029 4.953 0.748 1 89.38 178 LYS B C 1
ATOM 3027 O O . LYS B 1 178 ? -2.682 4.27 -0.218 1 89.38 178 LYS B O 1
ATOM 3032 N N . VAL B 1 179 ? -2.641 4.746 2.018 1 87.38 179 VAL B N 1
ATOM 3033 C CA . VAL B 1 179 ? -1.808 3.582 2.301 1 87.38 179 VAL B CA 1
ATOM 3034 C C . VAL B 1 179 ? -2.666 2.32 2.303 1 87.38 179 VAL B C 1
ATOM 3036 O O . VAL B 1 179 ? -3.883 2.389 2.492 1 87.38 179 VAL B O 1
ATOM 3039 N N . ALA B 1 180 ? -2.016 1.121 2.051 1 76.81 180 ALA B N 1
ATOM 3040 C CA . ALA B 1 180 ? -2.725 -0.155 2.094 1 76.81 180 ALA B CA 1
ATOM 3041 C C . ALA B 1 180 ? -3.26 -0.439 3.494 1 76.81 180 ALA B C 1
ATOM 3043 O O . ALA B 1 180 ? -2.699 0.028 4.488 1 76.81 180 ALA B O 1
ATOM 3044 N N . SER B 1 181 ? -4.289 -1.249 3.471 1 75.06 181 SER B N 1
ATOM 3045 C CA . SER B 1 181 ? -4.871 -1.639 4.75 1 75.06 181 SER B CA 1
ATOM 3046 C C . SER B 1 181 ? -3.873 -2.418 5.598 1 75.06 181 SER B C 1
ATOM 3048 O O . SER B 1 181 ? -2.98 -3.08 5.066 1 75.06 181 SER B O 1
ATOM 3050 N N . HIS B 1 182 ? -4.016 -2.307 6.98 1 75.94 182 HIS B N 1
ATOM 3051 C CA . HIS B 1 182 ? -3.158 -3.02 7.922 1 75.94 182 HIS B CA 1
ATOM 3052 C C . HIS B 1 182 ? -3.195 -4.523 7.672 1 75.94 182 HIS B C 1
ATOM 3054 O O . HIS B 1 182 ? -2.176 -5.203 7.801 1 75.94 182 HIS B O 1
ATOM 3060 N N . THR B 1 183 ? -4.305 -4.957 7.273 1 74.38 183 THR B N 1
ATOM 3061 C CA . THR B 1 183 ? -4.422 -6.379 6.973 1 74.38 183 THR B CA 1
ATOM 3062 C C . THR B 1 183 ? -3.586 -6.746 5.746 1 74.38 183 THR B C 1
ATOM 3064 O O . THR B 1 183 ? -2.898 -7.77 5.742 1 74.38 183 THR B O 1
ATOM 3067 N N . GLY B 1 184 ? -3.65 -5.98 4.773 1 78.38 184 GLY B N 1
ATOM 3068 C CA . GLY B 1 184 ? -2.824 -6.191 3.594 1 78.38 184 GLY B CA 1
ATOM 3069 C C . GLY B 1 184 ? -1.337 -6.176 3.896 1 78.38 184 GLY B C 1
ATOM 3070 O O . GLY B 1 184 ? -0.583 -7 3.377 1 78.38 184 GLY B O 1
ATOM 3071 N N . VAL B 1 185 ? -0.97 -5.305 4.75 1 81.56 185 VAL B N 1
ATOM 3072 C CA . VAL B 1 185 ? 0.429 -5.195 5.148 1 81.56 185 VAL B CA 1
ATOM 3073 C C . VAL B 1 185 ? 0.848 -6.449 5.914 1 81.56 185 VAL B C 1
ATOM 3075 O O . VAL B 1 185 ? 1.928 -6.996 5.676 1 81.56 185 VAL B O 1
ATOM 3078 N N . MET B 1 186 ? 0.002 -6.926 6.738 1 83.62 186 MET B N 1
ATOM 3079 C CA . MET B 1 186 ? 0.279 -8.125 7.531 1 83.62 186 MET B CA 1
ATOM 3080 C C . MET B 1 186 ? 0.547 -9.32 6.629 1 83.62 186 MET B C 1
ATOM 3082 O O . MET B 1 186 ? 1.536 -10.031 6.812 1 83.62 186 MET B O 1
ATOM 3086 N N . TYR B 1 187 ? -0.336 -9.578 5.688 1 87.31 187 TYR B N 1
ATOM 3087 C CA . TYR B 1 187 ? -0.197 -10.742 4.824 1 87.31 187 TYR B CA 1
ATOM 3088 C C . TYR B 1 187 ? 1.026 -10.617 3.926 1 87.31 187 TYR B C 1
ATOM 3090 O O . TYR B 1 187 ? 1.674 -11.617 3.602 1 87.31 187 TYR B O 1
ATOM 3098 N N . ASN B 1 188 ? 1.376 -9.383 3.508 1 89.75 188 ASN B N 1
ATOM 3099 C CA . ASN B 1 188 ? 2.598 -9.164 2.738 1 89.75 188 ASN B CA 1
ATOM 3100 C C . ASN B 1 188 ? 3.842 -9.484 3.562 1 89.75 188 ASN B C 1
ATOM 3102 O O . ASN B 1 188 ? 4.773 -10.125 3.068 1 89.75 188 ASN B O 1
ATOM 3106 N N . GLU B 1 189 ? 3.814 -9.008 4.781 1 89.12 189 GLU B N 1
ATOM 3107 C CA . GLU B 1 189 ? 4.922 -9.305 5.684 1 89.12 189 GLU B CA 1
ATOM 3108 C C . GLU B 1 189 ? 5.031 -10.805 5.941 1 89.12 189 GLU B C 1
ATOM 3110 O O . GLU B 1 189 ? 6.137 -11.344 6.039 1 89.12 189 GLU B O 1
ATOM 3115 N N . MET B 1 190 ? 3.885 -11.43 6.098 1 91.31 190 MET B N 1
ATOM 3116 C CA . MET B 1 190 ? 3.877 -12.883 6.273 1 91.31 190 MET B CA 1
ATOM 3117 C C . MET B 1 190 ? 4.512 -13.578 5.074 1 91.31 190 MET B C 1
ATOM 3119 O O . MET B 1 190 ? 5.336 -14.484 5.242 1 91.31 190 MET B O 1
ATOM 3123 N N . ALA B 1 191 ? 4.172 -13.266 3.898 1 94 191 ALA B N 1
ATOM 3124 C CA . ALA B 1 191 ? 4.762 -13.836 2.691 1 94 191 ALA B CA 1
ATOM 3125 C C . ALA B 1 191 ? 6.27 -13.617 2.658 1 94 191 ALA B C 1
ATOM 3127 O O . ALA B 1 191 ? 7.027 -14.508 2.268 1 94 191 ALA B O 1
ATOM 3128 N N . ASP B 1 192 ? 6.719 -12.422 3.012 1 93.25 192 ASP B N 1
ATOM 3129 C CA . ASP B 1 192 ? 8.141 -12.086 3.078 1 93.25 192 ASP B CA 1
ATOM 3130 C C . ASP B 1 192 ? 8.883 -13.016 4.035 1 93.25 192 ASP B C 1
ATOM 3132 O O . ASP B 1 192 ? 9.93 -13.562 3.682 1 93.25 192 ASP B O 1
ATOM 3136 N N . GLN B 1 193 ? 8.289 -13.141 5.207 1 92 193 GLN B N 1
ATOM 3137 C CA . GLN B 1 193 ? 8.906 -14.008 6.211 1 92 193 GLN B CA 1
ATOM 3138 C C . GLN B 1 193 ? 8.961 -15.453 5.727 1 92 193 GLN B C 1
ATOM 3140 O O . GLN B 1 193 ? 9.969 -16.141 5.93 1 92 193 GLN B O 1
ATOM 3145 N N . LEU B 1 194 ? 7.836 -15.938 5.137 1 93.88 194 LEU B N 1
ATOM 3146 C CA . LEU B 1 194 ? 7.797 -17.297 4.59 1 93.88 194 LEU B CA 1
ATOM 3147 C C . LEU B 1 194 ? 8.914 -17.5 3.572 1 93.88 194 LEU B C 1
ATOM 3149 O O . LEU B 1 194 ? 9.594 -18.516 3.596 1 93.88 194 LEU B O 1
ATOM 3153 N N . ALA B 1 195 ? 9.086 -16.562 2.68 1 95.62 195 ALA B N 1
ATOM 3154 C CA . ALA B 1 195 ? 10.133 -16.656 1.661 1 95.62 195 ALA B CA 1
ATOM 3155 C C . ALA B 1 195 ? 11.516 -16.719 2.297 1 95.62 195 ALA B C 1
ATOM 3157 O O . ALA B 1 195 ? 12.336 -17.562 1.933 1 95.62 195 ALA B O 1
ATOM 3158 N N . LYS B 1 196 ? 11.797 -15.867 3.256 1 93.56 196 LYS B N 1
ATOM 3159 C CA . LYS B 1 196 ? 13.094 -15.812 3.922 1 93.56 196 LYS B CA 1
ATOM 3160 C C . LYS B 1 196 ? 13.383 -17.125 4.664 1 93.56 196 LYS B C 1
ATOM 3162 O O . LYS B 1 196 ? 14.484 -17.656 4.582 1 93.56 196 LYS B O 1
ATOM 3167 N N . ASN B 1 197 ? 12.359 -17.578 5.375 1 92.31 197 ASN B N 1
ATOM 3168 C CA . ASN B 1 197 ? 12.516 -18.812 6.133 1 92.31 197 ASN B CA 1
ATOM 3169 C C . ASN B 1 197 ? 12.781 -20 5.215 1 92.31 197 ASN B C 1
ATOM 3171 O O . ASN B 1 197 ? 13.586 -20.875 5.543 1 92.31 197 ASN B O 1
ATOM 3175 N N . ALA B 1 198 ? 12.078 -20.016 4.117 1 93 198 ALA B N 1
ATOM 3176 C CA . ALA B 1 198 ? 12.234 -21.125 3.172 1 93 198 ALA B CA 1
ATOM 3177 C C . ALA B 1 198 ? 13.648 -21.156 2.6 1 93 198 ALA B C 1
ATOM 3179 O O . ALA B 1 198 ? 14.188 -22.234 2.328 1 93 198 ALA B O 1
ATOM 3180 N N . LEU B 1 199 ? 14.172 -20 2.453 1 90.88 199 LEU B N 1
ATOM 3181 C CA . LEU B 1 199 ? 15.516 -19.906 1.898 1 90.88 199 LEU B CA 1
ATOM 3182 C C . LEU B 1 199 ? 16.547 -20.516 2.85 1 90.88 199 LEU B C 1
ATOM 3184 O O . LEU B 1 199 ? 17.5 -21.141 2.41 1 90.88 199 LEU B O 1
ATOM 3188 N N . LEU B 1 200 ? 16.344 -20.406 4.121 1 88.31 200 LEU B N 1
ATOM 3189 C CA . LEU B 1 200 ? 17.312 -20.812 5.137 1 88.31 200 LEU B CA 1
ATOM 3190 C C . LEU B 1 200 ? 17.078 -22.266 5.539 1 88.31 200 LEU B C 1
ATOM 3192 O O . LEU B 1 200 ? 17.922 -22.875 6.207 1 88.31 200 LEU B O 1
ATOM 3196 N N . GLU B 1 201 ? 16.016 -22.781 5.316 1 82.38 201 GLU B N 1
ATOM 3197 C CA . GLU B 1 201 ? 15.734 -24.172 5.645 1 82.38 201 GLU B CA 1
ATOM 3198 C C . GLU B 1 201 ? 16.375 -25.109 4.625 1 82.38 201 GLU B C 1
ATOM 3200 O O . GLU B 1 201 ? 16.906 -26.172 4.992 1 82.38 201 GLU B O 1
#

Sequence (402 aa):
MKKKLWYAVKSGRKTGLFTSWDDCKLQVIGYPGASYKGFFTKEEAMEFLGDVADKKVKALKDELRVAVYVDGSYIPTIPDTFSFGVVFIHHGTVETYAEKIIDAEEAQMRNVAGEIHGAVFAMGKCLEKGISEINLYYDYVGIEKWCTGEWKANKRGTKALREYYELIKGQLMVHFHKVASHTGVMYNEMADQLAKNALLEMKKKLWYAVKSGRKTGLFTSWDDCKLQVIGYPGASYKGFFTKEEAMEFLGDVADKKVKALKDELRVAVYVDGSYIPTIPDTFSFGVVFIHHGTVETYAEKIIDAEEAQMRNVAGEIHGAVFAMGKCLEKGISEINLYYDYVGIEKWCTGEWKANKRGTKALREYYELIKGQLMVHFHKVASHTGVMYNEMADQLAKNALLE

Organism: NCBI:txid592028

Secondary structure (DSSP, 8-state):
-----EEEEEESSS-EEESSHHHHHHHHTT-TT-EEEEESSHHHHHHHHHHHHHHHHHHHHHHHSEEEEEEEEE-TTSTTEEEEEEEEEETTEEEEEEEEEE-TTGGGGTHHHHHHHHHHHHHHHHHHTT--EEEEEESSTHHHHHHHTSS---SHHHHHHHHHHHHHTTT-EEEEEEPPPHHHHHHHHHHHHHHHHHHH-/-----EEEEEESSS-EEESSHHHHHHHHTT-TT-EEEEESSHHHHHHHHHHHHHHHHHHHHHHHSEEEEEEEEE-TTSTTEEEEEEEEEETTEEEEEEEEEE-TTGGGGTHHHHHHHHHHHHHHHHHHTT--EEEEEESSTHHHHHHHTSS---SHHHHHHHHHHHHHTTT-EEEEEEPPPHHHHHHHHHHHHHHHHHHH-

Solvent-accessible surface area (backbone atoms only — not comparable to full-atom values): 20034 Å² total; per-residue (Å²): 127,9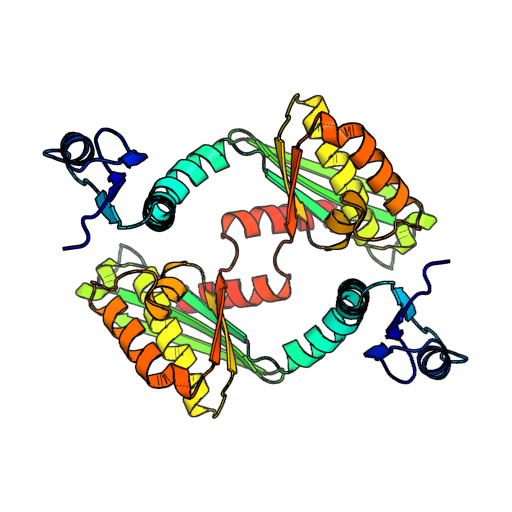3,67,67,45,18,25,11,24,45,28,38,79,54,61,43,81,28,69,39,68,68,63,39,44,68,22,32,64,92,36,88,77,45,33,69,47,75,19,73,39,64,66,57,16,46,51,56,22,38,59,52,37,33,49,51,46,36,46,51,42,49,37,63,37,31,36,34,25,31,18,37,20,55,48,82,90,47,54,36,34,20,4,13,2,32,28,38,34,48,72,83,39,80,46,78,48,58,45,60,45,81,38,58,74,51,19,72,51,30,32,55,39,9,31,48,52,23,48,51,50,52,54,51,52,34,54,75,69,69,43,48,57,38,38,41,34,30,68,62,67,59,64,53,30,29,49,74,58,79,36,86,55,84,47,73,66,43,35,51,44,22,53,49,41,64,72,40,51,88,63,33,44,75,43,77,39,74,50,79,54,71,65,59,51,49,45,45,50,48,6,42,49,34,1,47,52,30,55,73,103,128,92,68,66,45,18,27,11,23,46,29,36,78,56,61,45,80,26,70,38,67,70,63,40,44,67,22,33,64,92,36,87,78,46,34,70,46,75,18,73,39,64,65,57,17,47,52,55,24,39,58,53,37,35,49,52,46,37,48,50,42,51,39,62,36,31,38,34,24,30,19,38,20,55,50,81,91,47,55,35,34,21,3,12,2,32,30,39,34,47,72,84,39,78,46,77,48,60,45,60,43,80,40,58,75,51,20,73,51,29,32,56,39,9,30,48,51,23,48,52,49,52,55,51,51,33,53,75,71,68,44,47,55,38,37,41,33,32,67,62,68,58,63,54,30,31,49,74,58,78,38,86,52,82,46,73,65,43,35,50,45,24,53,50,43,63,70,39,50,87,62,34,47,75,42,78,38,73,50,78,52,70,65,58,51,50,45,46,50,49,7,41,50,37,1,48,51,30,55,73,105

Radius of gyration: 24.5 Å; Cα contacts (8 Å, |Δi|>4): 851; chains: 2; bounding box: 70×55×70 Å

pLDDT: mean 85.1, std 15.19, range [37.03, 98.31]

Nearest PDB structures (foldseek):
  4e19-assembly2_B  TM=8.116E-01  e=8.544E-08  Halobacterium salinarum NRC-1
  3aly-assembly1_A  TM=7.595E-01  e=1.032E-07  Sulfurisphaera tokodaii str. 7
  3hst-assembly4_D  TM=7.987E-01  e=4.397E-07  Mycobacterium tuberculosis
  3hst-assembly2_B  TM=6.751E-01  e=2.199E-07  Mycobacterium tuberculosis
  2ehg-assembly1_A  TM=7.425E-01  e=1.873E-06  Sulfurisphaera tokodaii str. 7

InterPro domains:
  IPR002156 Ribonuclease H domain [PF00075] (66-198)
  IPR002156 Ribonuclease H domain [PS50879] (62-200)
  IPR009027 Large ribosomal subunit protein bL9/RNase H1, N-terminal [SSF55658] (6-49)
  IPR011320 Ribonuclease H1, N-terminal [PF01693] (6-49)
  IPR012337 Ribonuclease H-like superfamily [SSF53098] (66-199)
  IPR036397 Ribonuclease H superfamily [G3DSA:3.30.420.10] (61-201)
  IPR037056 Ribonuclease H1, N-terminal domain superfamily [G3DSA:3.40.970.10] (3-51)